Protein AF-A0A327H8C2-F1 (afdb_monomer_lite)

Secondary structure (DSSP, 8-state):
---------HHHHHHHHHHHHHHHHHHHHHHHHHHHHHHGGGG-EEEEEEEEEEEEEEEE-SS-EEEEEEEEEEEEETTEEEEEEEEE-SSS-----EEB-----HHHH---S---SHHHHHHHHHHHHHHH---GGG---HHHHHHHTT--TT---HHHHHHHHHHHHHHTT-TTS-B---SPP-TT-EEEEEEETTEEEEEESS-TTTTS-TTHHHHHHHHHHHHHHHHHHHHHH--HHHHHHHHHHHHHHHHHHHTT--------------------HHHHHHHHHHHHTTGGGGTT-HHHHHHHHHHHH---HHHHHHHHH-HHHHHHHTTTPPPPPPPPPP------------SSSHHHHHHHHHHHHHHHHTTS----------PPPPTTEEE--STT---EEETTSEE-TTT--EE-GGG--BTTB-TTT-

Foldseek 3Di:
DPPPPDPDDLLVLVVVLVVLLVVLVVVCVVQCVVQVVQQVLPPFDKFKKFFADWDWDWDDPPPDIWIKIKTWIWTDDPRDIEIDIDIDRRPDPQPQQWFQLPPPDLVNQDPDPWFQALVSLVSLQVSLQVPLPPPPVDRDGSVNLCVVVVHDRNGTGPVSSVSSNQVSCVVSVNPPSGDPDPDRDDGGIMAIWTADPVHRNDIDRDHHCSRPDPVCVVVNCCSPVVSVVSVVVSVVVHDPVVSVVVVVVVVVVVVVVVVPDDDDDDDDDDDDDDDDPDDDPVLVVLVVLCVVLVVLVVLLPLVVQLVSCCVPPVDDSVVSVVSCPPPSNCVVSVNDDDDDDDDDDDDDDDDDDDDDDDPPPPPVVVVVVVVVVVVVVVVDDDDDDDDDDDDPDDPFWDAAPPVPGRDIDGPPADAAQPPRGGHHPVQDPPSHHTPVGD

Sequence (438 aa):
MDDDGENMPLWLHWPFAIISSLVGMVFIVIIVTSSMAQLSTSHWDSTMGIIVDYDNFCDYNGEETHCQEDVVYTYIVEGDTYQNDVTNLGWTNVEYRWYVNREITLDMITDVTNWDSTNDLQQIVDWFNYNSGWGEEHEFTVDYFMSACNADEDNIDNEVAQCVLDVALDEYGYSQGVVYEYSEPEDGDQAVVYYDQYDPQNSVLIPGWDGIDFGDFPMLFFAIIIPFVSLITARKKGTISEALNQFKELAQTAKEIQGGMGGSGPNHVQSRARRTAGGTSRERSYNSVINRLNLHSLQKDEHAIKDRIMDVFDLTPTQAQSFIQSEHVRLTLQ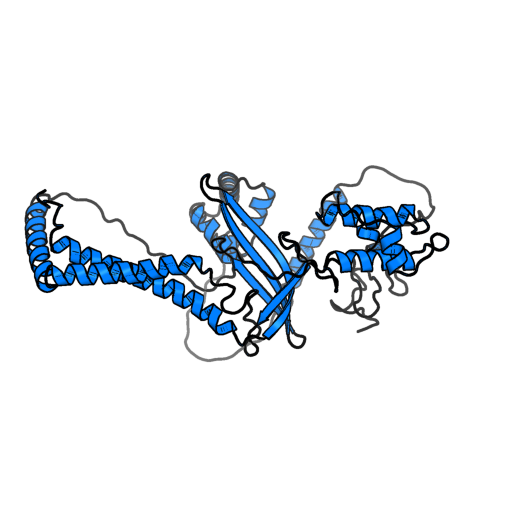LGTHPMPPMPPLSDTTIQSP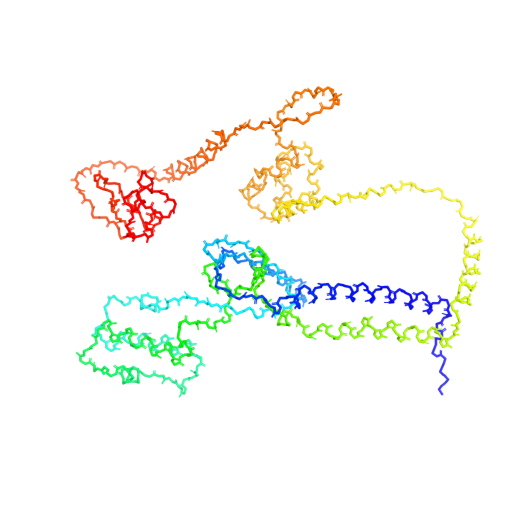VQNEEQVNNNQMDMMAVFASAMEENLEVDSPDSFEPKPLSSGMSYCEHPGCNVTVSNTDFRCFKCRRTFCYDHKGTSVVCPECS

pLDDT: mean 74.75, std 20.18, range [28.05, 97.19]

Radius of gyration: 33.9 Å; chains: 1; bounding box: 88×51×109 Å

Structure (mmCIF, N/CA/C/O backbone):
data_AF-A0A327H8C2-F1
#
_entry.id   AF-A0A327H8C2-F1
#
loop_
_atom_site.group_PDB
_atom_site.id
_atom_site.type_symbol
_atom_site.label_atom_id
_atom_site.label_alt_id
_atom_site.label_comp_id
_atom_site.label_asym_id
_atom_site.label_entity_id
_atom_site.label_seq_id
_atom_site.pdbx_PDB_ins_code
_atom_site.Cartn_x
_atom_site.Cartn_y
_atom_site.Cartn_z
_atom_site.occupancy
_atom_site.B_iso_or_equiv
_atom_site.auth_seq_id
_atom_site.auth_comp_id
_atom_site.auth_asym_id
_atom_site.auth_atom_id
_atom_site.pdbx_PDB_model_num
ATOM 1 N N . MET A 1 1 ? 8.985 12.955 57.144 1.00 40.59 1 MET A N 1
ATOM 2 C CA . MET A 1 1 ? 8.244 13.415 55.959 1.00 40.59 1 MET A CA 1
ATOM 3 C C . MET A 1 1 ? 6.997 12.580 55.978 1.00 40.59 1 MET A C 1
ATOM 5 O O . MET A 1 1 ? 7.060 11.417 55.609 1.00 40.59 1 MET A O 1
ATOM 9 N N . ASP A 1 2 ? 5.973 13.114 56.635 1.00 44.22 2 ASP A N 1
ATOM 10 C CA . ASP A 1 2 ? 4.693 12.442 56.777 1.00 44.22 2 ASP A CA 1
ATOM 11 C C . ASP A 1 2 ? 4.060 12.395 55.393 1.00 44.22 2 ASP A C 1
ATOM 13 O O . ASP A 1 2 ? 3.901 13.416 54.722 1.00 44.22 2 ASP A O 1
ATOM 17 N N . ASP A 1 3 ? 3.850 11.167 54.940 1.00 56.03 3 ASP A N 1
ATOM 18 C CA . ASP A 1 3 ? 3.326 10.798 53.634 1.00 56.03 3 ASP A CA 1
ATOM 19 C C . ASP A 1 3 ? 1.806 11.051 53.639 1.00 56.03 3 ASP A C 1
ATOM 21 O O . ASP A 1 3 ? 0.991 10.153 53.444 1.00 56.03 3 ASP A O 1
ATOM 25 N N . ASP A 1 4 ? 1.415 12.302 53.905 1.00 53.59 4 ASP A N 1
ATOM 26 C CA . ASP A 1 4 ? 0.039 12.813 53.825 1.00 53.59 4 ASP A CA 1
ATOM 27 C C . ASP A 1 4 ? -0.407 12.979 52.357 1.00 53.59 4 ASP A C 1
ATOM 29 O O . ASP A 1 4 ? -1.317 13.748 52.043 1.00 53.59 4 ASP A O 1
ATOM 33 N N . GLY A 1 5 ? 0.243 12.248 51.443 1.00 51.28 5 GLY A N 1
ATOM 34 C CA . GLY A 1 5 ? -0.069 12.158 50.027 1.00 51.28 5 GLY A CA 1
ATOM 35 C C . GLY A 1 5 ? -1.445 11.541 49.822 1.00 51.28 5 GLY A C 1
ATOM 36 O O . GLY A 1 5 ? -1.585 10.334 49.651 1.00 51.28 5 GLY A O 1
ATOM 37 N N . GLU A 1 6 ? -2.456 12.402 49.899 1.00 58.47 6 GLU A N 1
ATOM 38 C CA . GLU A 1 6 ? -3.770 12.323 49.270 1.00 58.47 6 GLU A CA 1
ATOM 39 C C . GLU A 1 6 ? -4.231 10.897 48.953 1.00 58.47 6 GLU A C 1
ATOM 41 O O . GLU A 1 6 ? -4.252 10.426 47.812 1.00 58.47 6 GLU A O 1
ATOM 46 N N . ASN A 1 7 ? -4.644 10.188 50.004 1.00 70.56 7 ASN A N 1
ATOM 47 C CA . ASN A 1 7 ? -5.377 8.947 49.845 1.00 70.56 7 ASN A CA 1
ATOM 48 C C . ASN A 1 7 ? -6.712 9.254 49.164 1.00 70.56 7 ASN A C 1
ATOM 50 O O . ASN A 1 7 ? -7.691 9.603 49.824 1.00 70.56 7 ASN A 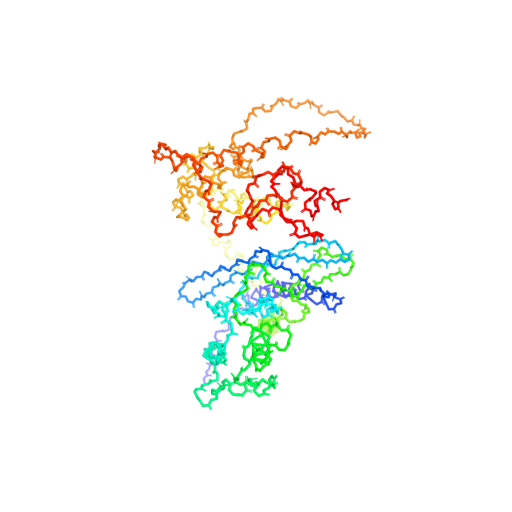O 1
ATOM 54 N N . MET A 1 8 ? -6.750 9.095 47.838 1.00 76.06 8 MET A N 1
ATOM 55 C CA . MET A 1 8 ? -7.999 9.080 47.087 1.00 76.06 8 MET A CA 1
ATOM 56 C C . MET A 1 8 ? -9.009 8.164 47.801 1.00 76.06 8 MET A C 1
ATOM 58 O O . MET A 1 8 ? -8.656 7.052 48.224 1.00 76.06 8 MET A O 1
ATOM 62 N N . PRO A 1 9 ? -10.256 8.623 47.988 1.00 81.69 9 PRO A N 1
ATOM 63 C CA . PRO A 1 9 ? -11.249 7.866 48.726 1.00 81.69 9 PRO A CA 1
ATOM 64 C C . PRO A 1 9 ? -11.605 6.571 47.985 1.00 81.69 9 PRO A C 1
ATOM 66 O O . PRO A 1 9 ? -11.529 6.483 46.758 1.00 81.69 9 PRO A O 1
ATOM 69 N N . LEU A 1 10 ? -12.004 5.542 48.739 1.00 78.25 10 LEU A N 1
ATOM 70 C CA . LEU A 1 10 ? -12.251 4.191 48.217 1.00 78.25 10 LEU A CA 1
ATOM 71 C C . LEU A 1 10 ? -13.236 4.173 47.036 1.00 78.25 10 LEU A C 1
ATOM 73 O O . LEU A 1 10 ? -13.075 3.399 46.090 1.00 78.25 10 LEU A O 1
ATOM 77 N N . TRP A 1 11 ? -14.236 5.056 47.091 1.00 82.56 11 TRP A N 1
ATOM 78 C CA . TRP A 1 11 ? -15.256 5.210 46.061 1.00 82.56 11 TRP A CA 1
ATOM 79 C C . TRP A 1 11 ? -14.717 5.756 44.734 1.00 82.56 11 TRP A C 1
ATOM 81 O O . TRP A 1 11 ? -15.392 5.580 43.731 1.00 82.56 11 TRP A O 1
ATOM 91 N N . LEU A 1 12 ? -13.526 6.367 44.693 1.00 82.00 12 LEU A N 1
ATOM 92 C CA . LEU A 1 12 ? -12.878 6.819 43.453 1.00 82.00 12 LEU A CA 1
ATOM 93 C C . LEU A 1 12 ? -12.053 5.706 42.792 1.00 82.00 12 LEU A C 1
ATOM 95 O O . LEU A 1 12 ? -12.015 5.597 41.568 1.00 82.00 12 LEU A O 1
ATOM 99 N N . HIS A 1 13 ? -11.425 4.844 43.596 1.00 81.75 13 HIS A N 1
ATOM 100 C CA . HIS A 1 13 ? -10.535 3.794 43.097 1.00 81.75 13 HIS A CA 1
ATOM 101 C C . HIS A 1 13 ? -11.259 2.723 42.274 1.00 81.75 13 HIS A C 1
ATOM 103 O O . HIS A 1 13 ? -10.741 2.282 41.249 1.00 81.75 13 HIS A O 1
ATOM 109 N N . TRP A 1 14 ? -12.451 2.301 42.703 1.00 85.69 14 TRP A N 1
ATOM 110 C CA . TRP A 1 14 ? -13.202 1.250 42.011 1.00 85.69 14 TRP A CA 1
ATOM 111 C C . TRP A 1 14 ? -13.774 1.694 40.658 1.00 85.69 14 TRP A C 1
ATOM 113 O O . TRP A 1 14 ? -13.544 0.983 39.681 1.00 85.69 14 TRP A O 1
ATOM 123 N N . PRO A 1 15 ? -14.450 2.853 40.536 1.00 85.31 15 PRO A N 1
ATOM 124 C CA . PRO A 1 15 ? -14.869 3.377 39.241 1.00 85.31 15 PRO A CA 1
ATOM 125 C C . PRO A 1 15 ? -13.693 3.600 38.298 1.00 85.31 15 PRO A C 1
ATOM 127 O O . PRO A 1 15 ? -13.782 3.202 37.143 1.00 85.31 15 PRO A O 1
ATOM 130 N N . PHE A 1 16 ? -12.574 4.148 38.788 1.00 85.19 16 PHE A N 1
ATOM 131 C CA . PHE A 1 16 ? -11.373 4.318 37.971 1.00 85.19 16 PHE A CA 1
ATOM 132 C C . PHE A 1 16 ? -10.853 2.978 37.437 1.00 85.19 16 PHE A C 1
ATOM 134 O O . PHE A 1 16 ? -10.617 2.853 36.240 1.00 85.19 16 PHE A O 1
ATOM 141 N N . ALA A 1 17 ? -10.745 1.954 38.290 1.00 85.25 17 ALA A N 1
ATOM 142 C CA . ALA A 1 17 ? -10.302 0.624 37.876 1.00 85.25 17 ALA A CA 1
ATOM 143 C C . ALA A 1 17 ? -11.266 -0.045 36.879 1.00 85.25 17 ALA A C 1
ATOM 145 O O . ALA A 1 17 ? -10.820 -0.724 35.956 1.00 85.25 17 ALA A O 1
ATOM 146 N N . ILE A 1 18 ? -12.580 0.139 37.043 1.00 85.44 18 ILE A N 1
ATOM 147 C CA . ILE A 1 18 ? -13.588 -0.401 36.118 1.00 85.44 18 ILE A CA 1
ATOM 148 C C . ILE A 1 18 ? -13.508 0.315 34.769 1.00 85.44 18 ILE A C 1
ATOM 150 O O . ILE A 1 18 ? -13.465 -0.346 33.735 1.00 85.44 18 ILE A O 1
ATOM 154 N N . ILE A 1 19 ? -13.461 1.650 34.772 1.00 87.06 19 ILE A N 1
ATOM 155 C CA . ILE A 1 19 ? -13.372 2.456 33.551 1.00 87.06 19 ILE A CA 1
ATOM 156 C C . ILE A 1 19 ? -12.071 2.142 32.814 1.00 87.06 19 ILE A C 1
ATOM 158 O O . ILE A 1 19 ? -12.119 1.859 31.621 1.00 87.06 19 ILE A O 1
ATOM 162 N N . SER A 1 20 ? -10.930 2.109 33.510 1.00 87.25 20 SER A N 1
ATOM 163 C CA . SER A 1 20 ? -9.651 1.774 32.879 1.00 87.25 20 SER A CA 1
ATOM 164 C C . SER A 1 20 ? -9.656 0.356 32.310 1.00 87.25 20 SER A C 1
ATOM 166 O O . SER A 1 20 ? -9.180 0.158 31.198 1.00 87.25 20 SER A O 1
ATOM 168 N N . SER A 1 21 ? -10.269 -0.613 33.000 1.00 87.88 21 SER A N 1
ATOM 169 C CA . SER A 1 21 ? -10.423 -1.982 32.484 1.00 87.88 21 SER A CA 1
ATOM 170 C C . SER A 1 21 ? -11.291 -2.048 31.230 1.00 87.88 21 SER A C 1
ATOM 172 O O . SER A 1 21 ? -10.950 -2.770 30.299 1.00 87.88 21 SER A O 1
ATOM 174 N N . LEU A 1 22 ? -12.398 -1.299 31.181 1.00 87.62 22 LEU A N 1
ATOM 175 C CA . LEU A 1 22 ? -13.260 -1.243 29.998 1.00 87.62 22 LEU A CA 1
ATOM 176 C C . LEU A 1 22 ? -12.539 -0.596 28.815 1.00 87.62 22 LEU A C 1
ATOM 178 O O . LEU A 1 22 ? -12.579 -1.139 27.716 1.00 87.62 22 LEU A O 1
ATOM 182 N N . VAL A 1 23 ? -11.851 0.524 29.047 1.00 86.56 23 VAL A N 1
ATOM 183 C CA . VAL A 1 23 ? -11.051 1.201 28.019 1.00 86.56 23 VAL A CA 1
ATOM 184 C C . VAL A 1 23 ? -9.954 0.266 27.508 1.00 86.56 23 VAL A C 1
ATOM 186 O O . VAL A 1 23 ? -9.882 0.025 26.308 1.00 86.56 23 VAL A O 1
ATOM 189 N N . GLY A 1 24 ? -9.174 -0.346 28.405 1.00 86.31 24 GLY A N 1
ATOM 190 C CA . GLY A 1 24 ? -8.133 -1.308 28.038 1.00 86.31 24 GLY A CA 1
ATOM 191 C C . GLY A 1 24 ? -8.677 -2.499 27.248 1.00 86.31 24 GLY A C 1
ATOM 192 O O . GLY A 1 24 ? -8.079 -2.899 26.255 1.00 86.31 24 GLY A O 1
ATOM 193 N N . MET A 1 25 ? -9.851 -3.023 27.614 1.00 86.25 25 MET A N 1
ATOM 194 C CA . MET A 1 25 ? -10.501 -4.105 26.871 1.00 86.25 25 MET A CA 1
ATOM 195 C C . MET A 1 25 ? -10.899 -3.680 25.453 1.00 86.25 25 MET A C 1
ATOM 197 O O . MET A 1 25 ? -10.705 -4.459 24.527 1.00 86.25 25 MET A O 1
ATOM 201 N N . VAL A 1 26 ? -11.423 -2.463 25.264 1.00 83.75 26 VAL A N 1
ATOM 202 C CA . VAL A 1 26 ? -11.743 -1.944 23.923 1.00 83.75 26 VAL A CA 1
ATOM 203 C C . VAL A 1 26 ? -10.479 -1.830 23.074 1.00 83.75 26 VAL A C 1
ATOM 205 O O . VAL A 1 26 ? -10.489 -2.293 21.939 1.00 83.75 26 VAL A O 1
ATOM 208 N N . PHE A 1 27 ? -9.383 -1.302 23.625 1.00 79.62 27 PHE A N 1
ATOM 209 C CA . PHE A 1 27 ? -8.102 -1.232 22.913 1.00 79.62 27 PHE A CA 1
ATOM 210 C C . PHE A 1 27 ? -7.567 -2.615 22.543 1.00 79.62 27 PHE A C 1
ATOM 212 O O . PHE A 1 27 ? -7.192 -2.828 21.397 1.00 79.62 27 PHE A O 1
ATOM 219 N N . ILE A 1 28 ? -7.601 -3.579 23.469 1.00 81.56 28 ILE A N 1
ATOM 220 C CA . ILE A 1 28 ? -7.196 -4.961 23.178 1.00 81.56 28 ILE A CA 1
ATOM 221 C C . ILE A 1 28 ? -8.062 -5.547 22.067 1.00 81.56 28 ILE A C 1
ATOM 223 O O . ILE A 1 28 ? -7.527 -6.202 21.186 1.00 81.56 28 ILE A O 1
ATOM 227 N N . VAL A 1 29 ? -9.379 -5.323 22.080 1.00 79.81 29 VAL A N 1
ATOM 228 C CA . VAL A 1 29 ? -10.252 -5.813 21.006 1.00 79.81 29 VAL A CA 1
ATOM 229 C C . VAL A 1 29 ? -9.862 -5.184 19.675 1.00 79.81 29 VAL A C 1
ATOM 231 O O . VAL A 1 29 ? -9.690 -5.931 18.724 1.00 79.81 29 VAL A O 1
ATOM 234 N N . ILE A 1 30 ? -9.671 -3.863 19.614 1.00 74.75 30 ILE A N 1
ATOM 235 C CA . ILE A 1 30 ? -9.272 -3.163 18.383 1.00 74.75 30 ILE A CA 1
ATOM 236 C C . ILE A 1 30 ? -7.956 -3.741 17.847 1.00 74.75 30 ILE A C 1
ATOM 238 O O . ILE A 1 30 ? -7.932 -4.210 16.710 1.00 74.75 30 ILE A O 1
ATOM 242 N N . ILE A 1 31 ? -6.920 -3.806 18.690 1.00 72.88 31 ILE A N 1
ATOM 243 C CA . ILE A 1 31 ? -5.592 -4.316 18.319 1.00 72.88 31 ILE A CA 1
ATOM 244 C C . ILE A 1 31 ? -5.666 -5.790 17.913 1.00 72.88 31 ILE A C 1
ATOM 246 O O . ILE A 1 31 ? -5.139 -6.184 16.884 1.00 72.88 31 ILE A O 1
ATOM 250 N N . VAL A 1 32 ? -6.350 -6.636 18.684 1.00 75.00 32 VAL A N 1
ATOM 251 C CA . VAL A 1 32 ? -6.462 -8.063 18.353 1.00 75.00 32 VAL A CA 1
ATOM 252 C C . VAL A 1 32 ? -7.234 -8.257 17.056 1.00 75.00 32 VAL A C 1
ATOM 254 O O . VAL A 1 32 ? -6.864 -9.123 16.275 1.00 75.00 32 VAL A O 1
ATOM 257 N N . THR A 1 33 ? -8.282 -7.474 16.790 1.00 71.69 33 THR A N 1
ATOM 258 C CA . THR A 1 33 ? -9.028 -7.602 15.533 1.00 71.69 33 THR A CA 1
ATOM 259 C C . THR A 1 33 ? -8.209 -7.171 14.320 1.00 71.69 33 THR A C 1
ATOM 261 O O . THR A 1 33 ? -8.275 -7.861 13.306 1.00 71.69 33 THR A O 1
ATOM 264 N N . SER A 1 34 ? -7.403 -6.107 14.422 1.00 65.75 34 SER A N 1
ATOM 265 C CA . SER A 1 34 ? -6.507 -5.696 13.334 1.00 65.75 34 SER A CA 1
ATOM 266 C C . SER A 1 34 ? -5.360 -6.691 13.152 1.00 65.75 34 SER A C 1
ATOM 268 O O . SER A 1 34 ? -5.149 -7.189 12.048 1.00 65.75 34 SER A O 1
ATOM 270 N N . SER A 1 35 ? -4.691 -7.088 14.238 1.00 67.38 35 SER A N 1
ATOM 271 C CA . SER A 1 35 ? -3.591 -8.051 14.179 1.00 67.38 35 SER A CA 1
ATOM 272 C C . SER A 1 35 ? -4.053 -9.443 13.750 1.00 67.38 35 SER A C 1
ATOM 274 O O . SER A 1 35 ? -3.334 -10.112 13.024 1.00 67.38 35 SER A O 1
ATOM 276 N N . MET A 1 36 ? -5.236 -9.924 14.150 1.00 67.56 36 MET A N 1
ATOM 277 C CA . MET A 1 36 ? -5.719 -11.245 13.717 1.00 67.56 36 MET A CA 1
ATOM 278 C C . MET A 1 36 ? -6.055 -11.286 12.228 1.00 67.56 36 MET A C 1
ATOM 280 O O . MET A 1 36 ? -5.794 -12.308 11.595 1.00 67.56 36 MET A O 1
ATOM 284 N N . ALA A 1 37 ? -6.591 -10.196 11.670 1.00 65.12 37 ALA A N 1
ATOM 285 C CA . ALA A 1 37 ? -6.797 -10.090 10.229 1.00 65.12 37 ALA A CA 1
ATOM 286 C C . ALA A 1 37 ? -5.456 -10.196 9.485 1.00 65.12 37 ALA A C 1
ATOM 288 O O . ALA A 1 37 ? -5.343 -10.959 8.531 1.00 65.12 37 ALA A O 1
ATOM 289 N N . GLN A 1 38 ? -4.415 -9.535 9.994 1.00 65.19 38 GLN A N 1
ATOM 290 C CA . GLN A 1 38 ? -3.074 -9.572 9.409 1.00 65.19 38 GLN A CA 1
ATOM 291 C C . GLN A 1 38 ? -2.355 -10.919 9.622 1.00 65.19 38 GLN A C 1
ATOM 293 O O . GLN A 1 38 ? -1.786 -11.469 8.684 1.00 65.19 38 GLN A O 1
ATOM 298 N N . LEU A 1 39 ? -2.453 -11.544 10.800 1.00 67.69 39 LEU A N 1
ATOM 299 C CA . LEU A 1 39 ? -1.866 -12.867 11.086 1.00 67.69 39 LEU A CA 1
ATOM 300 C C . LEU A 1 39 ? -2.446 -13.983 10.216 1.00 67.69 39 LEU A C 1
ATOM 302 O O . LEU A 1 39 ? -1.754 -14.960 9.899 1.00 67.69 39 LEU A O 1
ATOM 306 N N . SER A 1 40 ? -3.710 -13.829 9.822 1.00 77.81 40 SER A N 1
ATOM 307 C CA . SER A 1 40 ? -4.379 -14.755 8.916 1.00 77.81 40 SER A CA 1
ATOM 308 C C . SER A 1 40 ? -3.722 -14.793 7.538 1.00 77.81 40 SER A C 1
ATOM 310 O O . SER A 1 40 ? -3.853 -15.795 6.855 1.00 77.81 40 SER A O 1
ATOM 312 N N . THR A 1 41 ? -2.957 -13.778 7.141 1.00 83.25 41 THR A N 1
ATOM 313 C CA . THR A 1 41 ? -2.357 -13.714 5.797 1.00 83.25 41 THR A CA 1
ATOM 314 C C . THR A 1 41 ? -1.038 -14.489 5.669 1.00 83.25 41 THR A C 1
ATOM 316 O O . THR A 1 41 ? -0.447 -14.556 4.601 1.00 83.25 41 THR A O 1
ATOM 319 N N . SER A 1 42 ? -0.572 -15.149 6.737 1.00 81.62 42 SER A N 1
ATOM 320 C CA . SER A 1 42 ? 0.690 -15.919 6.730 1.00 81.62 42 SER A CA 1
ATOM 321 C C . SER A 1 42 ? 0.731 -17.117 5.767 1.00 81.62 42 SER A C 1
ATOM 323 O O . SER A 1 42 ? 1.806 -17.662 5.528 1.00 81.62 42 SER A O 1
ATOM 325 N N . HIS A 1 43 ? -0.416 -17.546 5.241 1.00 87.19 43 HIS A N 1
ATOM 326 C CA . HIS A 1 43 ? -0.539 -18.633 4.263 1.00 87.19 43 HIS A CA 1
ATOM 327 C C . HIS A 1 43 ? -1.022 -18.148 2.891 1.00 87.19 43 HIS A C 1
ATOM 329 O O . HIS A 1 43 ? -1.368 -18.972 2.049 1.00 87.19 43 HIS A O 1
ATOM 335 N N . TRP A 1 44 ? -1.113 -16.833 2.702 1.00 93.12 44 TRP A N 1
ATOM 336 C CA . TRP A 1 44 ? -1.532 -16.242 1.441 1.00 93.12 44 TRP A CA 1
ATOM 337 C C . TRP A 1 44 ? -0.405 -16.341 0.421 1.00 93.12 44 TRP A C 1
ATOM 339 O O . TRP A 1 44 ? 0.774 -16.219 0.767 1.00 93.12 44 TRP A O 1
ATOM 349 N N . ASP A 1 45 ? -0.781 -16.562 -0.833 1.00 94.25 45 ASP A N 1
ATOM 350 C CA . ASP A 1 45 ? 0.165 -16.548 -1.942 1.00 94.25 45 ASP A CA 1
ATOM 351 C C . ASP A 1 45 ? 0.422 -15.115 -2.385 1.00 94.25 45 ASP A C 1
ATOM 353 O O . ASP A 1 45 ? -0.401 -14.228 -2.162 1.00 94.25 45 ASP A O 1
ATOM 357 N N . SER A 1 46 ? 1.558 -14.891 -3.040 1.00 93.06 46 SER A N 1
ATOM 358 C CA . SER A 1 46 ? 1.868 -13.611 -3.662 1.00 93.06 46 SER A CA 1
ATOM 359 C C . SER A 1 46 ? 1.732 -13.669 -5.182 1.00 93.06 46 SER A C 1
ATOM 361 O O . SER A 1 46 ? 2.028 -14.675 -5.827 1.00 93.06 46 SER A O 1
ATOM 363 N N . THR A 1 47 ? 1.295 -12.560 -5.765 1.00 94.19 47 THR A N 1
ATOM 364 C CA . THR A 1 47 ? 1.305 -12.298 -7.206 1.00 94.19 47 THR A CA 1
ATOM 365 C C . THR A 1 47 ? 1.758 -10.860 -7.453 1.00 94.19 47 THR A C 1
ATOM 367 O O . THR A 1 47 ? 1.911 -10.074 -6.514 1.00 94.19 47 THR A O 1
ATOM 370 N N . MET A 1 48 ? 1.996 -10.513 -8.714 1.00 92.44 48 MET A N 1
ATOM 371 C CA . MET A 1 48 ? 2.260 -9.133 -9.101 1.00 92.44 48 MET A CA 1
ATOM 372 C C . MET A 1 48 ? 0.944 -8.422 -9.406 1.00 92.44 48 MET A C 1
ATOM 374 O O . MET A 1 48 ? 0.139 -8.907 -10.205 1.00 92.44 48 MET A O 1
ATOM 378 N N . GLY A 1 49 ? 0.733 -7.285 -8.753 1.00 91.56 49 GLY A N 1
ATOM 379 C CA . GLY A 1 49 ? -0.323 -6.337 -9.069 1.00 91.56 49 GLY A CA 1
ATOM 380 C C . GLY A 1 49 ? 0.224 -5.058 -9.690 1.00 91.56 49 GLY A C 1
ATOM 381 O O . GLY A 1 49 ? 1.430 -4.826 -9.689 1.00 91.56 49 GLY A O 1
ATOM 382 N N . ILE A 1 50 ? -0.681 -4.246 -10.221 1.00 90.44 50 ILE A N 1
ATOM 383 C CA . ILE A 1 50 ? -0.435 -2.923 -10.791 1.00 90.44 50 ILE A CA 1
ATOM 384 C C . ILE A 1 50 ? -1.272 -1.923 -9.996 1.00 90.44 50 ILE A C 1
ATOM 386 O O . ILE A 1 50 ? -2.481 -2.128 -9.837 1.00 90.44 50 ILE A O 1
ATOM 390 N N . ILE A 1 51 ? -0.640 -0.862 -9.508 1.00 92.38 51 ILE A N 1
ATOM 391 C CA . ILE A 1 51 ? -1.303 0.271 -8.867 1.00 92.38 51 ILE A CA 1
ATOM 392 C C . ILE A 1 51 ? -2.078 1.026 -9.946 1.00 92.38 51 ILE A C 1
ATOM 394 O O . ILE A 1 51 ? -1.539 1.393 -10.984 1.00 92.38 51 ILE A O 1
ATOM 398 N N . VAL A 1 52 ? -3.380 1.169 -9.739 1.00 92.25 52 VAL A N 1
ATOM 399 C CA . VAL A 1 52 ? -4.298 1.838 -10.667 1.00 92.25 52 VAL A CA 1
ATOM 400 C C . VAL A 1 52 ? -4.516 3.290 -10.272 1.00 92.25 52 VAL A C 1
ATOM 402 O O . VAL A 1 52 ? -4.745 4.110 -11.153 1.00 92.25 52 VAL A O 1
ATOM 405 N N . ASP A 1 53 ? -4.509 3.556 -8.970 1.00 93.06 53 ASP A N 1
ATOM 406 C CA . ASP A 1 53 ? -4.752 4.868 -8.380 1.00 93.06 53 ASP A CA 1
ATOM 407 C C . ASP A 1 53 ? -3.982 4.913 -7.057 1.00 93.06 53 ASP A C 1
ATOM 409 O O . ASP A 1 53 ? -4.183 4.041 -6.198 1.00 93.06 53 ASP A O 1
ATOM 413 N N . TYR A 1 54 ? -3.080 5.877 -6.913 1.00 90.75 54 TYR A N 1
ATOM 414 C CA . TYR A 1 54 ? -2.421 6.182 -5.648 1.00 90.75 54 TYR A CA 1
ATOM 415 C C . TYR A 1 54 ? -2.731 7.612 -5.216 1.00 90.75 54 TYR A C 1
ATOM 417 O O . TYR A 1 54 ? -2.302 8.580 -5.842 1.00 90.75 54 TYR A O 1
ATOM 425 N N . ASP A 1 55 ? -3.428 7.732 -4.089 1.00 89.12 55 ASP A N 1
ATOM 426 C CA . ASP A 1 55 ? -3.739 9.010 -3.462 1.00 89.12 55 ASP A CA 1
ATOM 427 C C . ASP A 1 55 ? -3.046 9.098 -2.096 1.00 89.12 55 ASP A C 1
ATOM 429 O O . ASP A 1 55 ? -3.352 8.345 -1.169 1.00 89.12 55 ASP A O 1
ATOM 433 N N . ASN A 1 56 ? -2.148 10.071 -1.936 1.00 87.50 56 ASN A N 1
ATOM 434 C CA . ASN A 1 56 ? -1.564 10.427 -0.643 1.00 87.50 56 ASN A CA 1
ATOM 435 C C . ASN A 1 56 ? -2.115 11.779 -0.170 1.00 87.50 56 ASN A C 1
ATOM 437 O O . ASN A 1 56 ? -1.911 12.820 -0.798 1.00 87.50 56 ASN A O 1
ATOM 441 N N . PHE A 1 57 ? -2.825 11.777 0.956 1.00 84.25 57 PHE A N 1
ATOM 442 C CA . PHE A 1 57 ? -3.392 12.974 1.564 1.00 84.25 57 PHE A CA 1
ATOM 443 C C . PHE A 1 57 ? -2.783 13.238 2.940 1.00 84.25 57 PHE A C 1
ATOM 445 O O . PHE A 1 57 ? -3.158 12.612 3.929 1.00 84.25 57 PHE A O 1
ATOM 452 N N . CYS A 1 58 ? -1.903 14.234 3.030 1.00 85.38 58 CYS A N 1
ATOM 453 C CA . CYS A 1 58 ? -1.349 14.701 4.299 1.00 85.38 58 CYS A CA 1
ATOM 454 C C . CYS A 1 58 ? -2.099 15.927 4.840 1.00 85.38 58 CYS A C 1
ATOM 456 O O . CYS A 1 58 ? -2.085 16.996 4.228 1.00 85.38 58 CYS A O 1
ATOM 458 N N . ASP A 1 59 ? -2.702 15.799 6.025 1.00 83.38 59 ASP A N 1
ATOM 459 C CA . ASP A 1 59 ? -3.242 16.924 6.796 1.00 83.38 59 ASP A CA 1
ATOM 460 C C . ASP A 1 59 ? -2.195 17.411 7.808 1.00 83.38 59 ASP A C 1
ATOM 462 O O . ASP A 1 59 ? -1.757 16.660 8.687 1.00 83.38 59 ASP A O 1
ATOM 466 N N . TYR A 1 60 ? -1.781 18.675 7.679 1.00 85.38 60 TYR A N 1
ATOM 467 C CA . TYR A 1 60 ? -0.844 19.319 8.596 1.00 85.38 60 TYR A CA 1
ATOM 468 C C . TYR A 1 60 ? -1.594 20.227 9.570 1.00 85.38 60 TYR A C 1
ATOM 470 O O . TYR A 1 60 ? -2.048 21.316 9.212 1.00 85.38 60 TYR A O 1
ATOM 478 N N . ASN A 1 61 ? -1.668 19.816 10.836 1.00 85.31 61 ASN A N 1
ATOM 479 C CA . ASN A 1 61 ? -2.393 20.558 11.872 1.00 85.31 61 ASN A CA 1
ATOM 480 C C . ASN A 1 61 ? -1.515 21.550 12.670 1.00 85.31 61 ASN A C 1
ATOM 482 O O . ASN A 1 61 ? -2.006 22.198 13.596 1.00 85.31 61 ASN A O 1
ATOM 486 N N . GLY A 1 62 ? -0.233 21.698 12.312 1.00 84.00 62 GLY A N 1
ATOM 487 C CA . GLY A 1 62 ? 0.720 22.598 12.971 1.00 84.00 62 GLY A CA 1
ATOM 488 C C . GLY A 1 62 ? 1.650 21.931 13.987 1.00 84.00 62 GLY A C 1
ATOM 489 O O . GLY A 1 62 ? 2.711 22.491 14.261 1.00 84.00 62 GLY A O 1
ATOM 490 N N . GLU A 1 63 ? 1.287 20.760 14.512 1.00 81.19 63 GLU A N 1
ATOM 491 C CA . GLU A 1 63 ? 2.103 19.990 15.466 1.00 81.19 63 GLU A CA 1
ATOM 492 C C . GLU A 1 63 ? 2.458 18.600 14.925 1.00 81.19 63 GLU A C 1
ATOM 494 O O . GLU A 1 63 ? 3.567 18.121 15.158 1.00 81.19 63 GLU A O 1
ATOM 499 N N . GLU A 1 64 ? 1.556 17.987 14.157 1.00 75.69 64 GLU A N 1
ATOM 500 C CA . GLU A 1 64 ? 1.721 16.664 13.561 1.00 75.69 64 GLU A CA 1
ATOM 501 C C . GLU A 1 64 ? 1.204 16.655 12.111 1.00 75.69 64 GLU A C 1
ATOM 503 O O . GLU A 1 64 ? 0.246 17.354 11.758 1.00 75.69 64 GLU A O 1
ATOM 508 N N . THR A 1 65 ? 1.860 15.862 11.263 1.00 76.94 65 THR A N 1
ATOM 509 C CA . THR A 1 65 ? 1.390 15.552 9.908 1.00 76.94 65 THR A CA 1
ATOM 510 C C . THR A 1 65 ? 0.724 14.183 9.950 1.00 76.94 65 THR A C 1
ATOM 512 O O . THR A 1 65 ? 1.375 13.203 10.312 1.00 76.94 65 THR A O 1
ATOM 515 N N . HIS A 1 66 ? -0.552 14.100 9.580 1.00 76.19 66 HIS A N 1
ATOM 516 C CA . HIS A 1 66 ? -1.240 12.822 9.397 1.00 76.19 66 HIS A CA 1
ATOM 517 C C . HIS A 1 66 ? -1.423 12.574 7.903 1.00 76.19 66 HIS A C 1
ATOM 519 O O . HIS A 1 66 ? -2.187 13.293 7.263 1.00 76.19 66 HIS A O 1
ATOM 525 N N . CYS A 1 67 ? -0.723 11.582 7.356 1.00 79.56 67 CYS A N 1
ATOM 526 C CA . CYS A 1 67 ? -0.814 11.217 5.942 1.00 79.56 67 CYS A CA 1
ATOM 527 C C . CYS A 1 67 ? -1.692 9.987 5.763 1.00 79.56 67 CYS A C 1
ATOM 529 O O . CYS A 1 67 ? -1.389 8.935 6.294 1.00 79.56 67 CYS A O 1
ATOM 531 N N . GLN A 1 68 ? -2.798 10.102 5.050 1.00 81.00 68 GLN A N 1
ATOM 532 C CA . GLN A 1 68 ? -3.602 8.960 4.656 1.00 81.00 68 GLN A CA 1
ATOM 533 C C . GLN A 1 68 ? -3.193 8.546 3.246 1.00 81.00 68 GLN A C 1
ATOM 535 O O . GLN A 1 68 ? -3.244 9.370 2.340 1.00 81.00 68 GLN A O 1
ATOM 540 N N . GLU A 1 69 ? -2.846 7.278 3.066 1.00 84.25 69 GLU A N 1
ATOM 541 C CA . GLU A 1 69 ? -2.559 6.704 1.752 1.00 84.25 69 GLU A CA 1
ATOM 542 C C . GLU A 1 69 ? -3.747 5.839 1.335 1.00 84.25 69 GLU A C 1
ATOM 544 O O . GLU A 1 69 ? -4.228 5.015 2.119 1.00 84.25 69 GLU A O 1
ATOM 549 N N . ASP A 1 70 ? -4.237 6.028 0.118 1.00 89.19 70 ASP A N 1
ATOM 550 C CA . ASP A 1 70 ? -5.256 5.194 -0.504 1.00 89.19 70 ASP A CA 1
ATOM 551 C C . ASP A 1 70 ? -4.669 4.581 -1.773 1.00 89.19 70 ASP A C 1
ATOM 553 O O . ASP A 1 70 ? -4.288 5.289 -2.701 1.00 89.19 70 ASP A O 1
ATOM 557 N N . VAL A 1 71 ? -4.541 3.254 -1.782 1.00 89.94 71 VAL A N 1
ATOM 558 C CA . VAL A 1 71 ? -3.919 2.515 -2.883 1.00 89.94 71 VAL A CA 1
ATOM 559 C C . VAL A 1 71 ? -4.955 1.602 -3.509 1.00 89.94 71 VAL A C 1
ATOM 561 O O . VAL A 1 71 ? -5.378 0.617 -2.897 1.00 89.94 71 VAL A O 1
ATOM 564 N N . VAL A 1 72 ? -5.337 1.890 -4.748 1.00 93.44 72 VAL A N 1
ATOM 565 C CA . VAL A 1 72 ? -6.168 1.009 -5.567 1.00 93.44 72 VAL A CA 1
ATOM 566 C C . VAL A 1 72 ? -5.254 0.226 -6.489 1.00 93.44 72 VAL A C 1
ATOM 568 O O . VAL A 1 72 ? -4.452 0.798 -7.218 1.00 93.44 72 VAL A O 1
ATOM 571 N N . TYR A 1 73 ? -5.381 -1.095 -6.498 1.00 94.38 73 TYR A N 1
ATOM 572 C CA . TYR A 1 73 ? -4.530 -1.951 -7.318 1.00 94.38 73 TYR A CA 1
ATOM 573 C C . TYR A 1 73 ? -5.327 -3.075 -7.969 1.00 94.38 73 TYR A C 1
ATOM 575 O O . TYR A 1 73 ? -6.382 -3.502 -7.493 1.00 94.38 73 TYR A O 1
ATOM 583 N N . THR A 1 74 ? -4.800 -3.564 -9.087 1.00 95.62 74 THR A N 1
ATOM 584 C CA . THR A 1 74 ? -5.319 -4.726 -9.811 1.00 95.62 74 THR A CA 1
ATOM 585 C C . THR A 1 74 ? -4.281 -5.827 -9.857 1.00 95.62 74 THR A C 1
ATOM 587 O O . THR A 1 74 ? -3.089 -5.556 -9.866 1.00 95.62 74 THR A O 1
ATOM 590 N N . TYR A 1 75 ? -4.708 -7.081 -9.866 1.00 96.19 75 TYR A N 1
ATOM 591 C CA . TYR A 1 75 ? -3.805 -8.230 -9.910 1.00 96.19 75 TYR A CA 1
ATOM 592 C C . TYR A 1 75 ? -4.472 -9.407 -10.608 1.00 96.19 75 TYR A C 1
ATOM 594 O O . TYR A 1 75 ? -5.696 -9.461 -10.734 1.00 96.19 75 TYR A O 1
ATOM 602 N N . ILE A 1 76 ? -3.658 -10.339 -11.106 1.00 95.00 76 ILE A N 1
ATOM 603 C CA . ILE A 1 76 ? -4.137 -11.494 -11.869 1.00 95.00 76 ILE A CA 1
ATOM 604 C C . ILE A 1 76 ? -3.844 -12.775 -11.090 1.00 95.00 76 ILE A C 1
ATOM 606 O O . ILE A 1 76 ? -2.702 -13.028 -10.697 1.00 95.00 76 ILE A O 1
ATOM 610 N N . VAL A 1 77 ? -4.878 -13.598 -10.913 1.00 96.38 77 VAL A N 1
ATOM 611 C CA . VAL A 1 77 ? -4.804 -14.928 -10.293 1.00 96.38 77 VAL A CA 1
ATOM 612 C C . VAL A 1 77 ? -5.498 -15.911 -11.224 1.00 96.38 77 VAL A C 1
ATOM 614 O O . VAL A 1 77 ? -6.653 -15.717 -11.585 1.00 96.38 77 VAL A O 1
ATOM 617 N N . GLU A 1 78 ? -4.771 -16.936 -11.675 1.00 95.38 78 GLU A N 1
ATOM 618 C CA . GLU A 1 78 ? -5.285 -17.978 -12.584 1.00 95.38 78 GLU A CA 1
ATOM 619 C C . GLU A 1 78 ? -5.919 -17.459 -13.897 1.00 95.38 78 GLU A C 1
ATOM 621 O O . GLU A 1 78 ? -6.670 -18.167 -14.564 1.00 95.38 78 GLU A O 1
ATOM 626 N N . GLY A 1 79 ? -5.555 -16.243 -14.323 1.00 93.81 79 GLY A N 1
ATOM 627 C CA . GLY A 1 79 ? -6.063 -15.604 -15.543 1.00 93.81 79 GLY A CA 1
ATOM 628 C C . GLY A 1 79 ? -7.263 -14.679 -15.328 1.00 93.81 79 GLY A C 1
ATOM 629 O O . GLY A 1 79 ? -7.626 -13.963 -16.260 1.00 93.81 79 GLY A O 1
ATOM 630 N N . ASP A 1 80 ? -7.818 -14.636 -14.117 1.00 96.75 80 ASP A N 1
ATOM 631 C CA . ASP A 1 80 ? -8.859 -13.688 -13.727 1.00 96.75 80 ASP A CA 1
ATOM 632 C C . ASP A 1 80 ? -8.235 -12.438 -13.094 1.00 96.75 80 ASP A C 1
ATOM 634 O O . ASP A 1 80 ? -7.263 -12.520 -12.337 1.00 96.75 80 ASP A O 1
ATOM 638 N N . THR A 1 81 ? -8.783 -11.266 -13.421 1.00 95.81 81 THR A N 1
ATOM 639 C CA . THR A 1 81 ? -8.333 -9.976 -12.883 1.00 95.81 81 THR A CA 1
ATOM 640 C C . THR A 1 81 ? -9.191 -9.570 -11.693 1.00 95.81 81 THR A C 1
ATOM 642 O O . THR A 1 81 ? -10.417 -9.513 -11.789 1.00 95.81 81 THR A O 1
ATOM 645 N N . TYR A 1 82 ? -8.527 -9.231 -10.596 1.00 96.50 82 TYR A N 1
ATOM 646 C CA . TYR A 1 82 ? -9.121 -8.748 -9.358 1.00 96.50 82 TYR A CA 1
ATOM 647 C C . TYR A 1 82 ? -8.698 -7.299 -9.124 1.00 96.50 82 TYR A C 1
ATOM 649 O O . TYR A 1 82 ? -7.631 -6.879 -9.571 1.00 96.50 82 TYR A O 1
ATOM 657 N N . GLN A 1 83 ? -9.545 -6.538 -8.436 1.00 95.44 83 GLN A N 1
ATOM 658 C CA . GLN A 1 83 ? -9.278 -5.162 -8.030 1.00 95.44 83 GLN A CA 1
ATOM 659 C C . GLN A 1 83 ? -9.598 -5.023 -6.548 1.00 95.44 83 GLN A C 1
ATOM 661 O O . GLN A 1 83 ? -10.632 -5.519 -6.097 1.00 95.44 83 GLN A O 1
ATOM 666 N N . ASN A 1 84 ? -8.723 -4.353 -5.810 1.00 94.31 84 ASN A N 1
ATOM 667 C CA . ASN A 1 84 ? -8.918 -4.095 -4.392 1.00 94.31 84 ASN A CA 1
ATOM 668 C C . ASN A 1 84 ? -8.342 -2.722 -4.010 1.00 94.31 84 ASN A C 1
ATOM 670 O O . ASN A 1 84 ? -7.532 -2.160 -4.750 1.00 94.31 84 ASN A O 1
ATOM 674 N N . ASP A 1 85 ? -8.785 -2.191 -2.876 1.00 91.75 85 ASP A N 1
ATOM 675 C CA . ASP A 1 85 ? -8.344 -0.928 -2.293 1.00 91.75 85 ASP A CA 1
ATOM 676 C C . ASP A 1 85 ? -7.777 -1.151 -0.884 1.00 91.75 85 ASP A C 1
ATOM 678 O O . ASP A 1 85 ? -8.318 -1.903 -0.070 1.00 91.75 85 ASP A O 1
ATOM 682 N N . VAL A 1 86 ? -6.647 -0.513 -0.588 1.00 85.50 86 VAL A N 1
ATOM 683 C CA . VAL A 1 86 ? -6.045 -0.500 0.747 1.00 85.50 86 VAL A CA 1
ATOM 684 C C . VAL A 1 86 ? -5.859 0.944 1.170 1.00 85.50 86 VAL A C 1
ATOM 686 O O . VAL A 1 86 ? -5.032 1.660 0.618 1.00 85.50 86 VAL A O 1
ATOM 689 N N . THR A 1 87 ? -6.593 1.335 2.208 1.00 81.06 87 THR A N 1
ATOM 690 C CA . THR A 1 87 ? -6.425 2.634 2.853 1.00 81.06 87 THR A CA 1
ATOM 691 C C . THR A 1 87 ? -5.565 2.487 4.109 1.00 81.06 87 THR A C 1
ATOM 693 O O . THR A 1 87 ? -5.988 1.873 5.096 1.00 81.06 87 THR A O 1
ATOM 696 N N . ASN A 1 88 ? -4.372 3.074 4.098 1.00 75.88 88 ASN A N 1
ATOM 697 C CA . ASN A 1 88 ? -3.512 3.221 5.264 1.00 75.88 88 ASN A CA 1
ATOM 698 C C . ASN A 1 88 ? -3.757 4.588 5.921 1.00 75.88 88 ASN A C 1
ATOM 700 O O . ASN A 1 88 ? -3.753 5.627 5.273 1.00 75.88 88 ASN A O 1
ATOM 704 N N . LEU A 1 89 ? -3.988 4.601 7.233 1.00 62.22 89 LEU A N 1
ATOM 705 C CA . LEU A 1 89 ? -4.361 5.814 7.970 1.00 62.22 89 LEU A CA 1
ATOM 706 C C . LEU A 1 89 ? -3.148 6.595 8.527 1.00 62.22 89 LEU A C 1
ATOM 708 O O . LEU A 1 89 ? -3.333 7.414 9.426 1.00 62.22 89 LEU A O 1
ATOM 712 N N . GLY A 1 90 ? -1.919 6.321 8.073 1.00 53.25 90 GLY A N 1
ATOM 713 C CA . GLY A 1 90 ? -0.748 7.174 8.349 1.00 53.25 90 GLY A CA 1
ATOM 714 C C . GLY A 1 90 ? -0.094 7.080 9.711 1.00 53.25 90 GLY A C 1
ATOM 715 O O . GLY A 1 90 ? 0.868 7.790 9.986 1.00 53.25 90 GLY A O 1
ATOM 716 N N . TRP A 1 91 ? -0.639 6.259 10.598 1.00 54.91 91 TRP A N 1
ATOM 717 C CA . TRP A 1 91 ? -0.102 6.049 11.941 1.00 54.91 91 TRP A CA 1
ATOM 718 C C . TRP A 1 91 ? 0.976 4.964 11.958 1.00 54.91 91 TRP A C 1
ATOM 720 O O . TRP A 1 91 ? 1.715 4.866 12.930 1.00 54.91 91 TRP A O 1
ATOM 730 N N . THR A 1 92 ? 1.097 4.202 10.871 1.00 55.31 92 THR A N 1
ATOM 731 C CA . THR A 1 92 ? 2.157 3.226 10.636 1.00 55.31 92 THR A CA 1
ATOM 732 C C . THR A 1 92 ? 2.972 3.682 9.428 1.00 55.31 92 THR A C 1
ATOM 734 O O . THR A 1 92 ? 2.393 3.953 8.376 1.00 55.31 92 THR A O 1
ATOM 737 N N . ASN A 1 93 ? 4.299 3.769 9.565 1.00 56.75 93 ASN A N 1
ATOM 738 C CA . ASN A 1 93 ? 5.191 3.881 8.407 1.00 56.75 93 ASN A CA 1
ATOM 739 C C . ASN A 1 93 ? 5.165 2.532 7.705 1.00 56.75 93 ASN A C 1
ATOM 741 O O . ASN A 1 93 ? 5.767 1.565 8.173 1.00 56.75 93 ASN A O 1
ATOM 745 N N . VAL A 1 94 ? 4.385 2.452 6.639 1.00 59.31 94 VAL A N 1
ATOM 746 C CA . VAL A 1 94 ? 4.202 1.208 5.923 1.00 59.31 94 VAL A CA 1
ATOM 747 C C . VAL A 1 94 ? 5.235 1.163 4.806 1.00 59.31 94 VAL A C 1
ATOM 749 O O . VAL A 1 94 ? 5.081 1.800 3.772 1.00 59.31 94 VAL A O 1
ATOM 752 N N . GLU A 1 95 ? 6.322 0.423 5.029 1.00 62.69 95 GLU A N 1
ATOM 753 C CA . GLU A 1 95 ? 7.281 0.103 3.969 1.00 62.69 95 GLU A CA 1
ATOM 754 C C . GLU A 1 95 ? 6.665 -0.965 3.065 1.00 62.69 95 GLU A C 1
ATOM 756 O O . GLU A 1 95 ? 6.887 -2.170 3.207 1.00 62.69 95 GLU A O 1
ATOM 761 N N . TYR A 1 96 ? 5.829 -0.521 2.139 1.00 64.19 96 TYR A N 1
ATOM 762 C CA . TYR A 1 96 ? 5.394 -1.372 1.052 1.00 64.19 96 TYR A CA 1
ATOM 763 C C . TYR A 1 96 ? 6.584 -1.699 0.149 1.00 64.19 96 TYR A C 1
ATOM 765 O O . TYR A 1 96 ? 7.426 -0.853 -0.153 1.00 64.19 96 TYR A O 1
ATOM 773 N N . ARG A 1 97 ? 6.643 -2.948 -0.316 1.00 56.44 97 ARG A N 1
ATOM 774 C CA . ARG A 1 97 ? 7.631 -3.350 -1.314 1.00 56.44 97 ARG A CA 1
ATOM 775 C C . ARG A 1 97 ? 7.057 -3.102 -2.704 1.00 56.44 97 ARG A C 1
ATOM 777 O O . ARG A 1 97 ? 6.458 -3.999 -3.301 1.00 56.44 97 ARG A O 1
ATOM 784 N N . TRP A 1 98 ? 7.220 -1.880 -3.188 1.00 63.00 98 TRP A N 1
ATOM 785 C CA . TRP A 1 98 ? 6.895 -1.536 -4.564 1.00 63.00 98 TRP A CA 1
ATOM 786 C C . TRP A 1 98 ? 8.059 -1.878 -5.483 1.00 63.00 98 TRP A C 1
ATOM 788 O O . TRP A 1 98 ? 9.228 -1.818 -5.105 1.00 63.00 98 TRP A O 1
ATOM 798 N N . TYR A 1 99 ? 7.704 -2.265 -6.694 1.00 54.22 99 TYR A N 1
ATOM 799 C CA . TYR A 1 99 ? 8.608 -2.460 -7.802 1.00 54.22 99 TYR A CA 1
ATOM 800 C C . TYR A 1 99 ? 8.263 -1.345 -8.777 1.00 54.22 99 TYR A C 1
ATOM 802 O O . TYR A 1 99 ? 7.295 -1.458 -9.534 1.00 54.22 99 TYR A O 1
ATOM 810 N N . VAL A 1 100 ? 9.038 -0.263 -8.752 1.00 53.41 100 VAL A N 1
ATOM 811 C CA . VAL A 1 100 ? 8.972 0.728 -9.824 1.00 53.41 100 VAL A CA 1
ATOM 812 C C . VAL A 1 100 ? 9.581 0.043 -11.041 1.00 53.41 100 VAL A C 1
ATOM 814 O O . VAL A 1 100 ? 10.794 0.026 -11.241 1.00 53.41 100 VAL A O 1
ATOM 817 N N . ASN A 1 101 ? 8.733 -0.621 -11.824 1.00 49.84 101 ASN A N 1
ATOM 818 C CA . ASN A 1 101 ? 9.117 -1.251 -13.080 1.00 49.84 101 ASN A CA 1
ATOM 819 C C . ASN A 1 101 ? 9.126 -0.179 -14.176 1.00 49.84 101 ASN A C 1
ATOM 821 O O . ASN A 1 101 ? 8.448 -0.286 -15.198 1.00 49.84 101 ASN A O 1
ATOM 825 N N . ARG A 1 102 ? 9.861 0.908 -13.923 1.00 57.66 102 ARG A N 1
ATOM 826 C CA . ARG A 1 102 ? 10.299 1.790 -14.992 1.00 57.66 102 ARG A CA 1
ATOM 827 C C . ARG A 1 102 ? 11.463 1.065 -15.639 1.00 57.66 102 ARG A C 1
ATOM 829 O O . ARG A 1 102 ? 12.560 1.044 -15.089 1.00 57.66 102 ARG A O 1
ATOM 836 N N . GLU A 1 103 ? 11.213 0.443 -16.789 1.00 64.38 103 GLU A N 1
ATOM 837 C CA . GLU A 1 103 ? 12.292 0.069 -17.701 1.00 64.38 103 GLU A CA 1
ATOM 838 C C . GLU A 1 103 ? 13.036 1.362 -18.049 1.00 64.38 103 GLU A C 1
ATOM 840 O O . GLU A 1 103 ? 12.619 2.117 -18.928 1.00 64.38 103 GLU A O 1
ATOM 845 N N . ILE A 1 104 ? 14.104 1.655 -17.302 1.00 72.81 104 ILE A N 1
ATOM 846 C CA . ILE A 1 104 ? 14.990 2.764 -17.616 1.00 72.81 104 ILE A CA 1
ATOM 847 C C . ILE A 1 104 ? 15.624 2.398 -18.949 1.00 72.81 104 ILE A C 1
ATOM 849 O O . ILE A 1 104 ? 16.437 1.483 -19.058 1.00 72.81 104 ILE A O 1
ATOM 853 N N . THR A 1 105 ? 15.171 3.091 -19.975 1.00 82.62 105 THR A N 1
ATOM 854 C CA . THR A 1 105 ? 15.557 2.892 -21.362 1.00 82.62 105 THR A CA 1
ATOM 855 C C . THR A 1 105 ? 16.426 4.067 -21.797 1.00 82.62 105 THR A C 1
ATOM 857 O O . THR A 1 105 ? 16.424 5.134 -21.175 1.00 82.62 105 THR A O 1
ATOM 860 N N . LEU A 1 106 ? 17.231 3.872 -22.844 1.00 83.25 106 LEU A N 1
ATOM 861 C CA . LEU A 1 106 ? 18.185 4.886 -23.311 1.00 83.25 106 LEU A CA 1
ATOM 862 C C . LEU A 1 106 ? 17.516 6.231 -23.663 1.00 83.25 106 LEU A C 1
ATOM 864 O O . LEU A 1 106 ? 18.139 7.280 -23.502 1.00 83.25 106 LEU A O 1
ATOM 868 N N . ASP A 1 107 ? 16.257 6.206 -24.105 1.00 82.12 107 ASP A N 1
ATOM 869 C CA . ASP A 1 107 ? 15.442 7.385 -24.421 1.00 82.12 107 ASP A CA 1
ATOM 870 C C . ASP A 1 107 ? 14.936 8.135 -23.182 1.00 82.12 107 ASP A C 1
ATOM 872 O O . ASP A 1 107 ? 14.609 9.314 -23.280 1.00 82.12 107 ASP A O 1
ATOM 876 N N . MET A 1 108 ? 14.893 7.493 -22.011 1.00 74.62 108 MET A N 1
ATOM 877 C CA . MET A 1 108 ? 14.497 8.152 -20.762 1.00 74.62 108 MET A CA 1
ATOM 878 C C . MET A 1 108 ? 15.648 8.915 -20.104 1.00 74.62 108 MET A C 1
ATOM 880 O O . MET A 1 108 ? 15.411 9.898 -19.404 1.00 74.62 108 MET A O 1
ATOM 884 N N . ILE A 1 109 ? 16.888 8.460 -20.295 1.00 76.00 109 ILE A N 1
ATOM 885 C CA . ILE A 1 109 ? 18.064 9.061 -19.648 1.00 76.00 109 ILE A CA 1
ATOM 886 C C . ILE A 1 109 ? 18.517 10.313 -20.397 1.00 76.00 109 ILE A C 1
ATOM 888 O O . ILE A 1 109 ? 19.037 11.244 -19.781 1.00 76.00 109 ILE A O 1
ATOM 892 N N . THR A 1 110 ? 18.340 10.349 -21.722 1.00 73.88 110 THR A N 1
ATOM 893 C CA . THR A 1 110 ? 18.933 11.396 -22.557 1.00 73.88 110 THR A CA 1
ATOM 894 C C . THR A 1 110 ? 18.112 11.708 -23.807 1.00 73.88 110 THR A C 1
ATOM 896 O O . THR A 1 110 ? 17.461 10.836 -24.374 1.00 73.88 110 THR A O 1
ATOM 899 N N . ASP A 1 111 ? 18.267 12.929 -24.323 1.00 76.69 111 ASP A N 1
ATOM 900 C CA . ASP A 1 111 ? 17.805 13.327 -25.663 1.00 76.69 111 ASP A CA 1
ATOM 901 C C . ASP A 1 111 ? 18.771 12.863 -26.787 1.00 76.69 111 ASP A C 1
ATOM 903 O O . ASP A 1 111 ? 18.801 13.440 -27.882 1.00 76.69 111 ASP A O 1
ATOM 907 N N . VAL A 1 112 ? 19.616 11.851 -26.543 1.00 83.31 112 VAL A N 1
ATOM 908 C CA . VAL A 1 112 ? 20.589 11.360 -27.531 1.00 83.31 112 VAL A CA 1
ATOM 909 C C . VAL A 1 112 ? 19.871 10.558 -28.609 1.00 83.31 112 VAL A C 1
ATOM 911 O O . VAL A 1 112 ? 19.354 9.467 -28.385 1.00 83.31 112 VAL A O 1
ATOM 914 N N . THR A 1 113 ? 19.874 11.088 -29.832 1.00 82.38 113 THR A N 1
ATOM 915 C CA . THR A 1 113 ? 19.218 10.433 -30.971 1.00 82.38 113 THR A CA 1
ATOM 916 C C . THR A 1 113 ? 20.050 9.312 -31.595 1.00 82.38 113 THR A C 1
ATOM 918 O O . THR A 1 113 ? 19.474 8.431 -32.224 1.00 82.38 113 THR A O 1
ATOM 921 N N . ASN A 1 114 ? 21.381 9.354 -31.452 1.00 87.06 114 ASN A N 1
ATOM 922 C CA . ASN A 1 114 ? 22.316 8.351 -31.967 1.00 87.06 114 ASN A CA 1
ATOM 923 C C . ASN A 1 114 ? 23.445 8.153 -30.953 1.00 87.06 114 ASN A C 1
ATOM 925 O O . ASN A 1 114 ? 24.089 9.127 -30.584 1.00 87.06 114 ASN A O 1
ATOM 929 N N . TRP A 1 115 ? 23.694 6.912 -30.546 1.00 89.75 115 TRP A N 1
ATOM 930 C CA . TRP A 1 115 ? 24.798 6.567 -29.658 1.00 89.75 115 TRP A CA 1
ATOM 931 C C . TRP A 1 115 ? 26.014 6.189 -30.497 1.00 89.75 115 TRP A C 1
ATOM 933 O O . TRP A 1 115 ? 26.142 5.031 -30.875 1.00 89.75 115 TRP A O 1
ATOM 943 N N . ASP A 1 116 ? 26.857 7.154 -30.863 1.00 91.25 116 ASP A N 1
ATOM 944 C CA . ASP A 1 116 ? 27.990 6.912 -31.773 1.00 91.25 116 ASP A CA 1
ATOM 945 C C . ASP A 1 116 ? 29.334 7.453 -31.266 1.00 91.25 116 ASP A C 1
ATOM 947 O O . ASP A 1 116 ? 30.351 7.367 -31.961 1.00 91.25 116 ASP A O 1
ATOM 951 N N . SER A 1 117 ? 29.366 7.974 -30.037 1.00 93.25 117 SER A N 1
ATOM 952 C CA . SER A 1 117 ? 30.572 8.536 -29.442 1.00 93.25 117 SER A CA 1
ATOM 953 C C . SER A 1 117 ? 30.697 8.278 -27.939 1.00 93.25 117 SER A C 1
ATOM 955 O O . SER A 1 117 ? 29.719 8.061 -27.222 1.00 93.25 117 SER A O 1
ATOM 957 N N . THR A 1 118 ? 31.927 8.373 -27.424 1.00 92.56 118 THR A N 1
ATOM 958 C CA . THR A 1 118 ? 32.209 8.306 -25.977 1.00 92.56 118 THR A CA 1
ATOM 959 C C . THR A 1 118 ? 31.527 9.436 -25.211 1.00 92.56 118 THR A C 1
ATOM 961 O O . THR A 1 118 ? 31.168 9.271 -24.048 1.00 92.56 118 THR A O 1
ATOM 964 N N . ASN A 1 119 ? 31.304 10.576 -25.868 1.00 93.94 119 ASN A N 1
ATOM 965 C CA . ASN A 1 119 ? 30.597 11.711 -25.288 1.00 93.94 119 ASN A CA 1
ATOM 966 C C . ASN A 1 119 ? 29.106 11.416 -25.064 1.00 93.94 119 ASN A C 1
ATOM 968 O O . ASN A 1 119 ? 28.514 11.972 -24.144 1.00 93.94 119 ASN A O 1
ATOM 972 N N . ASP A 1 120 ? 28.505 10.537 -25.869 1.00 91.31 120 ASP A N 1
ATOM 973 C CA . ASP A 1 120 ? 27.127 10.098 -25.647 1.00 91.31 120 ASP A CA 1
ATOM 974 C C . ASP A 1 120 ? 27.062 9.189 -24.422 1.00 91.31 120 ASP A C 1
ATOM 976 O O . ASP A 1 120 ? 26.273 9.437 -23.514 1.00 91.31 120 ASP A O 1
ATOM 980 N N . LEU A 1 121 ? 27.977 8.214 -24.328 1.00 94.50 121 LEU A N 1
ATOM 981 C CA . LEU A 1 121 ? 28.094 7.330 -23.160 1.00 94.50 121 LEU A CA 1
ATOM 982 C C . LEU A 1 121 ? 28.331 8.104 -21.856 1.00 94.50 121 LEU A C 1
ATOM 984 O O . LEU A 1 121 ? 27.824 7.698 -20.810 1.00 94.50 121 LEU A O 1
ATOM 988 N N . GLN A 1 122 ? 29.040 9.237 -21.913 1.00 95.12 122 GLN A N 1
ATOM 989 C CA . GLN A 1 122 ? 29.241 10.108 -20.754 1.00 95.12 122 GLN A CA 1
ATOM 990 C C . GLN A 1 122 ? 27.914 10.570 -20.138 1.00 95.12 122 GLN A C 1
ATOM 992 O O . GLN A 1 122 ? 27.848 10.701 -18.925 1.00 95.12 122 GLN A O 1
ATOM 997 N N . GLN A 1 123 ? 26.835 10.728 -20.914 1.00 92.94 123 GLN A N 1
ATOM 998 C CA . GLN A 1 123 ? 25.534 11.105 -20.353 1.00 92.94 123 GLN A CA 1
ATOM 999 C C . GLN A 1 123 ? 24.921 10.004 -19.473 1.00 92.94 123 GLN A C 1
ATOM 1001 O O . GLN A 1 123 ? 24.310 10.317 -18.453 1.00 92.94 123 GLN A O 1
ATOM 1006 N N . ILE A 1 124 ? 25.121 8.724 -19.817 1.00 93.19 124 ILE A N 1
ATOM 1007 C CA . ILE A 1 124 ? 24.695 7.597 -18.967 1.00 93.19 124 ILE A CA 1
ATOM 1008 C C . ILE A 1 124 ? 25.507 7.597 -17.669 1.00 93.19 124 ILE A C 1
ATOM 1010 O O . ILE A 1 124 ? 24.953 7.421 -16.585 1.00 93.19 124 ILE A O 1
ATOM 1014 N N . VAL A 1 125 ? 26.817 7.830 -17.772 1.00 94.56 125 VAL A N 1
ATOM 1015 C CA . VAL A 1 125 ? 27.728 7.858 -16.619 1.00 94.56 125 VAL A CA 1
ATOM 1016 C C . VAL A 1 125 ? 27.444 9.046 -15.701 1.00 94.56 125 VAL A C 1
ATOM 1018 O O . VAL A 1 125 ? 27.413 8.881 -14.484 1.00 94.56 125 VAL A O 1
ATOM 1021 N N . ASP A 1 126 ? 27.181 10.224 -16.262 1.00 92.50 126 ASP A N 1
ATOM 1022 C CA . ASP A 1 126 ? 26.806 11.422 -15.509 1.00 92.50 126 ASP A CA 1
ATOM 1023 C C . ASP A 1 126 ? 25.474 11.211 -14.788 1.00 92.50 126 ASP A C 1
ATOM 1025 O O . ASP A 1 126 ? 25.360 11.525 -13.603 1.00 92.50 126 ASP A O 1
ATOM 1029 N N . TRP A 1 127 ? 24.484 10.622 -15.469 1.00 91.12 127 TRP A N 1
ATOM 1030 C CA . TRP A 1 127 ? 23.224 10.224 -14.845 1.00 91.12 127 TRP A CA 1
ATOM 1031 C C . TRP A 1 127 ? 23.458 9.240 -13.692 1.00 91.12 127 TRP A C 1
ATOM 1033 O O . TRP A 1 127 ? 22.932 9.445 -12.598 1.00 91.12 127 TRP A O 1
ATOM 1043 N N . PHE A 1 128 ? 24.277 8.208 -13.893 1.00 92.19 128 PHE A N 1
ATOM 1044 C CA . PHE A 1 128 ? 24.585 7.229 -12.853 1.00 92.19 128 PHE A CA 1
ATOM 1045 C C . PHE A 1 128 ? 25.274 7.885 -11.646 1.00 92.19 128 PHE A C 1
ATOM 1047 O O . PHE A 1 128 ? 24.825 7.725 -10.511 1.00 92.19 128 PHE A O 1
ATOM 1054 N N . ASN A 1 129 ? 26.330 8.671 -11.867 1.00 91.69 129 ASN A N 1
ATOM 1055 C CA . ASN A 1 129 ? 27.075 9.334 -10.795 1.00 91.69 129 ASN A CA 1
ATOM 1056 C C . ASN A 1 129 ? 26.194 10.341 -10.038 1.00 91.69 129 ASN A C 1
ATOM 1058 O O . ASN A 1 129 ? 26.261 10.412 -8.813 1.00 91.69 129 ASN A O 1
ATOM 1062 N N . TYR A 1 130 ? 25.322 11.069 -10.743 1.00 88.88 130 TYR A N 1
ATOM 1063 C CA . TYR A 1 130 ? 24.379 11.999 -10.123 1.00 88.88 130 TYR A CA 1
ATOM 1064 C C . TYR A 1 130 ? 23.384 11.290 -9.196 1.00 88.88 130 TYR A C 1
ATOM 1066 O O . TYR A 1 130 ? 23.149 11.751 -8.079 1.00 88.88 130 TYR A O 1
ATOM 1074 N N . ASN A 1 131 ? 22.811 10.170 -9.644 1.00 82.31 131 ASN A N 1
ATOM 1075 C CA . ASN A 1 131 ? 21.766 9.471 -8.892 1.00 82.31 131 ASN A CA 1
ATOM 1076 C C . ASN A 1 131 ? 22.320 8.554 -7.800 1.00 82.31 131 ASN A C 1
ATOM 1078 O O . ASN A 1 131 ? 21.682 8.365 -6.772 1.00 82.31 131 ASN A O 1
ATOM 1082 N N . SER A 1 132 ? 23.512 7.994 -7.993 1.00 84.00 132 SER A N 1
ATOM 1083 C CA . SER A 1 132 ? 24.043 6.953 -7.108 1.00 84.00 132 SER A CA 1
ATOM 1084 C C . SER A 1 132 ? 24.387 7.467 -5.706 1.00 84.00 132 SER A C 1
ATOM 1086 O O . SER A 1 132 ? 24.467 6.681 -4.764 1.00 84.00 132 SER A O 1
ATOM 1088 N N . GLY A 1 133 ? 24.545 8.783 -5.528 1.00 78.81 133 GLY A N 1
ATOM 1089 C CA . GLY A 1 133 ? 24.728 9.407 -4.214 1.00 78.81 133 GLY A CA 1
ATOM 1090 C C . GLY A 1 133 ? 26.067 9.084 -3.540 1.00 78.81 133 GLY A C 1
ATOM 1091 O O . GLY A 1 133 ? 26.321 9.537 -2.419 1.00 78.81 133 GLY A O 1
ATOM 1092 N N . TRP A 1 134 ? 26.945 8.335 -4.210 1.00 78.19 134 TRP A N 1
ATOM 1093 C CA . TRP A 1 134 ? 28.330 8.153 -3.801 1.00 78.19 134 TRP A CA 1
ATOM 1094 C C . TRP A 1 134 ? 29.029 9.476 -4.104 1.00 78.19 134 TRP A C 1
ATOM 1096 O O . TRP A 1 134 ? 29.063 9.916 -5.247 1.00 78.19 134 TRP A O 1
ATOM 1106 N N . GLY A 1 135 ? 29.499 10.177 -3.069 1.00 74.75 135 GLY A N 1
ATOM 1107 C CA . GLY A 1 135 ? 30.141 11.484 -3.246 1.00 74.75 135 GLY A CA 1
ATOM 1108 C C . GLY A 1 135 ? 31.326 11.441 -4.223 1.00 74.75 135 GLY A C 1
ATOM 1109 O O . GLY A 1 135 ? 31.803 10.365 -4.574 1.00 74.75 135 GLY A O 1
ATOM 1110 N N . GLU A 1 136 ? 31.848 12.618 -4.589 1.00 79.44 136 GLU A N 1
ATOM 1111 C CA . GLU A 1 136 ? 32.888 12.844 -5.626 1.00 79.44 136 GLU A CA 1
ATOM 1112 C C . GLU A 1 136 ? 34.122 11.910 -5.557 1.00 79.44 136 GLU A C 1
ATOM 1114 O O . GLU A 1 136 ? 34.882 11.784 -6.513 1.00 79.44 136 GLU A O 1
ATOM 1119 N N . GLU A 1 137 ? 34.364 11.240 -4.427 1.00 79.00 137 GLU A N 1
ATOM 1120 C CA . GLU A 1 137 ? 35.465 10.291 -4.263 1.00 79.00 137 GLU A CA 1
ATOM 1121 C C . GLU A 1 137 ? 35.270 8.966 -5.026 1.00 79.00 137 GLU A C 1
ATOM 1123 O O . GLU A 1 137 ? 36.247 8.228 -5.186 1.00 79.00 137 GLU A O 1
ATOM 1128 N N . HIS A 1 138 ? 34.049 8.625 -5.460 1.00 83.94 138 HIS A N 1
ATOM 1129 C CA . HIS A 1 138 ? 33.710 7.353 -6.126 1.00 83.94 138 HIS A CA 1
ATOM 1130 C C . HIS A 1 138 ? 32.974 7.567 -7.458 1.00 83.94 138 HIS A C 1
ATOM 1132 O O . HIS A 1 138 ? 32.047 6.832 -7.787 1.00 83.94 138 HIS A O 1
ATOM 1138 N N . GLU A 1 139 ? 33.389 8.567 -8.236 1.00 89.69 139 GLU A N 1
ATOM 1139 C CA . GLU A 1 139 ? 32.871 8.748 -9.593 1.00 89.69 139 GLU A CA 1
ATOM 1140 C C . GLU A 1 139 ? 33.360 7.628 -10.515 1.00 89.69 139 GLU A C 1
ATOM 1142 O O . GLU A 1 139 ? 34.562 7.373 -10.658 1.00 89.69 139 GLU A O 1
ATOM 1147 N N . PHE A 1 140 ? 32.409 6.966 -11.165 1.00 94.38 140 PHE A N 1
ATOM 1148 C CA . PHE A 1 140 ? 32.700 6.002 -12.211 1.00 94.38 140 PHE A CA 1
ATOM 1149 C C . PHE A 1 140 ? 32.959 6.736 -13.526 1.00 94.38 140 PHE A C 1
ATOM 1151 O O . PHE A 1 140 ? 32.399 7.801 -13.786 1.00 94.38 140 PHE A O 1
ATOM 1158 N N . THR A 1 141 ? 33.828 6.172 -14.363 1.00 96.62 141 THR A N 1
ATOM 1159 C CA . THR A 1 141 ? 34.199 6.754 -15.658 1.00 96.62 141 THR A CA 1
ATOM 1160 C C . THR A 1 141 ? 33.619 5.941 -16.808 1.00 96.62 141 THR A C 1
ATOM 1162 O O . THR A 1 141 ? 33.319 4.756 -16.658 1.00 96.62 141 THR A O 1
ATOM 1165 N N . VAL A 1 142 ? 33.518 6.554 -17.990 1.00 96.75 142 VAL A N 1
ATOM 1166 C CA . VAL A 1 142 ? 33.136 5.850 -19.227 1.00 96.75 142 VAL A CA 1
ATOM 1167 C C . VAL A 1 142 ? 34.036 4.633 -19.464 1.00 96.75 142 VAL A C 1
ATOM 1169 O O . VAL A 1 142 ? 33.524 3.547 -19.721 1.00 96.75 142 VAL A O 1
ATOM 1172 N N . ASP A 1 143 ? 35.349 4.764 -19.250 1.00 97.19 143 ASP A N 1
ATOM 1173 C CA . ASP A 1 143 ? 36.315 3.665 -19.391 1.00 97.19 143 ASP A CA 1
ATOM 1174 C C . ASP A 1 143 ? 35.982 2.451 -18.512 1.00 97.19 143 ASP A C 1
ATOM 1176 O O . ASP A 1 143 ? 36.184 1.308 -18.926 1.00 97.19 143 ASP A O 1
ATOM 1180 N N . TYR A 1 144 ? 35.475 2.679 -17.294 1.00 96.56 144 TYR A N 1
ATOM 1181 C CA . TYR A 1 144 ? 35.077 1.598 -16.395 1.00 96.56 144 TYR A CA 1
ATOM 1182 C C . TYR A 1 144 ? 33.928 0.781 -16.998 1.00 96.56 144 TYR A C 1
ATOM 1184 O O . TYR A 1 144 ? 34.040 -0.442 -17.120 1.00 96.56 144 TYR A O 1
ATOM 1192 N N . PHE A 1 145 ? 32.859 1.453 -17.434 1.00 96.50 145 PHE A N 1
ATOM 1193 C CA . PHE A 1 145 ? 31.687 0.787 -18.004 1.00 96.50 145 PHE A CA 1
ATOM 1194 C C . PHE A 1 145 ? 31.985 0.162 -19.371 1.00 96.50 145 PHE A C 1
ATOM 1196 O O . PHE A 1 145 ? 31.583 -0.970 -19.636 1.00 96.50 145 PHE A O 1
ATOM 1203 N N . MET A 1 146 ? 32.764 0.839 -20.218 1.00 96.69 146 MET A N 1
ATOM 1204 C CA . MET A 1 146 ? 33.207 0.285 -21.501 1.00 96.69 146 MET A CA 1
ATOM 1205 C C . MET A 1 146 ? 34.044 -0.985 -21.317 1.00 96.69 146 MET A C 1
ATOM 1207 O O . MET A 1 146 ? 33.840 -1.968 -22.031 1.00 96.69 146 MET A O 1
ATOM 1211 N N . SER A 1 147 ? 34.935 -1.000 -20.320 1.00 97.00 147 SER A N 1
ATOM 1212 C CA . SER A 1 147 ? 35.719 -2.183 -19.953 1.00 97.00 147 SER A CA 1
ATOM 1213 C C . SER A 1 147 ? 34.824 -3.339 -19.491 1.00 97.00 147 SER A C 1
ATOM 1215 O O . SER A 1 147 ? 35.017 -4.474 -19.930 1.00 97.00 147 SER A O 1
ATOM 1217 N N . ALA A 1 148 ? 33.802 -3.064 -18.673 1.00 96.31 148 ALA A N 1
ATOM 1218 C CA . ALA A 1 148 ? 32.827 -4.072 -18.250 1.00 96.31 148 ALA A CA 1
ATOM 1219 C C . ALA A 1 148 ? 32.053 -4.677 -19.440 1.00 96.31 148 ALA A C 1
ATOM 1221 O O . ALA A 1 148 ? 31.813 -5.885 -19.478 1.00 96.31 148 ALA A O 1
ATOM 1222 N N . CYS A 1 149 ? 31.755 -3.861 -20.452 1.00 96.62 149 CYS A N 1
ATOM 1223 C CA . CYS A 1 149 ? 31.094 -4.275 -21.689 1.00 96.62 149 CYS A CA 1
ATOM 1224 C C . CYS A 1 149 ? 32.021 -4.904 -22.743 1.00 96.62 149 CYS A C 1
ATOM 1226 O O . CYS A 1 149 ? 31.540 -5.365 -23.776 1.00 96.62 149 CYS A O 1
ATOM 1228 N N . ASN A 1 150 ? 33.337 -4.964 -22.507 1.00 96.50 150 ASN A N 1
ATOM 1229 C CA . ASN A 1 150 ? 34.343 -5.332 -23.514 1.00 96.50 150 ASN A CA 1
ATOM 1230 C C . ASN A 1 150 ? 34.230 -4.510 -24.819 1.00 96.50 150 ASN A C 1
ATOM 1232 O O . ASN A 1 150 ? 34.449 -5.045 -25.910 1.00 96.50 150 ASN A O 1
ATOM 1236 N N . ALA A 1 151 ? 33.872 -3.229 -24.708 1.00 95.25 151 ALA A N 1
ATOM 1237 C CA . ALA A 1 151 ? 33.734 -2.310 -25.834 1.00 95.25 151 ALA A CA 1
ATOM 1238 C C . ALA A 1 151 ? 35.036 -1.530 -26.103 1.00 95.25 151 ALA A C 1
ATOM 1240 O O . ALA A 1 151 ? 35.862 -1.356 -25.207 1.00 95.25 151 ALA A O 1
ATOM 1241 N N . ASP A 1 152 ? 35.204 -1.056 -27.340 1.00 93.00 152 ASP A N 1
ATOM 1242 C CA . ASP A 1 152 ? 36.333 -0.223 -27.783 1.00 93.00 152 ASP A CA 1
ATOM 1243 C C . ASP A 1 152 ? 35.822 1.174 -28.175 1.00 93.00 152 ASP A C 1
ATOM 1245 O O . ASP A 1 152 ? 34.703 1.306 -28.676 1.00 93.00 152 ASP A O 1
ATOM 1249 N N . GLU A 1 153 ? 36.636 2.210 -27.963 1.00 92.00 153 GLU A N 1
ATOM 1250 C CA . GLU A 1 153 ? 36.291 3.618 -28.225 1.00 92.00 153 GLU A CA 1
ATOM 1251 C C . GLU A 1 153 ? 35.950 3.873 -29.699 1.00 92.00 153 GLU A C 1
ATOM 1253 O O . GLU A 1 153 ? 35.141 4.745 -30.013 1.00 92.00 153 GLU A O 1
ATOM 1258 N N . ASP A 1 154 ? 36.530 3.083 -30.605 1.00 92.56 154 ASP A N 1
ATOM 1259 C CA . ASP A 1 154 ? 36.338 3.217 -32.050 1.00 92.56 154 ASP A CA 1
ATOM 1260 C C . ASP A 1 154 ? 35.013 2.610 -32.561 1.00 92.56 154 ASP A C 1
ATOM 1262 O O . ASP A 1 154 ? 34.683 2.772 -33.739 1.00 92.56 154 ASP A O 1
ATOM 1266 N N . ASN A 1 155 ? 34.263 1.880 -31.723 1.00 92.25 155 ASN A N 1
ATOM 1267 C CA . ASN A 1 155 ? 33.058 1.153 -32.138 1.00 92.25 155 ASN A CA 1
ATOM 1268 C C . ASN A 1 155 ? 31.914 1.290 -31.127 1.00 92.25 155 ASN A C 1
ATOM 1270 O O . ASN A 1 155 ? 31.440 0.301 -30.568 1.00 92.25 155 ASN A O 1
ATOM 1274 N N . ILE A 1 156 ? 31.487 2.529 -30.900 1.00 94.38 156 ILE A N 1
ATOM 1275 C CA . ILE A 1 156 ? 30.332 2.841 -30.060 1.00 94.38 156 ILE A CA 1
ATOM 1276 C C . ILE A 1 156 ? 29.073 2.841 -30.926 1.00 94.38 156 ILE A C 1
ATOM 1278 O O . ILE A 1 156 ? 29.024 3.483 -31.974 1.00 94.38 156 ILE A O 1
ATOM 1282 N N . ASP A 1 157 ? 28.074 2.088 -30.482 1.00 94.50 157 ASP A N 1
ATOM 1283 C CA . ASP A 1 157 ? 26.753 1.989 -31.088 1.00 94.50 157 ASP A CA 1
ATOM 1284 C C . ASP A 1 157 ? 25.672 1.837 -29.998 1.00 94.50 157 ASP A C 1
ATOM 1286 O O . ASP A 1 157 ? 25.957 1.829 -28.794 1.00 94.50 157 ASP A O 1
ATOM 1290 N N . ASN A 1 158 ? 24.409 1.692 -30.413 1.00 93.12 158 ASN A N 1
ATOM 1291 C CA . ASN A 1 158 ? 23.291 1.474 -29.490 1.00 93.12 158 ASN A CA 1
ATOM 1292 C C . ASN A 1 158 ? 23.442 0.195 -28.644 1.00 93.12 158 ASN A C 1
ATOM 1294 O O . ASN A 1 158 ? 22.889 0.140 -27.550 1.00 93.12 158 ASN A O 1
ATOM 1298 N N . GLU A 1 159 ? 24.140 -0.836 -29.134 1.00 94.31 159 GLU A N 1
ATOM 1299 C CA . GLU A 1 159 ? 24.336 -2.085 -28.386 1.00 94.31 159 GLU A CA 1
ATOM 1300 C C . GLU A 1 159 ? 25.336 -1.865 -27.246 1.00 94.31 159 GLU A C 1
ATOM 1302 O O . GLU A 1 159 ? 25.085 -2.274 -26.111 1.00 94.31 159 GLU A O 1
ATOM 1307 N N . VAL A 1 160 ? 26.417 -1.126 -27.514 1.00 96.00 160 VAL A N 1
ATOM 1308 C CA . VAL A 1 160 ? 27.372 -0.693 -26.486 1.00 96.00 160 VAL A CA 1
ATOM 1309 C C . VAL A 1 160 ? 26.705 0.229 -25.467 1.00 96.00 160 VAL A C 1
ATOM 1311 O O . VAL A 1 160 ? 26.886 0.027 -24.268 1.00 96.00 160 VAL A O 1
ATOM 1314 N N . ALA A 1 161 ? 25.907 1.203 -25.910 1.00 94.81 161 ALA A N 1
ATOM 1315 C CA . ALA A 1 161 ? 25.188 2.099 -25.005 1.00 94.81 161 ALA A CA 1
ATOM 1316 C C . ALA A 1 161 ? 24.204 1.351 -24.097 1.00 94.81 161 ALA A C 1
ATOM 1318 O O . ALA A 1 161 ? 24.178 1.603 -22.893 1.00 94.81 161 ALA A O 1
ATOM 1319 N N . GLN A 1 162 ? 23.451 0.391 -24.645 1.00 91.62 162 GLN A N 1
ATOM 1320 C CA . GLN A 1 162 ? 22.549 -0.440 -23.849 1.00 91.62 162 GLN A CA 1
ATOM 1321 C C . GLN A 1 162 ? 23.324 -1.281 -22.831 1.00 91.62 162 GLN A C 1
ATOM 1323 O O . GLN A 1 162 ? 22.927 -1.338 -21.675 1.00 91.62 162 GLN A O 1
ATOM 1328 N N . CYS A 1 163 ? 24.461 -1.870 -23.216 1.00 95.19 163 CYS A N 1
ATOM 1329 C CA . CYS A 1 163 ? 25.301 -2.599 -22.268 1.00 95.19 163 CYS A CA 1
ATOM 1330 C C . CYS A 1 163 ? 25.821 -1.692 -21.141 1.00 95.19 163 CYS A C 1
ATOM 1332 O O . CYS A 1 163 ? 25.781 -2.078 -19.975 1.00 95.19 163 CYS A O 1
ATOM 1334 N N . VAL A 1 164 ? 26.295 -0.484 -21.466 1.00 95.38 164 VAL A N 1
ATOM 1335 C CA . VAL A 1 164 ? 26.774 0.486 -20.467 1.00 95.38 164 VAL A CA 1
ATOM 1336 C C . VAL A 1 164 ? 25.656 0.853 -19.495 1.00 95.38 164 VAL A C 1
ATOM 1338 O O . VAL A 1 164 ? 25.898 0.892 -18.289 1.00 95.38 164 VAL A O 1
ATOM 1341 N N . LEU A 1 165 ? 24.437 1.060 -20.000 1.00 92.00 165 LEU A N 1
ATOM 1342 C CA . LEU A 1 165 ? 23.262 1.268 -19.164 1.00 92.00 165 LEU A CA 1
ATOM 1343 C C . LEU A 1 165 ? 22.981 0.054 -18.272 1.00 92.00 165 LEU A C 1
ATOM 1345 O O . LEU A 1 165 ? 22.833 0.216 -17.067 1.00 92.00 165 LEU A O 1
ATOM 1349 N N . ASP A 1 166 ? 22.971 -1.157 -18.822 1.00 89.12 166 ASP A N 1
ATOM 1350 C CA . ASP A 1 166 ? 22.702 -2.375 -18.056 1.00 89.12 166 ASP A CA 1
ATOM 1351 C C . ASP A 1 166 ? 23.730 -2.581 -16.925 1.00 89.12 166 ASP A C 1
ATOM 1353 O O . ASP A 1 166 ? 23.353 -2.937 -15.810 1.00 89.12 166 ASP A O 1
ATOM 1357 N N . VAL A 1 167 ? 25.019 -2.307 -17.174 1.00 93.25 167 VAL A N 1
ATOM 1358 C CA . VAL A 1 167 ? 26.074 -2.371 -16.143 1.00 93.25 167 VAL A CA 1
ATOM 1359 C C . VAL A 1 167 ? 25.910 -1.255 -15.110 1.00 93.25 167 VAL A C 1
ATOM 1361 O O . VAL A 1 167 ? 26.062 -1.508 -13.919 1.00 93.25 167 VAL A O 1
ATOM 1364 N N . ALA A 1 168 ? 25.585 -0.030 -15.533 1.00 91.56 168 ALA A N 1
ATOM 1365 C CA . ALA A 1 168 ? 25.302 1.072 -14.612 1.00 91.56 168 ALA A CA 1
ATOM 1366 C C . ALA A 1 168 ? 24.113 0.747 -13.704 1.00 91.56 168 ALA A C 1
ATOM 1368 O O . ALA A 1 168 ? 24.166 0.986 -12.501 1.00 91.56 168 ALA A O 1
ATOM 1369 N N . LEU A 1 169 ? 23.064 0.142 -14.258 1.00 86.12 169 LEU A N 1
ATOM 1370 C CA . LEU A 1 169 ? 21.930 -0.330 -13.483 1.00 86.12 169 LEU A CA 1
ATOM 1371 C C . LEU A 1 169 ? 22.362 -1.434 -12.502 1.00 86.12 169 LEU A C 1
ATOM 1373 O O . LEU A 1 169 ? 22.048 -1.343 -11.318 1.00 86.12 169 LEU A O 1
ATOM 1377 N N . ASP A 1 170 ? 23.134 -2.429 -12.941 1.00 86.38 170 ASP A N 1
ATOM 1378 C CA . ASP A 1 170 ? 23.629 -3.512 -12.077 1.00 86.38 170 ASP A CA 1
ATOM 1379 C C . ASP A 1 170 ? 24.479 -2.998 -10.900 1.00 86.38 170 ASP A C 1
ATOM 1381 O O . ASP A 1 170 ? 24.215 -3.359 -9.751 1.00 86.38 170 ASP A O 1
ATOM 1385 N N . GLU A 1 171 ? 25.425 -2.087 -11.154 1.00 88.38 171 GLU A N 1
ATOM 1386 C CA . GLU A 1 171 ? 26.281 -1.467 -10.127 1.00 88.38 171 GLU A CA 1
ATOM 1387 C C . GLU A 1 171 ? 25.493 -0.580 -9.154 1.00 88.38 171 GLU A C 1
ATOM 1389 O O . GLU A 1 171 ? 25.832 -0.477 -7.974 1.00 88.38 171 GLU A O 1
ATOM 1394 N N . TYR A 1 172 ? 24.386 0.012 -9.608 1.00 80.56 172 TYR A N 1
ATOM 1395 C CA . TYR A 1 172 ? 23.451 0.713 -8.727 1.00 80.56 172 TYR A CA 1
ATOM 1396 C C . TYR A 1 172 ? 22.721 -0.247 -7.766 1.00 80.56 172 TYR A C 1
ATOM 1398 O O . TYR A 1 172 ? 22.105 0.179 -6.790 1.00 80.56 172 TYR A O 1
ATOM 1406 N N . GLY A 1 173 ? 22.780 -1.557 -8.019 1.00 71.50 173 GLY A N 1
ATOM 1407 C CA . GLY A 1 173 ? 21.985 -2.570 -7.332 1.00 71.50 173 GLY A CA 1
ATOM 1408 C C . GLY A 1 173 ? 20.666 -2.890 -8.040 1.00 71.50 173 GLY A C 1
ATOM 1409 O O . GLY A 1 173 ? 19.844 -3.617 -7.482 1.00 71.50 173 GLY A O 1
ATOM 1410 N N . TYR A 1 174 ? 20.468 -2.411 -9.274 1.00 68.56 174 TYR A N 1
ATOM 1411 C CA . TYR A 1 174 ? 19.336 -2.757 -10.141 1.00 68.56 174 TYR A CA 1
ATOM 1412 C C . TYR A 1 174 ? 19.583 -4.038 -10.948 1.00 68.56 174 TYR A C 1
ATOM 1414 O O . TYR A 1 174 ? 19.144 -4.157 -12.096 1.00 68.56 174 TYR A O 1
ATOM 1422 N N . SER A 1 175 ? 20.244 -5.039 -10.362 1.00 49.22 175 SER A N 1
ATOM 1423 C CA . SER A 1 175 ? 20.323 -6.360 -10.983 1.00 49.22 175 SER A CA 1
ATOM 1424 C C . SER A 1 175 ? 18.885 -6.904 -11.091 1.00 49.22 175 SER A C 1
ATOM 1426 O O . SER A 1 175 ? 18.317 -7.318 -10.080 1.00 49.22 175 SER A O 1
ATOM 1428 N N . GLN A 1 176 ? 18.293 -6.872 -12.294 1.00 51.94 176 GLN A N 1
ATOM 1429 C CA . GLN A 1 176 ? 16.888 -7.189 -12.657 1.00 51.94 176 GLN A CA 1
ATOM 1430 C C . GLN A 1 176 ? 15.884 -6.026 -12.826 1.00 51.94 176 GLN A C 1
ATOM 1432 O O . GLN A 1 176 ? 14.689 -6.298 -12.918 1.00 51.94 176 GLN A O 1
ATOM 1437 N N . GLY A 1 177 ? 16.316 -4.763 -12.936 1.00 49.94 177 GLY A N 1
ATOM 1438 C CA . GLY A 1 177 ? 15.402 -3.656 -13.290 1.00 49.94 177 GLY A CA 1
ATOM 1439 C C . GLY A 1 177 ? 14.371 -3.314 -12.206 1.00 49.94 177 GLY A C 1
ATOM 1440 O O . GLY A 1 177 ? 13.326 -2.738 -12.488 1.00 49.94 177 GLY A O 1
ATOM 1441 N N . VAL A 1 178 ? 14.649 -3.696 -10.959 1.00 48.69 178 VAL A N 1
ATOM 1442 C CA . VAL A 1 178 ? 13.794 -3.393 -9.812 1.00 48.69 178 VAL A CA 1
ATOM 1443 C C . VAL A 1 178 ? 14.388 -2.221 -9.068 1.00 48.69 178 VAL A C 1
ATOM 1445 O O . VAL A 1 178 ? 15.390 -2.372 -8.367 1.00 48.69 178 VAL A O 1
ATOM 1448 N N . VAL A 1 179 ? 13.754 -1.065 -9.218 1.00 50.12 179 VAL A N 1
ATOM 1449 C CA . VAL A 1 179 ? 14.153 0.137 -8.512 1.00 50.12 179 VAL A CA 1
ATOM 1450 C C . VAL A 1 179 ? 13.564 0.140 -7.099 1.00 50.12 179 VAL A C 1
ATOM 1452 O O . VAL A 1 179 ? 12.349 0.205 -6.937 1.00 50.12 179 VAL A O 1
ATOM 1455 N N . TYR A 1 180 ? 14.420 0.062 -6.071 1.00 51.88 180 TYR A N 1
ATOM 1456 C CA . TYR A 1 180 ? 14.041 0.360 -4.683 1.00 51.88 180 TYR A CA 1
ATOM 1457 C C . TYR A 1 180 ? 14.203 1.862 -4.444 1.00 51.88 180 TYR A C 1
ATOM 1459 O O . TYR A 1 180 ? 15.124 2.302 -3.756 1.00 51.88 180 TYR A O 1
ATOM 1467 N N . GLU A 1 181 ? 13.363 2.664 -5.083 1.00 50.28 181 GLU A N 1
ATOM 1468 C CA . GLU A 1 181 ? 13.324 4.092 -4.803 1.00 50.28 181 GLU A CA 1
ATOM 1469 C C . GLU A 1 181 ? 12.386 4.317 -3.616 1.00 50.28 181 GLU A C 1
ATOM 1471 O O . GLU A 1 181 ? 11.288 3.769 -3.555 1.00 50.28 181 GLU A O 1
ATOM 1476 N N . TYR A 1 182 ? 12.828 5.123 -2.648 1.00 57.81 182 TYR A N 1
ATOM 1477 C CA . TYR A 1 182 ? 11.961 5.676 -1.600 1.00 57.81 182 TYR A CA 1
ATOM 1478 C C . TYR A 1 182 ? 11.070 6.797 -2.180 1.00 57.81 182 TYR A C 1
ATOM 1480 O O . TYR A 1 182 ? 10.878 7.833 -1.543 1.00 57.81 182 TYR A O 1
ATOM 1488 N N . SER A 1 183 ? 10.612 6.643 -3.422 1.00 63.41 183 SER A N 1
ATOM 1489 C CA . SER A 1 183 ? 9.645 7.526 -4.061 1.00 63.41 183 SER A CA 1
ATOM 1490 C C . SER A 1 183 ? 8.242 7.085 -3.663 1.00 63.41 183 SER A C 1
ATOM 1492 O O . SER A 1 183 ? 7.986 5.914 -3.367 1.00 63.41 183 SER A O 1
ATOM 1494 N N . GLU A 1 184 ? 7.340 8.059 -3.579 1.00 73.44 184 GLU A N 1
ATOM 1495 C CA . GLU A 1 184 ? 5.920 7.765 -3.437 1.00 73.44 184 GLU A CA 1
ATOM 1496 C C . GLU A 1 184 ? 5.485 6.960 -4.671 1.00 73.44 184 GLU A C 1
ATOM 1498 O O . GLU A 1 184 ? 5.875 7.327 -5.782 1.00 73.44 184 GLU A O 1
ATOM 1503 N N . PRO A 1 185 ? 4.751 5.849 -4.497 1.00 78.88 185 PRO A N 1
ATOM 1504 C CA . PRO A 1 185 ? 4.311 5.036 -5.622 1.00 78.88 185 PRO A CA 1
ATOM 1505 C C . PRO A 1 185 ? 3.436 5.861 -6.572 1.00 78.88 185 PRO A C 1
ATOM 1507 O O . PRO A 1 185 ? 2.668 6.721 -6.150 1.00 78.88 185 PRO A O 1
ATOM 1510 N N . GLU A 1 186 ? 3.542 5.581 -7.864 1.00 83.00 186 GLU A N 1
ATOM 1511 C CA . GLU A 1 186 ? 2.759 6.236 -8.907 1.00 83.00 186 GLU A CA 1
ATOM 1512 C C . GLU A 1 186 ? 1.770 5.260 -9.561 1.00 83.00 186 GLU A C 1
ATOM 1514 O O . GLU A 1 186 ? 1.898 4.031 -9.498 1.00 83.00 186 GLU A O 1
ATOM 1519 N N . ASP A 1 187 ? 0.775 5.817 -10.249 1.00 85.75 187 ASP A N 1
ATOM 1520 C CA . ASP A 1 187 ? -0.131 5.043 -11.092 1.00 85.75 187 ASP A CA 1
ATOM 1521 C C . ASP A 1 187 ? 0.662 4.257 -12.149 1.00 85.75 187 ASP A C 1
ATOM 1523 O O . ASP A 1 187 ? 1.423 4.811 -12.945 1.00 85.75 187 ASP A O 1
ATOM 1527 N N . GLY A 1 188 ? 0.437 2.946 -12.201 1.00 84.19 188 GLY A N 1
ATOM 1528 C CA . GLY A 1 188 ? 1.122 2.019 -13.098 1.00 84.19 188 GLY A CA 1
ATOM 1529 C C . GLY A 1 188 ? 2.274 1.246 -12.456 1.00 84.19 188 GLY A C 1
ATOM 1530 O O . GLY A 1 188 ? 2.730 0.266 -13.056 1.00 84.19 188 GLY A O 1
ATOM 1531 N N . ASP A 1 189 ? 2.701 1.611 -11.246 1.00 84.31 189 ASP A N 1
ATOM 1532 C CA . ASP A 1 189 ? 3.742 0.876 -10.529 1.00 84.31 189 ASP A CA 1
ATOM 1533 C C . ASP A 1 189 ? 3.303 -0.544 -10.171 1.00 84.31 189 ASP A C 1
ATOM 1535 O O . ASP A 1 189 ? 2.118 -0.848 -9.996 1.00 84.31 189 ASP A O 1
ATOM 1539 N N . GLN A 1 190 ? 4.274 -1.452 -10.067 1.00 85.44 190 GLN A N 1
ATOM 1540 C CA . GLN A 1 190 ? 4.008 -2.840 -9.715 1.00 85.44 190 GLN A CA 1
ATOM 1541 C C . GLN A 1 190 ? 4.139 -3.043 -8.208 1.00 85.44 190 GLN A C 1
ATOM 1543 O O . GLN A 1 190 ? 5.076 -2.577 -7.564 1.00 85.44 190 GLN A O 1
ATOM 1548 N N . ALA A 1 191 ? 3.207 -3.790 -7.630 1.00 88.38 191 ALA A N 1
ATOM 1549 C CA . ALA A 1 191 ? 3.165 -4.063 -6.201 1.00 88.38 191 ALA A CA 1
ATOM 1550 C C . ALA A 1 191 ? 3.026 -5.559 -5.948 1.00 88.38 191 ALA A C 1
ATOM 1552 O O . ALA A 1 191 ? 2.259 -6.240 -6.635 1.00 88.38 191 ALA A O 1
ATOM 1553 N N . VAL A 1 192 ? 3.741 -6.096 -4.954 1.00 89.25 192 VAL A N 1
ATOM 1554 C CA . VAL A 1 192 ? 3.498 -7.481 -4.525 1.00 89.25 192 VAL A CA 1
ATOM 1555 C C . VAL A 1 192 ? 2.163 -7.520 -3.801 1.00 89.25 192 VAL A C 1
ATOM 1557 O O . VAL A 1 192 ? 1.993 -6.912 -2.748 1.00 89.25 192 VAL A O 1
ATOM 1560 N N . VAL A 1 193 ? 1.223 -8.264 -4.369 1.00 92.06 193 VAL A N 1
ATOM 1561 C CA . VAL A 1 193 ? -0.101 -8.468 -3.796 1.00 92.06 193 VAL A CA 1
ATOM 1562 C C . VAL A 1 193 ? -0.147 -9.849 -3.174 1.00 92.06 193 VAL A C 1
ATOM 1564 O O . VAL A 1 193 ? 0.092 -10.846 -3.854 1.00 92.06 193 VAL A O 1
ATOM 1567 N N . TYR A 1 194 ? -0.492 -9.911 -1.895 1.00 93.19 194 TYR A N 1
ATOM 1568 C CA . TYR A 1 194 ? -0.764 -11.153 -1.188 1.00 93.19 194 TYR A CA 1
ATOM 1569 C C . TYR A 1 194 ? -2.264 -11.404 -1.194 1.00 93.19 194 TYR A C 1
ATOM 1571 O O . TYR A 1 194 ? -3.026 -10.514 -0.822 1.00 93.19 194 TYR A O 1
ATOM 1579 N N . TYR A 1 195 ? -2.697 -12.593 -1.598 1.00 94.19 195 TYR A N 1
ATOM 1580 C CA . TYR A 1 195 ? -4.113 -12.932 -1.737 1.00 94.19 195 TYR A CA 1
ATOM 1581 C C . TYR A 1 195 ? -4.437 -14.300 -1.131 1.00 94.19 195 TYR A C 1
ATOM 1583 O O . TYR A 1 195 ? -3.596 -15.203 -1.073 1.00 94.19 195 TYR A O 1
ATOM 1591 N N . ASP A 1 196 ? -5.679 -14.460 -0.676 1.00 94.38 196 ASP A N 1
ATOM 1592 C CA . ASP A 1 196 ? -6.173 -15.748 -0.195 1.00 94.38 196 ASP A CA 1
ATOM 1593 C C . ASP A 1 196 ? -6.419 -16.692 -1.384 1.00 94.38 196 ASP A C 1
ATOM 1595 O O . ASP A 1 196 ? -7.255 -16.420 -2.243 1.00 94.38 196 ASP A O 1
ATOM 1599 N N . GLN A 1 197 ? -5.723 -17.833 -1.426 1.00 94.38 197 GLN A N 1
ATOM 1600 C CA . GLN A 1 197 ? -5.912 -18.854 -2.467 1.00 94.38 197 GLN A CA 1
ATOM 1601 C C . GLN A 1 197 ? -7.370 -19.341 -2.574 1.00 94.38 197 GLN A C 1
ATOM 1603 O O . GLN A 1 197 ? -7.796 -19.786 -3.639 1.00 94.38 197 GLN A O 1
ATOM 1608 N N . TYR A 1 198 ? -8.130 -19.314 -1.475 1.00 94.38 198 TYR A N 1
ATOM 1609 C CA . TYR A 1 198 ? -9.514 -19.792 -1.432 1.00 94.38 198 TYR A CA 1
ATOM 1610 C C . TYR A 1 198 ? -10.542 -18.686 -1.684 1.00 94.38 198 TYR A C 1
ATOM 1612 O O . TYR A 1 198 ? -11.692 -18.996 -2.003 1.00 94.38 198 TYR A O 1
ATOM 1620 N N . ASP A 1 199 ? -10.142 -17.424 -1.536 1.00 94.31 199 ASP A N 1
ATOM 1621 C CA . ASP A 1 199 ? -10.963 -16.251 -1.822 1.00 94.31 199 ASP A CA 1
ATOM 1622 C C . ASP A 1 199 ? -10.093 -15.121 -2.396 1.00 94.31 199 ASP A C 1
ATOM 1624 O O . ASP A 1 199 ? -9.757 -14.174 -1.677 1.00 94.31 199 ASP A O 1
ATOM 1628 N N . PRO A 1 200 ? -9.734 -15.189 -3.694 1.00 93.50 200 PRO A N 1
ATOM 1629 C CA . PRO A 1 200 ? -8.837 -14.221 -4.317 1.00 93.50 200 PRO A CA 1
ATOM 1630 C C . PRO A 1 200 ? -9.404 -12.803 -4.396 1.00 93.50 200 PRO A C 1
ATOM 1632 O O . PRO A 1 200 ? -8.726 -11.941 -4.925 1.00 93.50 200 PRO A O 1
ATOM 1635 N N . GLN A 1 201 ? -10.628 -12.538 -3.915 1.00 92.81 201 GLN A N 1
ATOM 1636 C CA . GLN A 1 201 ? -11.119 -11.169 -3.721 1.00 92.81 201 GLN A CA 1
ATOM 1637 C C . GLN A 1 201 ? -10.492 -10.503 -2.490 1.00 92.81 201 GLN A C 1
ATOM 1639 O O . GLN A 1 201 ? -10.449 -9.276 -2.412 1.00 92.81 201 GLN A O 1
ATOM 1644 N N . ASN A 1 202 ? -10.006 -11.293 -1.528 1.00 91.94 202 ASN A N 1
ATOM 1645 C CA . ASN A 1 202 ? -9.302 -10.785 -0.362 1.00 91.94 202 ASN A CA 1
ATOM 1646 C C . ASN A 1 202 ? -7.807 -10.722 -0.656 1.00 91.94 202 ASN A C 1
ATOM 1648 O O . ASN A 1 202 ? -7.140 -11.747 -0.810 1.00 91.94 202 ASN A O 1
ATOM 1652 N N . SER A 1 203 ? -7.282 -9.502 -0.665 1.00 92.44 203 SER A N 1
ATOM 1653 C CA . SER A 1 203 ? -5.858 -9.248 -0.828 1.00 92.44 203 SER A CA 1
ATOM 1654 C C . SER A 1 203 ? -5.359 -8.131 0.074 1.00 92.44 203 SER A C 1
ATOM 1656 O O . SER A 1 203 ? -6.122 -7.278 0.527 1.00 92.44 203 SER A O 1
ATOM 1658 N N . VAL A 1 204 ? -4.056 -8.148 0.325 1.00 90.88 204 VAL A N 1
ATOM 1659 C CA . VAL A 1 204 ? -3.313 -7.115 1.041 1.00 90.88 204 VAL A CA 1
ATOM 1660 C C . VAL A 1 204 ? -1.977 -6.887 0.348 1.00 90.88 204 VAL A C 1
ATOM 1662 O O . VAL A 1 204 ? -1.429 -7.783 -0.290 1.00 90.88 204 VAL A O 1
ATOM 1665 N N . LEU A 1 205 ? -1.425 -5.692 0.507 1.00 88.62 205 LEU A N 1
ATOM 1666 C CA . LEU A 1 205 ? -0.105 -5.350 -0.030 1.00 88.62 205 LEU A CA 1
ATOM 1667 C C . LEU A 1 205 ? 1.032 -5.736 0.927 1.00 88.62 205 LEU A C 1
ATOM 1669 O O . LEU A 1 205 ? 2.191 -5.783 0.528 1.00 88.62 205 LEU A O 1
ATOM 1673 N N . ILE A 1 206 ? 0.705 -6.048 2.188 1.00 82.94 206 ILE A N 1
ATOM 1674 C CA . ILE A 1 206 ? 1.671 -6.477 3.204 1.00 82.94 206 ILE A CA 1
ATOM 1675 C C . ILE A 1 206 ? 1.127 -7.673 3.974 1.00 82.94 206 ILE A C 1
ATOM 1677 O O . ILE A 1 206 ? 0.044 -7.580 4.561 1.00 82.94 206 ILE A O 1
ATOM 1681 N N . PRO A 1 207 ? 1.869 -8.788 4.008 1.00 80.12 207 PRO A N 1
ATOM 1682 C CA . PRO A 1 207 ? 1.451 -9.983 4.699 1.00 80.12 207 PRO A CA 1
ATOM 1683 C C . PRO A 1 207 ? 1.942 -9.981 6.153 1.00 80.12 207 PRO A C 1
ATOM 1685 O O . PRO A 1 207 ? 2.967 -9.411 6.524 1.00 80.12 207 PRO A O 1
ATOM 1688 N N . GLY A 1 208 ? 1.246 -10.749 6.978 1.00 76.31 208 GLY A N 1
ATOM 1689 C CA . GLY A 1 208 ? 1.698 -11.201 8.283 1.00 76.31 208 GLY A CA 1
ATOM 1690 C C . GLY A 1 208 ? 1.972 -10.082 9.285 1.00 76.31 208 GLY A C 1
ATOM 1691 O O . GLY A 1 208 ? 1.122 -9.239 9.551 1.00 76.31 208 GLY A O 1
ATOM 1692 N N . TRP A 1 209 ? 3.142 -10.166 9.922 1.00 67.31 209 TRP A N 1
ATOM 1693 C CA . TRP A 1 209 ? 3.564 -9.272 11.005 1.00 67.31 209 TRP A CA 1
ATOM 1694 C C . TRP A 1 209 ? 4.197 -7.975 10.507 1.00 67.31 209 TRP A C 1
ATOM 1696 O O . TRP A 1 209 ? 4.362 -7.061 11.308 1.00 67.31 209 TRP A O 1
ATOM 1706 N N . ASP A 1 210 ? 4.536 -7.887 9.221 1.00 67.81 210 ASP A N 1
ATOM 1707 C CA . ASP A 1 210 ? 5.271 -6.744 8.675 1.00 67.81 210 ASP A CA 1
ATOM 1708 C C . ASP A 1 210 ? 4.402 -5.473 8.643 1.00 67.81 210 ASP A C 1
ATOM 1710 O O . ASP A 1 210 ? 4.924 -4.366 8.655 1.00 67.81 210 ASP A O 1
ATOM 1714 N N . GLY A 1 211 ? 3.071 -5.621 8.698 1.00 61.56 211 GLY A N 1
ATOM 1715 C CA . GLY A 1 211 ? 2.120 -4.512 8.848 1.00 61.56 211 GLY A CA 1
ATOM 1716 C C . GLY A 1 211 ? 1.783 -4.139 10.298 1.00 61.56 211 GLY A C 1
ATOM 1717 O O . GLY A 1 211 ? 0.943 -3.265 10.511 1.00 61.56 211 GLY A O 1
ATOM 1718 N N . ILE A 1 212 ? 2.372 -4.812 11.296 1.00 64.19 212 ILE A N 1
ATOM 1719 C CA . ILE A 1 212 ? 2.179 -4.492 12.716 1.00 64.19 212 ILE A CA 1
ATOM 1720 C C . ILE A 1 212 ? 3.326 -3.583 13.151 1.00 64.19 212 ILE A C 1
ATOM 1722 O O . ILE A 1 212 ? 4.457 -4.042 13.320 1.00 64.19 212 ILE A O 1
ATOM 1726 N N . ASP A 1 213 ? 3.030 -2.308 13.404 1.00 62.09 213 ASP A N 1
ATOM 1727 C CA . ASP A 1 213 ? 4.012 -1.418 14.013 1.00 62.09 213 ASP A CA 1
ATOM 1728 C C . ASP A 1 213 ? 4.275 -1.860 15.458 1.00 62.09 213 ASP A C 1
ATOM 1730 O O . ASP A 1 213 ? 3.409 -1.832 16.340 1.00 62.09 213 ASP A O 1
ATOM 1734 N N . PHE A 1 214 ? 5.509 -2.289 15.726 1.00 61.19 214 PHE A N 1
ATOM 1735 C CA . PHE A 1 214 ? 5.909 -2.699 17.064 1.00 61.19 214 PHE A CA 1
ATOM 1736 C C . PHE A 1 214 ? 5.881 -1.531 18.076 1.00 61.19 214 PHE A C 1
ATOM 1738 O O . PHE A 1 214 ? 5.899 -1.766 19.291 1.00 61.19 214 PHE A O 1
ATOM 1745 N N . GLY A 1 215 ? 5.778 -0.285 17.604 1.00 63.31 215 GLY A N 1
ATOM 1746 C CA . GLY A 1 215 ? 5.477 0.908 18.393 1.00 63.31 215 GLY A CA 1
ATOM 1747 C C . GLY A 1 215 ? 4.145 0.847 19.155 1.00 63.31 215 GLY A C 1
ATOM 1748 O O . GLY A 1 215 ? 4.004 1.517 20.183 1.00 63.31 215 GLY A O 1
ATOM 1749 N N . ASP A 1 216 ? 3.220 -0.035 18.762 1.00 61.41 216 ASP A N 1
ATOM 1750 C CA . ASP A 1 216 ? 1.955 -0.269 19.470 1.00 61.41 216 ASP A CA 1
ATOM 1751 C C . ASP A 1 216 ? 2.088 -1.196 20.691 1.00 61.41 216 ASP A C 1
ATOM 1753 O O . ASP A 1 216 ? 1.212 -1.222 21.566 1.00 61.41 216 ASP A O 1
ATOM 1757 N N . PHE A 1 217 ? 3.190 -1.943 20.832 1.00 69.38 217 PHE A N 1
ATOM 1758 C CA . PHE A 1 217 ? 3.402 -2.802 22.007 1.00 69.38 217 PHE A CA 1
ATOM 1759 C C . PHE A 1 217 ? 3.432 -2.027 23.333 1.00 69.38 217 PHE A C 1
ATOM 1761 O O . PHE A 1 217 ? 2.832 -2.510 24.297 1.00 69.38 217 PHE A O 1
ATOM 1768 N N . PRO A 1 218 ? 4.069 -0.843 23.433 1.00 74.94 218 PRO A N 1
ATOM 1769 C CA . PRO A 1 218 ? 3.912 0.060 24.569 1.00 74.94 218 PRO A CA 1
ATOM 1770 C C . PRO A 1 218 ? 2.449 0.375 24.907 1.00 74.94 218 PRO A C 1
ATOM 1772 O O . PRO A 1 218 ? 2.068 0.284 26.075 1.00 74.94 218 PRO A O 1
ATOM 1775 N N . MET A 1 219 ? 1.609 0.680 23.911 1.00 72.06 219 MET A N 1
ATOM 1776 C CA . MET A 1 219 ? 0.175 0.936 24.113 1.00 72.06 219 MET A CA 1
ATOM 1777 C C . MET A 1 219 ? -0.548 -0.301 24.649 1.00 72.06 219 MET A C 1
ATOM 1779 O O . MET A 1 219 ? -1.335 -0.201 25.592 1.00 72.06 219 MET A O 1
ATOM 1783 N N . LEU A 1 220 ? -0.223 -1.482 24.126 1.00 72.50 220 LEU A N 1
ATOM 1784 C CA . LEU A 1 220 ? -0.736 -2.767 24.603 1.00 72.50 220 LEU A CA 1
ATOM 1785 C C . LEU A 1 220 ? -0.306 -3.034 26.059 1.00 72.50 220 LEU A C 1
ATOM 1787 O O . LEU A 1 220 ? -1.107 -3.456 26.899 1.00 72.50 220 LEU A O 1
ATOM 1791 N N . PHE A 1 221 ? 0.942 -2.695 26.391 1.00 77.69 221 PHE A N 1
ATOM 1792 C CA . PHE A 1 221 ? 1.469 -2.713 27.751 1.00 77.69 221 PHE A CA 1
ATOM 1793 C C . PHE A 1 221 ? 0.668 -1.790 28.672 1.00 77.69 221 PHE A C 1
ATOM 1795 O O . PHE A 1 221 ? 0.257 -2.222 29.748 1.00 77.69 221 PHE A O 1
ATOM 1802 N N . PHE A 1 222 ? 0.378 -0.553 28.267 1.00 79.06 222 PHE A N 1
ATOM 1803 C CA . PHE A 1 222 ? -0.438 0.365 29.067 1.00 79.06 222 PHE A CA 1
ATOM 1804 C C . PHE A 1 222 ? -1.890 -0.112 29.199 1.00 79.06 222 PHE A C 1
ATOM 1806 O O . PHE A 1 222 ? -2.438 -0.083 30.306 1.00 79.06 222 PHE A O 1
ATOM 1813 N N . ALA A 1 223 ? -2.483 -0.628 28.120 1.00 81.25 223 ALA A N 1
ATOM 1814 C CA . ALA A 1 223 ? -3.846 -1.150 28.095 1.00 81.25 223 ALA A CA 1
ATOM 1815 C C . ALA A 1 223 ? -4.037 -2.370 29.009 1.00 81.25 223 ALA A C 1
ATOM 1817 O O . ALA A 1 223 ? -5.136 -2.577 29.519 1.00 81.25 223 ALA A O 1
ATOM 1818 N N . ILE A 1 224 ? -2.986 -3.156 29.266 1.00 83.56 224 ILE A N 1
ATOM 1819 C CA . ILE A 1 224 ? -3.036 -4.302 30.185 1.00 83.56 224 ILE A CA 1
ATOM 1820 C C . ILE A 1 224 ? -2.569 -3.915 31.592 1.00 83.56 224 ILE A C 1
ATOM 1822 O O . ILE A 1 224 ? -3.261 -4.205 32.571 1.00 83.56 224 ILE A O 1
ATOM 1826 N N . ILE A 1 225 ? -1.412 -3.258 31.725 1.00 86.00 225 ILE A N 1
ATOM 1827 C CA . ILE A 1 225 ? -0.788 -2.984 33.025 1.00 86.00 225 ILE A CA 1
ATOM 1828 C C . ILE A 1 225 ? -1.594 -1.971 33.832 1.00 86.00 225 ILE A C 1
ATOM 1830 O O . ILE A 1 225 ? -1.803 -2.205 35.024 1.00 86.00 225 ILE A O 1
ATOM 1834 N N . ILE A 1 226 ? -2.073 -0.874 33.232 1.00 85.38 226 ILE A N 1
ATOM 1835 C CA . ILE A 1 226 ? -2.791 0.168 33.986 1.00 85.38 226 ILE A CA 1
ATOM 1836 C C . ILE A 1 226 ? -4.065 -0.403 34.628 1.00 85.38 226 ILE A C 1
ATOM 1838 O O . ILE A 1 226 ? -4.240 -0.213 35.841 1.00 85.38 226 ILE A O 1
ATOM 1842 N N . PRO A 1 227 ? -4.929 -1.155 33.915 1.00 85.44 227 PRO A N 1
ATOM 1843 C CA . PRO A 1 227 ? -6.068 -1.818 34.542 1.00 85.44 227 PRO A CA 1
ATOM 1844 C C . PRO A 1 227 ? -5.664 -2.815 35.620 1.00 85.44 227 PRO A C 1
ATOM 1846 O O . PRO A 1 227 ? -6.271 -2.836 36.690 1.00 85.44 227 PRO A O 1
ATOM 1849 N N . PHE A 1 228 ? -4.610 -3.602 35.387 1.00 87.25 228 PHE A N 1
ATOM 1850 C CA . PHE A 1 228 ? -4.162 -4.615 36.341 1.00 87.25 228 PHE A CA 1
ATOM 1851 C C . PHE A 1 228 ? -3.652 -3.993 37.645 1.00 87.25 228 PHE A C 1
ATOM 1853 O O . PHE A 1 228 ? -4.056 -4.401 38.736 1.00 87.25 228 PHE A O 1
ATOM 1860 N N . VAL A 1 229 ? -2.819 -2.953 37.550 1.00 87.75 229 VAL A N 1
ATOM 1861 C CA . VAL A 1 229 ? -2.320 -2.188 38.702 1.00 87.75 229 VAL A CA 1
ATOM 1862 C C . VAL A 1 229 ? -3.473 -1.483 39.412 1.00 87.75 229 VAL A C 1
ATOM 1864 O O . VAL A 1 229 ? -3.539 -1.514 40.645 1.00 87.75 229 VAL A O 1
ATOM 1867 N N . SER A 1 230 ? -4.423 -0.914 38.665 1.00 83.69 230 SER A N 1
ATOM 1868 C CA . SER A 1 230 ? -5.619 -0.273 39.228 1.00 83.69 230 SER A CA 1
ATOM 1869 C C . SER A 1 230 ? -6.482 -1.270 40.004 1.00 83.69 230 SER A C 1
ATOM 1871 O O . SER A 1 230 ? -6.879 -0.990 41.133 1.00 83.69 230 SER A O 1
ATOM 1873 N N . LEU A 1 231 ? -6.706 -2.466 39.453 1.00 84.44 231 LEU A N 1
ATOM 1874 C CA . LEU A 1 231 ? -7.441 -3.557 40.097 1.00 84.44 231 LEU A CA 1
ATOM 1875 C C . LEU A 1 231 ? -6.733 -4.078 41.350 1.00 84.44 231 LEU A C 1
ATOM 1877 O O . LEU A 1 231 ? -7.383 -4.284 42.377 1.00 84.44 231 LEU A O 1
ATOM 1881 N N . ILE A 1 232 ? -5.410 -4.271 41.299 1.00 86.94 232 ILE A N 1
ATOM 1882 C CA . ILE A 1 232 ? -4.615 -4.688 42.463 1.00 86.94 232 ILE A CA 1
ATOM 1883 C C . ILE A 1 232 ? -4.692 -3.626 43.562 1.00 86.94 232 ILE A C 1
ATOM 1885 O O . ILE A 1 232 ? -4.895 -3.961 44.731 1.00 86.94 232 ILE A O 1
ATOM 1889 N N . THR A 1 233 ? -4.559 -2.351 43.199 1.00 84.62 233 THR A N 1
ATOM 1890 C CA . THR A 1 233 ? -4.604 -1.232 44.147 1.00 84.62 233 THR A CA 1
ATOM 1891 C C . THR A 1 233 ? -5.993 -1.097 44.768 1.00 84.62 233 THR A C 1
ATOM 1893 O O . THR A 1 233 ? -6.105 -0.985 45.989 1.00 84.62 233 THR A O 1
ATOM 1896 N N . ALA A 1 234 ? -7.054 -1.204 43.962 1.00 82.12 234 ALA A N 1
ATOM 1897 C CA . ALA A 1 234 ? -8.431 -1.200 44.445 1.00 82.12 234 ALA A CA 1
ATOM 1898 C C . ALA A 1 234 ? -8.689 -2.366 45.413 1.00 82.12 234 ALA A C 1
ATOM 1900 O O . ALA A 1 234 ? -9.205 -2.145 46.508 1.00 82.12 234 ALA A O 1
ATOM 1901 N N . ARG A 1 235 ? -8.232 -3.584 45.076 1.00 84.81 235 ARG A N 1
ATOM 1902 C CA . ARG A 1 235 ? -8.340 -4.763 45.955 1.00 84.81 235 ARG A CA 1
ATOM 1903 C C . ARG A 1 235 ? -7.584 -4.615 47.269 1.00 84.81 235 ARG A C 1
ATOM 1905 O O . ARG A 1 235 ? -8.076 -5.083 48.290 1.00 84.81 235 ARG A O 1
ATOM 1912 N N . LYS A 1 236 ? -6.392 -4.010 47.253 1.00 86.44 236 LYS A N 1
ATOM 1913 C CA . LYS A 1 236 ? -5.606 -3.781 48.475 1.00 86.44 236 LYS A CA 1
ATOM 1914 C C . LYS A 1 236 ? -6.301 -2.813 49.428 1.00 86.44 236 LYS A C 1
ATOM 1916 O O . LYS A 1 236 ? -6.166 -2.975 50.636 1.00 86.44 236 LYS A O 1
ATOM 1921 N N . LYS A 1 237 ? -7.025 -1.823 48.898 1.00 84.69 237 LYS A N 1
ATOM 1922 C CA . LYS A 1 237 ? -7.712 -0.818 49.715 1.00 84.69 237 LYS A CA 1
ATOM 1923 C C . LYS A 1 237 ? -9.066 -1.290 50.251 1.00 84.69 237 LYS A C 1
ATOM 1925 O O . LYS A 1 237 ? -9.466 -0.827 51.312 1.00 84.69 237 LYS A O 1
ATOM 1930 N N . GLY A 1 238 ? -9.771 -2.189 49.563 1.00 85.50 238 GLY A N 1
ATOM 1931 C CA . GLY A 1 238 ? -11.045 -2.720 50.054 1.00 85.50 238 GLY A CA 1
ATOM 1932 C C . GLY A 1 238 ? -11.817 -3.529 49.017 1.00 85.50 238 GLY A C 1
ATOM 1933 O O . GLY A 1 238 ? -11.351 -3.774 47.905 1.00 85.50 238 GLY A O 1
ATOM 1934 N N . THR A 1 239 ? -13.027 -3.957 49.374 1.00 87.81 239 THR A N 1
ATOM 1935 C CA . THR A 1 239 ? -13.887 -4.753 48.481 1.00 87.81 239 THR A CA 1
ATOM 1936 C C . THR A 1 239 ? -14.808 -3.871 47.628 1.00 87.81 239 THR A C 1
ATOM 1938 O O . THR A 1 239 ? -15.199 -2.784 48.051 1.00 87.81 239 THR A O 1
ATOM 1941 N N . ILE A 1 240 ? -15.221 -4.351 46.442 1.00 78.69 240 ILE A N 1
ATOM 1942 C CA . ILE A 1 240 ? -16.234 -3.675 45.594 1.00 78.69 240 ILE A CA 1
ATOM 1943 C C . ILE A 1 240 ? -17.508 -3.371 46.380 1.00 78.69 240 ILE A C 1
ATOM 1945 O O . ILE A 1 240 ? -18.088 -2.299 46.232 1.00 78.69 240 ILE A O 1
ATOM 1949 N N . SER A 1 241 ? -17.951 -4.312 47.216 1.00 80.62 241 SER A N 1
ATOM 1950 C CA . SER A 1 241 ? -19.165 -4.164 48.019 1.00 80.62 241 SER A CA 1
ATOM 1951 C C . SER A 1 241 ? -19.090 -2.972 48.966 1.00 80.62 241 SER A C 1
ATOM 1953 O O . SER A 1 241 ? -20.082 -2.282 49.171 1.00 80.62 241 SER A O 1
ATOM 1955 N N . GLU A 1 242 ? -17.910 -2.706 49.514 1.00 83.38 242 GLU A N 1
ATOM 1956 C CA . GLU A 1 242 ? -17.689 -1.611 50.452 1.00 83.38 242 GLU A CA 1
ATOM 1957 C C . GLU A 1 242 ? -17.697 -0.257 49.739 1.00 83.38 242 GLU A C 1
ATOM 1959 O O . GLU A 1 242 ? -18.354 0.679 50.190 1.00 83.38 242 GLU A O 1
ATOM 1964 N N . ALA A 1 243 ? -17.088 -0.189 48.553 1.00 78.38 243 ALA A N 1
ATOM 1965 C CA . ALA A 1 243 ? -17.163 0.991 47.698 1.00 78.38 243 ALA A CA 1
ATOM 1966 C C . ALA A 1 243 ? -18.591 1.275 47.199 1.00 78.38 243 ALA A C 1
ATOM 1968 O O . ALA A 1 243 ? -19.015 2.428 47.182 1.00 78.38 243 ALA A O 1
ATOM 1969 N N . LEU A 1 244 ? -19.360 0.239 46.844 1.00 77.38 244 LEU A N 1
ATOM 1970 C CA . LEU A 1 244 ? -20.765 0.382 46.442 1.00 77.38 244 LEU A CA 1
ATOM 1971 C C . LEU A 1 244 ? -21.646 0.894 47.584 1.00 77.38 244 LEU A C 1
ATOM 1973 O O . LEU A 1 244 ? -22.539 1.708 47.348 1.00 77.38 244 LEU A O 1
ATOM 1977 N N . ASN A 1 245 ? -21.388 0.448 48.813 1.00 84.12 245 ASN A N 1
ATOM 1978 C CA . ASN A 1 245 ? -22.108 0.939 49.983 1.00 84.12 245 ASN A CA 1
ATOM 1979 C C . ASN A 1 245 ? -21.802 2.423 50.242 1.00 84.12 245 ASN A C 1
ATOM 1981 O O . ASN A 1 245 ? -22.742 3.201 50.390 1.00 84.12 245 ASN A O 1
ATOM 1985 N N . GLN A 1 246 ? -20.529 2.840 50.177 1.00 83.12 246 GLN A N 1
ATOM 1986 C CA . GLN A 1 246 ? -20.145 4.259 50.289 1.00 83.12 246 GLN A CA 1
ATOM 1987 C C . GLN A 1 246 ? -20.763 5.121 49.181 1.00 83.12 246 GLN A C 1
ATOM 1989 O O . GLN A 1 246 ? -21.246 6.225 49.427 1.00 83.12 246 GLN A O 1
ATOM 1994 N N . PHE A 1 247 ? -20.790 4.610 47.948 1.00 80.00 247 PHE A N 1
ATOM 1995 C CA . PHE A 1 247 ? -21.403 5.317 46.829 1.00 80.00 247 PHE A CA 1
ATOM 1996 C C . PHE A 1 247 ? -22.917 5.475 47.011 1.00 80.00 247 PHE A C 1
ATOM 1998 O O . PHE A 1 247 ? -23.482 6.517 46.687 1.00 80.00 247 PHE A O 1
ATOM 2005 N N . LYS A 1 248 ? -23.588 4.457 47.559 1.00 83.12 248 LYS A N 1
ATOM 2006 C CA . LYS A 1 248 ? -25.024 4.506 47.843 1.00 83.12 248 LYS A CA 1
ATOM 2007 C C . LYS A 1 248 ? -25.357 5.543 48.916 1.00 83.12 248 LYS A C 1
ATOM 2009 O O . LYS A 1 248 ? -26.361 6.235 48.764 1.00 83.12 248 LYS A O 1
ATOM 2014 N N . GLU A 1 249 ? -24.517 5.679 49.942 1.00 81.81 249 GLU A N 1
ATOM 2015 C CA . GLU A 1 249 ? -24.644 6.744 50.945 1.00 81.81 249 GLU A CA 1
ATOM 2016 C C . GLU A 1 249 ? -24.488 8.128 50.299 1.00 81.81 249 GLU A C 1
ATOM 2018 O O . GLU A 1 249 ? -25.382 8.960 50.432 1.00 81.81 249 GLU A O 1
ATOM 2023 N N . LEU A 1 250 ? -23.446 8.340 49.484 1.00 77.88 250 LEU A N 1
ATOM 2024 C CA . LEU A 1 250 ? -23.243 9.590 48.734 1.00 77.88 250 LEU A CA 1
ATOM 2025 C C . LEU A 1 250 ? -24.409 9.924 47.792 1.00 77.88 250 LEU A C 1
ATOM 2027 O O . LEU A 1 250 ? -24.850 11.071 47.727 1.00 77.88 250 LEU A O 1
ATOM 2031 N N . ALA A 1 251 ? -24.933 8.933 47.069 1.00 77.75 251 ALA A N 1
ATOM 2032 C CA . ALA A 1 251 ? -26.062 9.115 46.162 1.00 77.75 251 ALA A CA 1
ATOM 2033 C C . ALA A 1 251 ? -27.353 9.466 46.915 1.00 77.75 251 ALA A C 1
ATOM 2035 O O . ALA A 1 251 ? -28.156 10.256 46.419 1.00 77.75 251 ALA A O 1
ATOM 2036 N N . GLN A 1 252 ? -27.557 8.912 48.114 1.00 81.62 252 GLN A N 1
ATOM 2037 C CA . GLN A 1 252 ? -28.670 9.295 48.983 1.00 81.62 252 GLN A CA 1
ATOM 2038 C C . GLN A 1 252 ? -28.518 10.740 49.476 1.00 81.62 252 GLN A C 1
ATOM 2040 O O . GLN A 1 252 ? -29.480 11.501 49.376 1.00 81.62 252 GLN A O 1
ATOM 2045 N N . THR A 1 253 ? -27.312 11.154 49.880 1.00 78.75 253 THR A N 1
ATOM 2046 C CA . THR A 1 253 ? -27.026 12.544 50.278 1.00 78.75 253 THR A CA 1
ATOM 2047 C C . THR A 1 253 ? -27.211 13.529 49.116 1.00 78.75 253 THR A C 1
ATOM 2049 O O . THR A 1 253 ? -27.819 14.584 49.278 1.00 78.75 253 THR A O 1
ATOM 2052 N N . ALA A 1 254 ? -26.765 13.181 47.906 1.00 73.62 254 ALA A N 1
ATOM 2053 C CA . ALA A 1 254 ? -26.953 14.014 46.716 1.00 73.62 254 ALA A CA 1
ATOM 2054 C C . ALA A 1 254 ? -28.435 14.146 46.319 1.00 73.62 254 ALA A C 1
ATOM 2056 O O . ALA A 1 254 ? -28.869 15.208 45.868 1.00 73.62 254 ALA A O 1
ATOM 2057 N N . LYS A 1 255 ? -29.234 13.091 46.525 1.00 73.12 255 LYS A N 1
ATOM 2058 C CA . LYS A 1 255 ? -30.676 13.090 46.242 1.00 73.12 255 LYS A CA 1
ATOM 2059 C C . LYS A 1 255 ? -31.469 13.944 47.238 1.00 73.12 255 LYS A C 1
ATOM 2061 O O . LYS A 1 255 ? -32.454 14.561 46.839 1.00 73.12 255 LYS A O 1
ATOM 2066 N N . GLU A 1 256 ? -31.024 14.039 48.492 1.00 65.94 256 GLU A N 1
ATOM 2067 C CA . GLU A 1 256 ? -31.551 15.011 49.464 1.00 65.94 256 GLU A CA 1
ATOM 2068 C C . GLU A 1 256 ? -31.225 16.458 49.070 1.00 65.94 256 GLU A C 1
ATOM 2070 O O . GLU A 1 256 ? -32.077 17.334 49.208 1.00 65.94 256 GLU A O 1
ATOM 2075 N N . ILE A 1 257 ? -30.043 16.708 48.498 1.00 63.81 257 ILE A N 1
ATOM 2076 C CA . ILE A 1 257 ? -29.642 18.042 48.023 1.00 63.81 257 ILE A CA 1
ATOM 2077 C C . ILE A 1 257 ? -30.405 18.439 46.742 1.00 63.81 257 ILE A C 1
ATOM 2079 O O . ILE A 1 257 ? -30.807 19.593 46.594 1.00 63.81 257 ILE A O 1
ATOM 2083 N N . GLN A 1 258 ? -30.680 17.496 45.832 1.00 53.09 258 GLN A N 1
ATOM 2084 C CA . GLN A 1 258 ? -31.456 17.754 44.606 1.00 53.09 258 GLN A CA 1
ATOM 2085 C C . GLN A 1 258 ? -32.977 17.817 44.822 1.00 53.09 258 GLN A C 1
ATOM 2087 O O . GLN A 1 258 ? -33.676 18.435 44.020 1.00 53.09 258 GLN A O 1
ATOM 2092 N N . GLY A 1 259 ? -33.506 17.262 45.918 1.00 52.69 259 GLY A N 1
ATOM 2093 C CA . GLY A 1 259 ? -34.926 17.372 46.280 1.00 52.69 259 GLY A CA 1
ATOM 2094 C C . GLY A 1 259 ? -35.407 18.801 46.589 1.00 52.69 259 GLY A C 1
ATOM 2095 O O . GLY A 1 259 ? -36.610 19.016 46.724 1.00 52.69 259 GLY A O 1
ATOM 2096 N N . GLY A 1 260 ? -34.493 19.777 46.684 1.00 49.59 260 GLY A N 1
ATOM 2097 C CA . GLY A 1 260 ? -34.787 21.184 46.979 1.00 49.59 260 GLY A CA 1
ATOM 2098 C C . GLY A 1 260 ? -34.863 22.131 45.774 1.00 49.59 260 GLY A C 1
ATOM 2099 O O . GLY A 1 260 ? -35.226 23.290 45.956 1.00 49.59 260 GLY A O 1
ATOM 2100 N N . MET A 1 261 ? -34.550 21.690 44.551 1.00 44.47 261 MET A N 1
ATOM 2101 C CA . MET A 1 261 ? -34.575 22.554 43.360 1.00 44.47 261 MET A CA 1
ATOM 2102 C C . MET A 1 261 ? -35.575 22.037 42.325 1.00 44.47 261 MET A C 1
ATOM 2104 O O . MET A 1 261 ? -35.228 21.384 41.345 1.00 44.47 261 MET A O 1
ATOM 2108 N N . GLY A 1 262 ? -36.851 22.357 42.551 1.00 48.03 262 GLY A N 1
ATOM 2109 C CA . GLY A 1 262 ? -37.879 22.288 41.519 1.00 48.03 262 GLY A CA 1
ATOM 2110 C C . GLY A 1 262 ? -37.655 23.391 40.485 1.00 48.03 262 GLY A C 1
ATOM 2111 O O . GLY A 1 262 ? -37.930 24.557 40.753 1.00 48.03 262 GLY A O 1
ATOM 2112 N N . GLY A 1 263 ? -37.162 23.022 39.306 1.00 38.16 263 GLY A N 1
ATOM 2113 C CA . GLY A 1 263 ? -36.997 23.923 38.171 1.00 38.16 263 GLY A CA 1
ATOM 2114 C C . GLY A 1 263 ? -37.208 23.176 36.862 1.00 38.16 263 GLY A C 1
ATOM 2115 O O . GLY A 1 263 ? -36.397 22.336 36.486 1.00 38.16 263 GLY A O 1
ATOM 2116 N N . S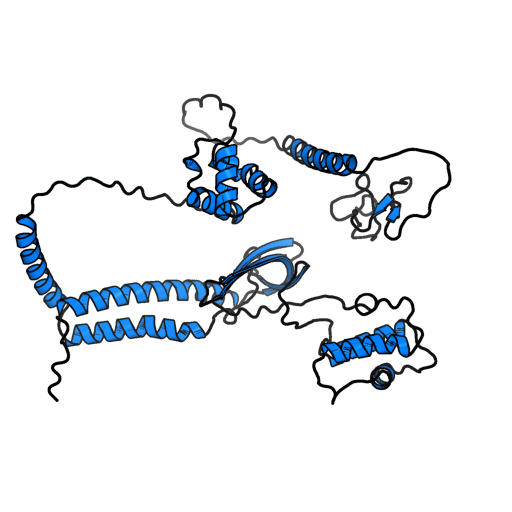ER A 1 264 ? -38.324 23.474 36.196 1.00 47.94 264 SER A N 1
ATOM 2117 C CA . SER A 1 264 ? -38.663 23.027 34.844 1.00 47.94 264 SER A CA 1
ATOM 2118 C C . SER A 1 264 ? -37.537 23.290 33.841 1.00 47.94 264 SER A C 1
ATOM 2120 O O . SER A 1 264 ? -37.033 24.407 33.762 1.00 47.94 264 SER A O 1
ATOM 2122 N N . GLY A 1 265 ? -37.234 22.305 32.995 1.00 35.41 265 GLY A N 1
ATOM 2123 C CA . GLY A 1 265 ? -36.395 22.472 31.807 1.00 35.41 265 GLY A CA 1
ATOM 2124 C C . GLY A 1 265 ? -36.621 21.343 30.790 1.00 35.41 265 GLY A C 1
ATOM 2125 O O . GLY A 1 265 ? -36.938 20.233 31.209 1.00 35.41 265 GLY A O 1
ATOM 2126 N N . PRO A 1 266 ? -36.554 21.621 29.473 1.00 43.06 266 PRO A N 1
ATOM 2127 C CA . PRO A 1 266 ? -37.316 20.911 28.447 1.00 43.06 266 PRO A CA 1
ATOM 2128 C C . PRO A 1 266 ? -36.620 19.676 27.859 1.00 43.06 266 PRO A C 1
ATOM 2130 O O . PRO A 1 266 ? -35.402 19.526 27.889 1.00 43.06 266 PRO A O 1
ATOM 2133 N N . ASN A 1 267 ? -37.447 18.814 27.267 1.00 37.88 267 ASN A N 1
ATOM 2134 C CA . ASN A 1 267 ? -37.067 17.595 26.561 1.00 37.88 267 ASN A CA 1
ATOM 2135 C C . ASN A 1 267 ? -36.225 17.897 25.311 1.00 37.88 267 ASN A C 1
ATOM 2137 O O . ASN A 1 267 ? -36.742 18.470 24.351 1.00 37.88 267 ASN A O 1
ATOM 2141 N N . HIS A 1 268 ? -34.979 17.418 25.278 1.00 32.84 268 HIS A N 1
ATOM 2142 C CA . HIS A 1 268 ? -34.225 17.264 24.036 1.00 32.84 268 HIS A CA 1
ATOM 2143 C C . HIS A 1 268 ? -34.311 15.809 23.563 1.00 32.84 268 HIS A C 1
ATOM 2145 O O . HIS A 1 268 ? -33.798 14.889 24.198 1.00 32.84 268 HIS A O 1
ATOM 2151 N N . VAL A 1 269 ? -35.002 15.613 22.442 1.00 36.09 269 VAL A N 1
ATOM 2152 C CA . VAL A 1 269 ? -35.069 14.347 21.708 1.00 36.09 269 VAL A CA 1
ATOM 2153 C C . VAL A 1 269 ? -33.753 14.170 20.955 1.00 36.09 269 VAL A C 1
ATOM 2155 O O . VAL A 1 269 ? -33.423 14.974 20.088 1.00 36.09 269 VAL A O 1
ATOM 2158 N N . GLN A 1 270 ? -33.006 13.122 21.294 1.00 32.81 270 GLN A N 1
ATOM 2159 C CA . GLN A 1 270 ? -31.776 12.728 20.613 1.00 32.81 270 GLN A CA 1
ATOM 2160 C C . GLN A 1 270 ? -32.123 11.619 19.609 1.00 32.81 270 GLN A C 1
ATOM 2162 O O . GLN A 1 270 ? -32.333 10.461 19.972 1.00 32.81 270 GLN A O 1
ATOM 2167 N N . SER A 1 271 ? -32.262 11.985 18.336 1.00 33.28 271 SER A N 1
ATOM 2168 C CA . SER A 1 271 ? -32.479 11.052 17.231 1.00 33.28 271 SER A CA 1
ATOM 2169 C C . SER A 1 271 ? -31.175 10.319 16.907 1.00 33.28 271 SER A C 1
ATOM 2171 O O . SER A 1 271 ? -30.210 10.891 16.410 1.00 33.28 271 SER A O 1
ATOM 2173 N N . ARG A 1 272 ? -31.152 9.017 17.200 1.00 28.62 272 ARG A N 1
ATOM 2174 C CA . ARG A 1 272 ? -30.061 8.099 16.862 1.00 28.62 272 ARG A CA 1
ATOM 2175 C C . ARG A 1 272 ? -30.176 7.716 15.383 1.00 28.62 272 ARG A C 1
ATOM 2177 O O . ARG A 1 272 ? -31.115 7.016 15.007 1.00 28.62 272 ARG A O 1
ATOM 2184 N N . ALA A 1 273 ? -29.243 8.181 14.554 1.00 33.81 273 ALA A N 1
ATOM 2185 C CA . ALA A 1 273 ? -29.169 7.806 13.145 1.00 33.81 273 ALA A CA 1
ATOM 2186 C C . ALA A 1 273 ? -28.845 6.308 13.003 1.00 33.81 273 ALA A C 1
ATOM 2188 O O . ALA A 1 273 ? -27.924 5.777 13.630 1.00 33.81 273 ALA A O 1
ATOM 2189 N N . ARG A 1 274 ? -29.658 5.622 12.201 1.00 34.03 274 ARG A N 1
ATOM 2190 C CA . ARG A 1 274 ? -29.579 4.191 11.903 1.00 34.03 274 ARG A CA 1
ATOM 2191 C C . ARG A 1 274 ? -28.499 4.005 10.831 1.00 34.03 274 ARG A C 1
ATOM 2193 O O . ARG A 1 274 ? -28.655 4.523 9.733 1.00 34.03 274 ARG A O 1
ATOM 2200 N N . ARG A 1 275 ? -27.396 3.322 11.158 1.00 32.56 275 ARG A N 1
ATOM 2201 C CA . ARG A 1 275 ? -26.341 2.980 10.189 1.00 32.56 275 ARG A CA 1
ATOM 2202 C C . ARG A 1 275 ? -26.867 1.904 9.238 1.00 32.56 275 ARG A C 1
ATOM 2204 O O . ARG A 1 275 ? -27.171 0.799 9.683 1.00 32.56 275 ARG A O 1
ATOM 2211 N N . THR A 1 276 ? -26.977 2.240 7.961 1.00 37.69 276 THR A N 1
ATOM 2212 C CA . THR A 1 276 ? -27.224 1.297 6.867 1.00 37.69 276 THR A CA 1
ATOM 2213 C C . THR A 1 276 ? -25.856 0.872 6.334 1.00 37.69 276 THR A C 1
ATOM 2215 O O . THR A 1 276 ? -25.110 1.707 5.832 1.00 37.69 276 THR A O 1
ATOM 2218 N N . ALA A 1 277 ? -25.485 -0.392 6.530 1.00 37.31 277 ALA A N 1
ATOM 2219 C CA . ALA A 1 277 ? -24.270 -0.976 5.967 1.00 37.31 277 ALA A CA 1
ATOM 2220 C C . ALA A 1 277 ? -24.557 -1.409 4.521 1.00 37.31 277 ALA A C 1
ATOM 2222 O O . ALA A 1 277 ? -25.557 -2.092 4.301 1.00 37.31 277 ALA A O 1
ATOM 2223 N N . GLY A 1 278 ? -23.718 -0.998 3.562 1.00 41.72 278 GLY A N 1
ATOM 2224 C CA . GLY A 1 278 ? -23.797 -1.495 2.180 1.00 41.72 278 GLY A CA 1
ATOM 2225 C C . GLY A 1 278 ? -23.346 -0.562 1.048 1.00 41.72 278 GLY A C 1
ATOM 2226 O O . GLY A 1 278 ? -23.400 -0.997 -0.091 1.00 41.72 278 GLY A O 1
ATOM 2227 N N . GLY A 1 279 ? -22.924 0.681 1.311 1.00 48.56 279 GLY A N 1
ATOM 2228 C CA . GLY A 1 279 ? -22.477 1.587 0.240 1.00 48.56 279 GLY A CA 1
ATOM 2229 C C . GLY A 1 279 ? -21.008 1.397 -0.153 1.00 48.56 279 GLY A C 1
ATOM 2230 O O . GLY A 1 279 ? -20.171 1.124 0.718 1.00 48.56 279 GLY A O 1
ATOM 2231 N N . THR A 1 280 ? -20.709 1.579 -1.442 1.00 67.31 280 THR A N 1
ATOM 2232 C CA . THR A 1 280 ? -19.341 1.632 -1.998 1.00 67.31 280 THR A CA 1
ATOM 2233 C C . THR A 1 280 ? -18.514 2.752 -1.335 1.00 67.31 280 THR A C 1
ATOM 2235 O O . THR A 1 280 ? -19.082 3.691 -0.765 1.00 67.31 280 THR A O 1
ATOM 2238 N N . SER A 1 281 ? -17.172 2.679 -1.359 1.00 69.50 281 SER A N 1
ATOM 2239 C CA . SER A 1 281 ? -16.297 3.677 -0.698 1.00 69.50 281 SER A CA 1
ATOM 2240 C C . SER A 1 281 ? -16.638 5.118 -1.122 1.00 69.50 281 SER A C 1
ATOM 2242 O O . SER A 1 281 ? -16.844 6.008 -0.288 1.00 69.50 281 SER A O 1
ATOM 2244 N N . ARG A 1 282 ? -16.898 5.301 -2.422 1.00 74.56 282 ARG A N 1
ATOM 2245 C CA . ARG A 1 282 ? -17.337 6.561 -3.030 1.00 74.56 282 ARG A CA 1
ATOM 2246 C C . ARG A 1 282 ? -18.681 7.072 -2.484 1.00 74.56 282 ARG A C 1
ATOM 2248 O O . ARG A 1 282 ? -18.819 8.260 -2.193 1.00 74.56 282 ARG A O 1
ATOM 2255 N N . GLU A 1 283 ? -19.664 6.200 -2.262 1.00 82.81 283 GLU A N 1
ATOM 2256 C CA . GLU A 1 283 ? -20.953 6.575 -1.653 1.00 82.81 283 GLU A CA 1
ATOM 2257 C C . GLU A 1 283 ? -20.812 6.987 -0.184 1.00 82.81 283 GLU A C 1
ATOM 2259 O O . GLU A 1 283 ? -21.516 7.889 0.283 1.00 82.81 283 GLU A O 1
ATOM 2264 N N . ARG A 1 284 ? -19.895 6.357 0.563 1.00 76.88 284 ARG A N 1
ATOM 2265 C CA . ARG A 1 284 ? -19.597 6.744 1.952 1.00 76.88 284 ARG A CA 1
ATOM 2266 C C . ARG A 1 284 ? -18.996 8.146 2.015 1.00 76.88 284 ARG A C 1
ATOM 2268 O O . ARG A 1 284 ? -19.428 8.934 2.861 1.00 76.88 284 ARG A O 1
ATOM 2275 N N . SER A 1 285 ? -18.091 8.474 1.092 1.00 78.88 285 SER A N 1
ATOM 2276 C CA . SER A 1 285 ? -17.518 9.819 0.966 1.00 78.88 285 SER A CA 1
ATOM 2277 C C . SER A 1 285 ? -18.598 10.865 0.651 1.00 78.88 285 SER A C 1
ATOM 2279 O O . SER A 1 285 ? -18.764 11.833 1.401 1.00 78.88 285 SER A O 1
ATOM 2281 N N . TYR A 1 286 ? -19.456 10.613 -0.347 1.00 90.50 286 TYR A N 1
ATOM 2282 C CA . TYR A 1 286 ? -20.584 11.503 -0.655 1.00 90.50 286 TYR A CA 1
ATOM 2283 C C . TYR A 1 286 ? -21.535 11.692 0.535 1.00 90.50 286 TYR A C 1
ATOM 2285 O O . TYR A 1 286 ? -21.923 12.819 0.850 1.00 90.50 286 TYR A O 1
ATOM 2293 N N . ASN A 1 287 ? -21.875 10.616 1.250 1.00 87.75 287 ASN A N 1
ATOM 2294 C CA . ASN A 1 287 ? -22.726 10.692 2.438 1.00 87.75 287 ASN A CA 1
ATOM 2295 C C . ASN A 1 287 ? -22.074 11.493 3.577 1.00 87.75 287 ASN A C 1
ATOM 2297 O O . ASN A 1 287 ? -22.778 12.179 4.321 1.00 87.75 287 ASN A O 1
ATOM 2301 N N . SER A 1 288 ? -20.749 11.431 3.724 1.00 85.00 288 SER A N 1
ATOM 2302 C CA . SER A 1 288 ? -20.012 12.239 4.699 1.00 85.00 288 SER A CA 1
ATOM 2303 C C . SER A 1 288 ? -20.153 13.730 4.392 1.00 85.00 288 SER A C 1
ATOM 2305 O O . SER A 1 288 ? -20.567 14.501 5.259 1.00 85.00 288 SER A O 1
ATOM 2307 N N . VAL A 1 289 ? -19.929 14.126 3.134 1.00 88.75 289 VAL A N 1
ATOM 2308 C CA . VAL A 1 289 ? -20.064 15.520 2.679 1.00 88.75 289 VAL A CA 1
ATOM 2309 C C . VAL A 1 289 ? -21.501 16.025 2.841 1.00 88.75 289 VAL A C 1
ATOM 2311 O O . VAL A 1 289 ? -21.721 17.095 3.414 1.00 88.75 289 VAL A O 1
ATOM 2314 N N . ILE A 1 290 ? -22.492 15.230 2.419 1.00 92.12 290 ILE A N 1
ATOM 2315 C CA . ILE A 1 290 ? -23.922 15.560 2.543 1.00 92.12 290 ILE A CA 1
ATOM 2316 C C . ILE A 1 290 ? -24.313 15.819 4.003 1.00 92.12 290 ILE A C 1
ATOM 2318 O O . ILE A 1 290 ? -24.998 16.804 4.298 1.00 92.12 290 ILE A O 1
ATOM 2322 N N . ASN A 1 291 ? -23.865 14.958 4.920 1.00 90.00 291 ASN A N 1
ATOM 2323 C CA . ASN A 1 291 ? -24.168 15.086 6.342 1.00 90.00 291 ASN A CA 1
ATOM 2324 C C . ASN A 1 291 ? -23.407 16.245 6.995 1.00 90.00 291 ASN A C 1
ATOM 2326 O O . ASN A 1 291 ? -24.004 17.008 7.754 1.00 90.00 291 ASN A O 1
ATOM 2330 N N . ARG A 1 292 ? -22.115 16.411 6.681 1.00 88.31 292 ARG A N 1
ATOM 2331 C CA . ARG A 1 292 ? -21.256 17.463 7.249 1.00 88.31 292 ARG A CA 1
ATOM 2332 C C . ARG A 1 292 ? -21.771 18.858 6.913 1.00 88.31 292 ARG A C 1
ATOM 2334 O O . ARG A 1 292 ? -21.800 19.726 7.780 1.00 88.31 292 ARG A O 1
ATOM 2341 N N . LEU A 1 293 ? -22.220 19.058 5.676 1.00 90.50 293 LEU A N 1
ATOM 2342 C CA . LEU A 1 293 ? -22.786 20.327 5.222 1.00 90.50 293 LEU A CA 1
ATOM 2343 C C . LEU A 1 293 ? -24.286 20.468 5.509 1.00 90.50 293 LEU A C 1
ATOM 2345 O O . LEU A 1 293 ? -24.870 21.512 5.216 1.00 90.50 293 LEU A O 1
ATOM 2349 N N . ASN A 1 294 ? -24.918 19.437 6.078 1.00 92.00 294 ASN A N 1
ATOM 2350 C CA . ASN A 1 294 ? -26.358 19.380 6.316 1.00 92.00 294 ASN A CA 1
ATOM 2351 C C . ASN A 1 294 ? -27.177 19.715 5.049 1.00 92.00 294 ASN A C 1
ATOM 2353 O O . ASN A 1 294 ? -28.171 20.448 5.104 1.00 92.00 294 ASN A O 1
ATOM 2357 N N . LEU A 1 295 ? -26.768 19.182 3.890 1.00 92.06 295 LEU A N 1
ATOM 2358 C CA . LEU A 1 295 ? -27.367 19.524 2.589 1.00 92.06 295 LEU A CA 1
ATOM 2359 C C . LEU A 1 295 ? -28.842 19.115 2.488 1.00 92.06 295 LEU A C 1
ATOM 2361 O O . LEU A 1 295 ? -29.604 19.724 1.742 1.00 92.06 295 LEU A O 1
ATOM 2365 N N . HIS A 1 296 ? -29.288 18.155 3.305 1.00 90.44 296 HIS A N 1
ATOM 2366 C CA . HIS A 1 296 ? -30.704 17.796 3.429 1.00 90.44 296 HIS A CA 1
ATOM 2367 C C . HIS A 1 296 ? -31.604 18.977 3.834 1.00 90.44 296 HIS A C 1
ATOM 2369 O O . HIS A 1 296 ? -32.797 18.973 3.530 1.00 90.44 296 HIS A O 1
ATOM 2375 N N . SER A 1 297 ? -31.054 19.990 4.513 1.00 87.38 297 SER A N 1
ATOM 2376 C CA . SER A 1 297 ? -31.802 21.178 4.939 1.00 87.38 297 SER A CA 1
ATOM 2377 C C . SER A 1 297 ? -32.068 22.190 3.820 1.00 87.38 297 SER A C 1
ATOM 2379 O O . SER A 1 297 ? -32.968 23.016 3.963 1.00 87.38 297 SER A O 1
ATOM 2381 N N . LEU A 1 298 ? -31.355 22.098 2.692 1.00 86.62 298 LEU A N 1
ATOM 2382 C CA . LEU A 1 298 ? -31.413 23.064 1.586 1.00 86.62 298 LEU A CA 1
ATOM 2383 C C . LEU A 1 298 ? -32.543 22.782 0.570 1.00 86.62 298 LEU A C 1
ATOM 2385 O O . LEU A 1 298 ? -32.536 23.320 -0.529 1.00 86.62 298 LEU A O 1
ATOM 2389 N N . GLN A 1 299 ? -33.529 21.949 0.933 1.00 72.12 299 GLN A N 1
ATOM 2390 C CA . GLN A 1 299 ? -34.813 21.749 0.228 1.00 72.12 299 GLN A CA 1
ATOM 2391 C C . GLN A 1 299 ? -34.741 21.673 -1.313 1.00 72.12 299 GLN A C 1
ATOM 2393 O O . GLN A 1 299 ? -35.561 22.268 -2.007 1.00 72.12 299 GLN A O 1
ATOM 2398 N N . LYS A 1 300 ? -33.815 20.871 -1.851 1.00 83.88 300 LYS A N 1
ATOM 2399 C CA . LYS A 1 300 ? -33.652 20.619 -3.298 1.00 8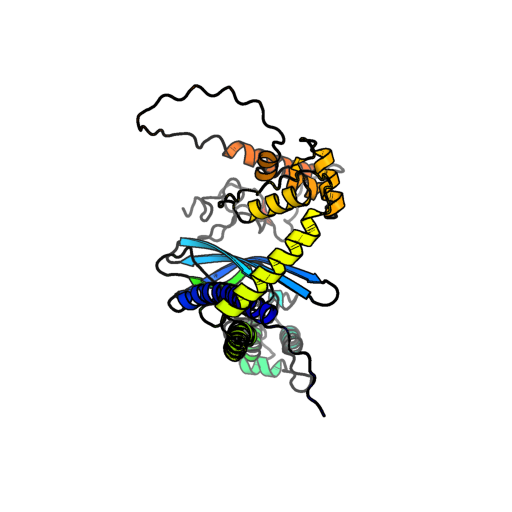3.88 300 LYS A CA 1
ATOM 2400 C C . LYS A 1 300 ? -33.207 21.828 -4.137 1.00 83.88 300 LYS A C 1
ATOM 2402 O O . LYS A 1 300 ? -33.296 21.763 -5.362 1.00 83.88 300 LYS A O 1
ATOM 2407 N N . ASP A 1 301 ? -32.735 22.904 -3.515 1.00 90.44 301 ASP A N 1
ATOM 2408 C CA . ASP A 1 301 ? -32.170 24.041 -4.238 1.00 90.44 301 ASP A CA 1
ATOM 2409 C C . ASP A 1 301 ? -30.733 23.722 -4.676 1.00 90.44 301 ASP A C 1
ATOM 2411 O O . ASP A 1 301 ? -29.792 23.750 -3.881 1.00 90.44 301 ASP A O 1
ATOM 2415 N N . GLU A 1 302 ? -30.582 23.380 -5.957 1.00 93.06 302 GLU A N 1
ATOM 2416 C CA . GLU A 1 302 ? -29.300 23.007 -6.557 1.00 93.06 302 GLU A CA 1
ATOM 2417 C C . GLU A 1 302 ? -28.268 24.144 -6.472 1.00 93.06 302 GLU A C 1
ATOM 2419 O O . GLU A 1 302 ? -27.094 23.887 -6.203 1.00 93.06 302 GLU A O 1
ATOM 2424 N N . HIS A 1 303 ? -28.704 25.402 -6.610 1.00 93.12 303 HIS A N 1
ATOM 2425 C CA . HIS A 1 303 ? -27.820 26.563 -6.503 1.00 93.12 303 HIS A CA 1
ATOM 2426 C C . HIS A 1 303 ? -27.349 26.774 -5.065 1.00 93.12 303 HIS A C 1
ATOM 2428 O O . HIS A 1 303 ? -26.155 26.944 -4.836 1.00 93.12 303 HIS A O 1
ATOM 2434 N N . ALA A 1 304 ? -28.250 26.669 -4.084 1.00 93.38 304 ALA A N 1
ATOM 2435 C CA . ALA A 1 304 ? -27.871 26.805 -2.677 1.00 93.38 304 ALA A CA 1
ATOM 2436 C C . ALA A 1 304 ? -26.922 25.686 -2.212 1.00 93.38 304 ALA A C 1
ATOM 2438 O O . ALA A 1 304 ? -26.026 25.928 -1.402 1.00 93.38 304 ALA A O 1
ATOM 2439 N N . ILE A 1 305 ? -27.101 24.461 -2.720 1.00 94.56 305 ILE A N 1
ATOM 2440 C CA . ILE A 1 305 ? -26.192 23.337 -2.452 1.00 94.56 305 ILE A CA 1
ATOM 2441 C C . ILE A 1 305 ? -24.814 23.612 -3.063 1.00 94.56 305 ILE A C 1
ATOM 2443 O O . ILE A 1 305 ? -23.803 23.416 -2.387 1.00 94.56 305 ILE A O 1
ATOM 2447 N N . LYS A 1 306 ? -24.775 24.103 -4.307 1.00 95.12 306 LYS A N 1
ATOM 2448 C CA . LYS A 1 306 ? -23.538 24.456 -5.010 1.00 95.12 306 LYS A CA 1
ATOM 2449 C C . LYS A 1 306 ? -22.750 25.522 -4.262 1.00 95.12 306 LYS A C 1
ATOM 2451 O O . LYS A 1 306 ? -21.587 25.292 -3.943 1.00 95.12 306 LYS A O 1
ATOM 2456 N N . ASP A 1 307 ? -23.404 26.626 -3.914 1.00 94.56 307 ASP A N 1
ATOM 2457 C CA . ASP A 1 307 ? -22.778 27.738 -3.200 1.00 94.56 307 ASP A CA 1
ATOM 2458 C C . ASP A 1 307 ? -22.241 27.283 -1.836 1.00 94.56 307 ASP A C 1
ATOM 2460 O O . ASP A 1 307 ? -21.129 27.637 -1.456 1.00 94.56 307 ASP A O 1
ATOM 2464 N N . ARG A 1 308 ? -22.985 26.428 -1.117 1.00 93.94 308 ARG A N 1
ATOM 2465 C CA . ARG A 1 308 ? -22.568 25.915 0.197 1.00 93.94 308 ARG A CA 1
ATOM 2466 C C . ARG A 1 308 ? -21.364 24.977 0.128 1.00 93.94 308 ARG A C 1
ATOM 2468 O O . ARG A 1 308 ? -20.563 24.953 1.056 1.00 93.94 308 ARG A O 1
ATOM 2475 N N . ILE A 1 309 ? -21.264 24.175 -0.927 1.00 92.62 309 ILE A N 1
ATOM 2476 C CA . ILE A 1 309 ? -20.122 23.281 -1.146 1.00 92.62 309 ILE A CA 1
ATOM 2477 C C . ILE A 1 309 ? -18.886 24.091 -1.538 1.00 92.62 309 ILE A C 1
ATOM 2479 O O . ILE A 1 309 ? -17.812 23.846 -0.994 1.00 92.62 309 ILE A O 1
ATOM 2483 N N . MET A 1 310 ? -19.048 25.066 -2.437 1.00 93.75 310 MET A N 1
ATOM 2484 C CA . MET A 1 310 ? -17.960 25.953 -2.852 1.00 93.75 310 MET A CA 1
ATOM 2485 C C . MET A 1 310 ? -17.407 26.760 -1.672 1.00 93.75 310 MET A C 1
ATOM 2487 O O . MET A 1 310 ? -16.197 26.849 -1.531 1.00 93.75 310 MET A O 1
ATOM 2491 N N . ASP A 1 311 ? -18.277 27.280 -0.801 1.00 93.19 311 ASP A N 1
ATOM 2492 C CA . ASP A 1 311 ? -17.900 28.085 0.373 1.00 93.19 311 ASP A CA 1
ATOM 2493 C C . ASP A 1 311 ? -17.126 27.297 1.444 1.00 93.19 311 ASP A C 1
ATOM 2495 O O . ASP A 1 311 ? -16.273 27.854 2.123 1.00 93.19 311 ASP A O 1
ATOM 2499 N N . VAL A 1 312 ? -17.413 26.000 1.621 1.00 90.94 312 VAL A N 1
ATOM 2500 C CA . VAL A 1 312 ? -16.797 25.203 2.702 1.00 90.94 312 VAL A CA 1
ATOM 2501 C C . VAL A 1 312 ? -15.555 24.433 2.253 1.00 90.94 312 VAL A C 1
ATOM 2503 O O . VAL A 1 312 ? -14.701 24.137 3.086 1.00 90.94 312 VAL A O 1
ATOM 2506 N N . PHE A 1 313 ? -15.461 24.080 0.971 1.00 88.12 313 PHE A N 1
ATOM 2507 C CA . PHE A 1 313 ? -14.381 23.241 0.441 1.00 88.12 313 PHE A CA 1
ATOM 2508 C C . PHE A 1 313 ? -13.501 23.947 -0.600 1.00 88.12 313 PHE A C 1
ATOM 2510 O O . PHE A 1 313 ? -12.690 23.280 -1.234 1.00 88.12 313 PHE A O 1
ATOM 2517 N N . ASP A 1 314 ? -13.679 25.256 -0.813 1.00 89.81 314 ASP A N 1
ATOM 2518 C CA . ASP A 1 314 ? -12.946 26.058 -1.808 1.00 89.81 314 ASP A CA 1
ATOM 2519 C C . ASP A 1 314 ? -12.947 25.439 -3.226 1.00 89.81 314 ASP A C 1
ATOM 2521 O O . ASP A 1 314 ? -12.003 25.573 -4.005 1.00 89.81 314 ASP A O 1
ATOM 2525 N N . LEU A 1 315 ? -14.033 24.742 -3.584 1.00 88.62 315 LEU A N 1
ATOM 2526 C CA . LEU A 1 315 ? -14.154 24.055 -4.871 1.00 88.62 315 LEU A CA 1
ATOM 2527 C C . LEU A 1 315 ? -14.482 25.020 -6.012 1.00 88.62 315 LEU A C 1
ATOM 2529 O O . LEU A 1 315 ? -15.261 25.966 -5.870 1.00 88.62 315 LEU A O 1
ATOM 2533 N N . THR A 1 316 ? -13.969 24.711 -7.203 1.00 91.56 316 THR A N 1
ATOM 2534 C CA . THR A 1 316 ? -14.358 25.428 -8.423 1.00 91.56 316 THR A CA 1
ATOM 2535 C C . THR A 1 316 ? -15.837 25.178 -8.767 1.00 91.56 316 THR A C 1
ATOM 2537 O O . THR A 1 316 ? -16.391 24.119 -8.440 1.00 91.56 316 THR A O 1
ATOM 2540 N N . PRO A 1 317 ? -16.499 26.095 -9.506 1.00 91.62 317 PRO A N 1
ATOM 2541 C CA . PRO A 1 317 ? -17.884 25.905 -9.943 1.00 91.62 317 PRO A CA 1
ATOM 2542 C C . PRO A 1 317 ? -18.128 24.597 -10.708 1.00 91.62 317 PRO A C 1
ATOM 2544 O O . PRO A 1 317 ? -19.239 24.065 -10.660 1.00 91.62 317 PRO A O 1
ATOM 2547 N N . THR A 1 318 ? -17.115 24.092 -11.417 1.00 86.88 318 THR A N 1
ATOM 2548 C CA . THR A 1 318 ? -17.174 22.853 -12.206 1.00 86.88 318 THR A CA 1
ATOM 2549 C C . THR A 1 318 ? -17.094 21.614 -11.314 1.00 86.88 318 THR A C 1
ATOM 2551 O O . THR A 1 318 ? -17.896 20.696 -11.472 1.00 86.88 318 THR A O 1
ATOM 2554 N N . GLN A 1 319 ? -16.203 21.606 -10.317 1.00 85.31 319 GLN A N 1
ATOM 2555 C CA . GLN A 1 319 ? -16.102 20.516 -9.336 1.00 85.31 319 GLN A CA 1
ATOM 2556 C C . GLN A 1 319 ? -17.374 20.402 -8.488 1.00 85.31 319 GLN A C 1
ATOM 2558 O O . GLN A 1 319 ? -17.916 19.309 -8.323 1.00 85.31 319 GLN A O 1
ATOM 2563 N N . ALA A 1 320 ? -17.909 21.536 -8.021 1.00 91.62 320 ALA A N 1
ATOM 2564 C CA . ALA A 1 320 ? -19.170 21.559 -7.284 1.00 91.62 320 ALA A CA 1
ATOM 2565 C C . ALA A 1 320 ? -20.347 21.055 -8.143 1.00 91.62 320 ALA A C 1
ATOM 2567 O O . ALA A 1 320 ? -21.217 20.339 -7.647 1.00 91.62 320 ALA A O 1
ATOM 2568 N N . GLN A 1 321 ? -20.351 21.363 -9.448 1.00 93.12 321 GLN A N 1
ATOM 2569 C CA . GLN A 1 321 ? -21.353 20.841 -10.381 1.00 93.12 321 GLN A CA 1
ATOM 2570 C C . GLN A 1 321 ? -21.230 19.322 -10.568 1.00 93.12 321 GLN A C 1
ATOM 2572 O O . GLN A 1 321 ? -22.247 18.633 -10.545 1.00 93.12 321 GLN A O 1
ATOM 2577 N N . SER A 1 322 ? -20.008 18.798 -10.700 1.00 89.50 322 SER A N 1
ATOM 2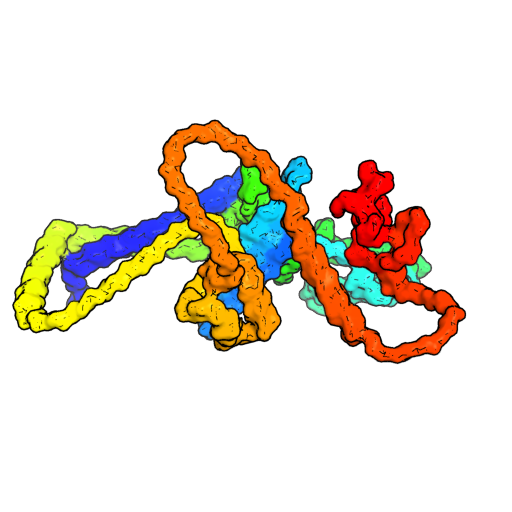578 C CA . SER A 1 322 ? -19.746 17.357 -10.818 1.00 89.50 322 SER A CA 1
ATOM 2579 C C . SER A 1 322 ? -20.241 16.582 -9.588 1.00 89.50 322 SER A C 1
ATOM 2581 O O . SER A 1 322 ? -20.929 15.569 -9.720 1.00 89.50 322 SER A O 1
ATOM 2583 N N . PHE A 1 323 ? -20.009 17.112 -8.378 1.00 93.56 323 PHE A N 1
ATOM 2584 C CA . PHE A 1 323 ? -20.552 16.541 -7.140 1.00 93.56 323 PHE A CA 1
ATOM 2585 C C . PHE A 1 323 ? -22.086 16.458 -7.170 1.00 93.56 323 PHE A C 1
ATOM 2587 O O . PHE A 1 323 ? -22.660 15.416 -6.866 1.00 93.56 323 PHE A O 1
ATOM 2594 N N . ILE A 1 324 ? -22.757 17.542 -7.563 1.00 93.81 324 ILE A N 1
ATOM 2595 C CA . ILE A 1 324 ? -24.224 17.620 -7.621 1.00 93.81 324 ILE A CA 1
ATOM 2596 C C . ILE A 1 324 ? -24.812 16.709 -8.706 1.00 93.81 324 ILE A C 1
ATOM 2598 O O . ILE A 1 324 ? -25.925 16.206 -8.550 1.00 93.81 324 ILE A O 1
ATOM 2602 N N . GLN A 1 325 ? -24.088 16.501 -9.806 1.00 93.25 325 GLN A N 1
ATOM 2603 C CA . GLN A 1 325 ? -24.513 15.645 -10.913 1.00 93.25 325 GLN A CA 1
ATOM 2604 C C . GLN A 1 325 ? -24.342 14.148 -10.632 1.00 93.25 325 GLN A C 1
ATOM 2606 O O . GLN A 1 325 ? -24.970 13.346 -11.322 1.00 93.25 325 GLN A O 1
ATOM 2611 N N . SER A 1 326 ? -23.570 13.766 -9.610 1.00 92.69 326 SER A N 1
ATOM 2612 C CA . SER A 1 326 ? -23.440 12.372 -9.172 1.00 92.69 326 SER A CA 1
ATOM 2613 C C . SER A 1 326 ? -24.811 11.740 -8.910 1.00 92.69 326 SER A C 1
ATOM 2615 O O . SER A 1 326 ? -25.614 12.269 -8.136 1.00 92.69 326 SER A O 1
ATOM 2617 N N . GLU A 1 327 ? -25.076 10.583 -9.526 1.00 90.50 327 GLU A N 1
ATOM 2618 C CA . GLU A 1 327 ? -26.345 9.855 -9.397 1.00 90.50 327 GLU A CA 1
ATOM 2619 C C . GLU A 1 327 ? -26.713 9.621 -7.925 1.00 90.50 327 GLU A C 1
ATOM 2621 O O . GLU A 1 327 ? -27.833 9.915 -7.499 1.00 90.50 327 GLU A O 1
ATOM 2626 N N . HIS A 1 328 ? -25.736 9.201 -7.116 1.00 91.81 328 HIS A N 1
ATOM 2627 C CA . HIS A 1 328 ? -25.919 8.970 -5.684 1.00 91.81 328 HIS A CA 1
ATOM 2628 C C . HIS A 1 328 ? -26.328 10.239 -4.927 1.00 91.81 328 HIS A C 1
ATOM 2630 O O . HIS A 1 328 ? -27.239 10.208 -4.096 1.00 91.81 328 HIS A O 1
ATOM 2636 N N . VAL A 1 329 ? -25.697 11.379 -5.227 1.00 92.44 329 VAL A N 1
ATOM 2637 C CA . VAL A 1 329 ? -26.005 12.670 -4.588 1.00 92.44 329 VAL A CA 1
ATOM 2638 C C . VAL A 1 329 ? -27.407 13.130 -4.977 1.00 92.44 329 VAL A C 1
ATOM 2640 O O . VAL A 1 329 ? -28.185 13.537 -4.110 1.00 92.44 329 VAL A O 1
ATOM 2643 N N . ARG A 1 330 ? -27.777 12.992 -6.255 1.00 92.88 330 ARG A N 1
ATOM 2644 C CA . ARG A 1 330 ? -29.116 13.343 -6.743 1.00 92.88 330 ARG A CA 1
ATOM 2645 C C . ARG A 1 330 ? -30.205 12.485 -6.115 1.00 92.88 330 ARG A C 1
ATOM 2647 O O . ARG A 1 330 ? -31.228 13.029 -5.699 1.00 92.88 330 ARG A O 1
ATOM 2654 N N . LEU A 1 331 ? -29.988 11.176 -5.988 1.00 89.94 331 LEU A N 1
ATOM 2655 C CA . LEU A 1 331 ? -30.922 10.266 -5.319 1.00 89.94 331 LEU A CA 1
ATOM 2656 C C . LEU A 1 331 ? -31.049 10.593 -3.826 1.00 89.94 331 LEU A C 1
ATOM 2658 O O . LEU A 1 331 ? -32.162 10.727 -3.312 1.00 89.94 331 LEU A O 1
ATOM 2662 N N . THR A 1 332 ? -29.921 10.799 -3.146 1.00 89.88 332 THR A N 1
ATOM 2663 C CA . THR A 1 332 ? -29.866 11.053 -1.698 1.00 89.88 332 THR A CA 1
ATOM 2664 C C . THR A 1 332 ? -30.490 12.399 -1.319 1.00 89.88 332 THR A C 1
ATOM 2666 O O . THR A 1 332 ? -31.215 12.498 -0.326 1.00 89.88 332 THR A O 1
ATOM 2669 N N . LEU A 1 333 ? -30.266 13.438 -2.128 1.00 92.25 333 LEU A N 1
ATOM 2670 C CA . LEU A 1 333 ? -30.844 14.774 -1.941 1.00 92.25 333 LEU A CA 1
ATOM 2671 C C . LEU A 1 333 ? -32.202 14.947 -2.641 1.00 92.25 333 LEU A C 1
ATOM 2673 O O . LEU A 1 333 ? -32.836 15.995 -2.508 1.00 92.25 333 LEU A O 1
ATOM 2677 N N . GLN A 1 334 ? -32.680 13.914 -3.345 1.00 91.06 334 GLN A N 1
ATOM 2678 C CA . GLN A 1 334 ? -33.920 13.916 -4.129 1.00 91.06 334 GLN A CA 1
ATOM 2679 C C . GLN A 1 334 ? -33.991 15.061 -5.155 1.00 91.06 334 GLN A C 1
ATOM 2681 O O . GLN A 1 334 ? -35.057 15.656 -5.373 1.00 91.06 334 GLN A O 1
ATOM 2686 N N . LEU A 1 335 ? -32.851 15.369 -5.775 1.00 85.19 335 LEU A N 1
ATOM 2687 C CA . LEU A 1 335 ? -32.706 16.369 -6.826 1.00 85.19 335 LEU A CA 1
ATOM 2688 C C . LEU A 1 335 ? -33.217 15.764 -8.143 1.00 85.19 335 LEU A C 1
ATOM 2690 O O . LEU A 1 335 ? -32.524 15.009 -8.819 1.00 85.19 335 LEU A O 1
ATOM 2694 N N . GLY A 1 336 ? -34.466 16.080 -8.495 1.00 70.38 336 GLY A N 1
ATOM 2695 C CA . GLY A 1 336 ? -35.007 15.831 -9.836 1.00 70.38 336 GLY A CA 1
ATOM 2696 C C . GLY A 1 336 ? -35.771 14.523 -10.080 1.00 70.38 336 GLY A C 1
ATOM 2697 O O . GLY A 1 336 ? -35.732 14.025 -11.200 1.00 70.38 336 GLY A O 1
ATOM 2698 N N . THR A 1 337 ? -36.518 13.972 -9.119 1.00 52.28 337 THR A N 1
ATOM 2699 C CA . THR A 1 337 ? -37.452 12.872 -9.434 1.00 52.28 337 THR A CA 1
ATOM 2700 C C . THR A 1 337 ? -38.795 13.381 -9.974 1.00 52.28 337 THR A C 1
ATOM 2702 O O . THR A 1 337 ? -39.545 14.082 -9.291 1.00 52.28 337 THR A O 1
ATOM 2705 N N . HIS A 1 338 ? -39.124 12.985 -11.210 1.00 45.56 338 HIS A N 1
ATOM 2706 C CA . HIS A 1 338 ? -40.501 12.938 -11.710 1.00 45.56 338 HIS A CA 1
ATOM 2707 C C . HIS A 1 338 ? -41.382 12.064 -10.789 1.00 45.56 338 HIS A C 1
ATOM 2709 O O . HIS A 1 338 ? -40.882 11.109 -10.189 1.00 45.56 338 HIS A O 1
ATOM 2715 N N . PRO A 1 339 ? -42.690 12.366 -10.653 1.00 39.56 339 PRO A N 1
ATOM 2716 C CA . PRO A 1 339 ? -43.573 11.652 -9.736 1.00 39.56 339 PRO A CA 1
ATOM 2717 C C . PRO A 1 339 ? -43.744 10.194 -10.177 1.00 39.56 339 PRO A C 1
ATOM 2719 O O . PRO A 1 339 ? -44.274 9.923 -11.253 1.00 39.56 339 PRO A O 1
ATOM 2722 N N . MET A 1 340 ? -43.323 9.249 -9.336 1.00 42.78 340 MET A N 1
ATOM 2723 C CA . MET A 1 340 ? -43.659 7.837 -9.527 1.00 42.78 340 MET A CA 1
ATOM 2724 C C . MET A 1 340 ? -45.174 7.620 -9.331 1.00 42.78 340 MET A C 1
ATOM 2726 O O . MET A 1 340 ? -45.761 8.226 -8.427 1.00 42.78 340 MET A O 1
ATOM 2730 N N . PRO A 1 341 ? -45.829 6.768 -10.144 1.00 42.53 341 PRO A N 1
ATOM 2731 C CA . PRO A 1 341 ? -47.244 6.446 -9.977 1.00 42.53 341 PRO A CA 1
ATOM 2732 C C . PRO A 1 341 ? -47.494 5.657 -8.674 1.00 42.53 341 PRO A C 1
ATOM 2734 O O . PRO A 1 341 ? -46.586 4.995 -8.164 1.00 42.53 341 PRO A O 1
ATOM 2737 N N . PRO A 1 342 ? -48.717 5.719 -8.112 1.00 40.59 342 PRO A N 1
ATOM 2738 C CA . PRO A 1 342 ? -49.025 5.132 -6.813 1.00 40.59 342 PRO A CA 1
ATOM 2739 C C . PRO A 1 342 ? -48.945 3.601 -6.855 1.00 40.59 342 PRO A C 1
ATOM 2741 O O . PRO A 1 342 ? -49.478 2.953 -7.754 1.00 40.59 342 PRO A O 1
ATOM 2744 N N . MET A 1 343 ? -48.292 3.037 -5.841 1.00 34.72 343 MET A N 1
ATOM 2745 C CA . MET A 1 343 ? -48.112 1.597 -5.644 1.00 34.72 343 MET A CA 1
ATOM 2746 C C . MET A 1 343 ? -49.474 0.883 -5.464 1.00 34.72 343 MET A C 1
ATOM 2748 O O . MET A 1 343 ? -50.316 1.398 -4.720 1.00 34.72 343 MET A O 1
ATOM 2752 N N . PRO A 1 344 ? -49.720 -0.294 -6.078 1.00 38.03 344 PRO A N 1
ATOM 2753 C CA . PRO A 1 344 ? -50.908 -1.097 -5.789 1.00 38.03 344 PRO A CA 1
ATOM 2754 C C . PRO A 1 344 ? -50.771 -1.816 -4.432 1.00 38.03 344 PRO A C 1
ATOM 2756 O O . PRO A 1 344 ? -49.651 -2.071 -3.985 1.00 38.03 344 PRO A O 1
ATOM 2759 N N . PRO A 1 345 ? -51.885 -2.161 -3.757 1.00 36.50 345 PRO A N 1
ATOM 2760 C CA . PRO A 1 345 ? -51.838 -2.756 -2.426 1.00 36.50 345 PRO A CA 1
ATOM 2761 C C . PRO A 1 345 ? -51.312 -4.197 -2.465 1.00 36.50 345 PRO A C 1
ATOM 2763 O O . PRO A 1 345 ? -51.666 -4.975 -3.353 1.00 36.50 345 PRO A O 1
ATOM 2766 N N . LEU A 1 346 ? -50.499 -4.547 -1.460 1.00 39.12 346 LEU A N 1
ATOM 2767 C CA . LEU A 1 346 ? -49.963 -5.892 -1.248 1.00 39.12 346 LEU A CA 1
ATOM 2768 C C . LEU A 1 346 ? -51.082 -6.942 -1.232 1.00 39.12 346 LEU A C 1
ATOM 2770 O O . LEU A 1 346 ? -52.025 -6.846 -0.447 1.00 39.12 346 LEU A O 1
ATOM 2774 N N . SER A 1 347 ? -50.924 -7.976 -2.054 1.00 31.11 347 SER A N 1
ATOM 2775 C CA . SER A 1 347 ? -51.612 -9.257 -1.899 1.00 31.11 347 SER A CA 1
ATOM 2776 C C . SER A 1 347 ? -50.565 -10.363 -1.838 1.00 31.11 347 SER A C 1
ATOM 2778 O O . SER A 1 347 ? -49.648 -10.402 -2.655 1.00 31.11 347 SER A O 1
ATOM 2780 N N . ASP A 1 348 ? -50.704 -11.220 -0.831 1.00 35.66 348 ASP A N 1
ATOM 2781 C CA . ASP A 1 348 ? -49.833 -12.352 -0.547 1.00 35.66 348 ASP A CA 1
ATOM 2782 C C . ASP A 1 348 ? -49.780 -13.378 -1.690 1.00 35.66 348 ASP A C 1
ATOM 2784 O O . ASP A 1 348 ? -50.794 -13.732 -2.295 1.00 35.66 348 ASP A O 1
ATOM 2788 N N . THR A 1 349 ? -48.610 -14.014 -1.778 1.00 30.84 349 THR A N 1
ATOM 2789 C CA . THR A 1 349 ? -48.314 -15.350 -2.332 1.00 30.84 349 THR A CA 1
ATOM 2790 C C . THR A 1 349 ? -47.839 -15.457 -3.790 1.00 30.84 349 THR A C 1
ATOM 2792 O O . THR A 1 349 ? -48.584 -15.256 -4.744 1.00 30.84 349 THR A O 1
ATOM 2795 N N . THR A 1 350 ? -46.651 -16.070 -3.889 1.00 29.14 350 THR A N 1
ATOM 2796 C CA . THR A 1 350 ? -46.153 -17.028 -4.902 1.00 29.14 350 THR A CA 1
ATOM 2797 C C . THR A 1 350 ? -45.055 -16.525 -5.843 1.00 29.14 350 THR A C 1
ATOM 2799 O O . THR A 1 350 ? -45.219 -15.592 -6.618 1.00 29.14 350 THR A O 1
ATOM 2802 N N . ILE A 1 351 ? -43.928 -17.234 -5.750 1.00 40.91 351 ILE A N 1
ATOM 2803 C CA . ILE A 1 351 ? -42.695 -17.156 -6.535 1.00 40.91 351 ILE A CA 1
ATOM 2804 C C . ILE A 1 351 ? -42.987 -17.321 -8.031 1.00 40.91 351 ILE A C 1
ATOM 2806 O O . ILE A 1 351 ? -43.513 -18.358 -8.435 1.00 40.91 351 ILE A O 1
ATOM 2810 N N . GLN A 1 352 ? -42.556 -16.355 -8.844 1.00 28.05 352 GLN A N 1
ATOM 2811 C CA . GLN A 1 352 ? -42.231 -16.542 -10.262 1.00 28.05 352 GLN A CA 1
ATOM 2812 C C . GLN A 1 352 ? -41.291 -15.421 -10.739 1.00 28.05 352 GLN A C 1
ATOM 2814 O O . GLN A 1 352 ? -41.605 -14.241 -10.606 1.00 28.05 352 GLN A O 1
ATOM 2819 N N . SER A 1 353 ? -40.127 -15.802 -11.273 1.00 36.75 353 SER A N 1
ATOM 2820 C CA . SER A 1 353 ? -39.182 -14.913 -11.966 1.00 36.75 353 SER A CA 1
ATOM 2821 C C . SER A 1 353 ? -39.773 -14.338 -13.262 1.00 36.75 353 SER A C 1
ATOM 2823 O O . SER A 1 353 ? -40.542 -15.025 -13.937 1.00 36.75 353 SER A O 1
ATOM 2825 N N . PRO A 1 354 ? -39.344 -13.129 -13.660 1.00 33.03 354 PRO A N 1
ATOM 2826 C CA . PRO A 1 354 ? -38.922 -12.857 -15.050 1.00 33.03 354 PRO A CA 1
ATOM 2827 C C . PRO A 1 354 ? -37.619 -12.010 -15.062 1.00 33.03 354 PRO A C 1
ATOM 2829 O O . PRO A 1 354 ? -37.402 -11.216 -14.157 1.00 33.03 354 PRO A O 1
ATOM 2832 N N . VAL A 1 355 ? -36.587 -12.253 -15.880 1.00 33.28 355 VAL A N 1
ATOM 2833 C CA . VAL A 1 355 ? -36.413 -12.079 -17.343 1.00 33.28 355 VAL A CA 1
ATOM 2834 C C . VAL A 1 355 ? -36.747 -10.666 -17.875 1.00 33.28 355 VAL A C 1
ATOM 2836 O O . VAL A 1 355 ? -37.910 -10.281 -17.890 1.00 33.28 355 VAL A O 1
ATOM 2839 N N . GLN A 1 356 ? -35.688 -10.022 -18.413 1.00 33.06 356 GLN A N 1
ATOM 2840 C CA . GLN A 1 356 ? -35.571 -8.893 -19.371 1.00 33.06 356 GLN A CA 1
ATOM 2841 C C . GLN A 1 356 ? -35.611 -7.422 -18.888 1.00 33.06 356 GLN A C 1
ATOM 2843 O O . GLN A 1 356 ? -36.653 -6.925 -18.473 1.00 33.06 356 GLN A O 1
ATOM 2848 N N . ASN A 1 357 ? -34.483 -6.699 -19.066 1.00 29.20 357 ASN A N 1
ATOM 2849 C CA . ASN A 1 357 ? -34.297 -5.616 -20.066 1.00 29.20 357 ASN A CA 1
ATOM 2850 C C . ASN A 1 357 ? -32.926 -4.907 -19.896 1.00 29.20 357 ASN A C 1
ATOM 2852 O O . ASN A 1 357 ? -32.784 -4.039 -19.042 1.00 29.20 357 ASN A O 1
ATOM 2856 N N . GLU A 1 358 ? -31.937 -5.249 -20.731 1.00 35.22 358 GLU A N 1
ATOM 2857 C CA . GLU A 1 358 ? -30.551 -4.723 -20.688 1.00 35.22 358 GLU A CA 1
ATOM 2858 C C . GLU A 1 358 ? -30.211 -3.728 -21.820 1.00 35.22 358 GLU A C 1
ATOM 2860 O O . GLU A 1 358 ? -29.074 -3.295 -21.954 1.00 35.22 358 GLU A O 1
ATOM 2865 N N . GLU A 1 359 ? -31.178 -3.308 -22.641 1.00 36.53 359 GLU A N 1
ATOM 2866 C CA . GLU A 1 359 ? -30.871 -2.619 -23.910 1.00 36.53 359 GLU A CA 1
ATOM 2867 C C . GLU A 1 359 ? -31.068 -1.089 -23.898 1.00 36.53 359 GLU A C 1
ATOM 2869 O O . GLU A 1 359 ? -30.869 -0.431 -24.915 1.00 36.53 359 GLU A O 1
ATOM 2874 N N . GLN A 1 360 ? -31.435 -0.479 -22.762 1.00 32.56 360 GLN A N 1
ATOM 2875 C CA . GLN A 1 360 ? -31.751 0.962 -22.704 1.00 32.56 360 GLN A CA 1
ATOM 2876 C C . GLN A 1 360 ? -30.721 1.821 -21.945 1.00 32.56 360 GLN A C 1
ATOM 2878 O O . GLN A 1 360 ? -30.782 3.047 -22.011 1.00 32.56 360 GLN A O 1
ATOM 2883 N N . VAL A 1 361 ? -29.745 1.206 -21.268 1.00 39.12 361 VAL A N 1
ATOM 2884 C CA . VAL A 1 361 ? -28.730 1.922 -20.464 1.00 39.12 361 VAL A CA 1
ATOM 2885 C C . VAL A 1 361 ? -27.563 2.439 -21.323 1.00 39.12 361 VAL A C 1
ATOM 2887 O O . VAL A 1 361 ? -26.948 3.444 -20.983 1.00 39.12 361 VAL A O 1
ATOM 2890 N N . ASN A 1 362 ? -27.317 1.838 -22.492 1.00 41.03 362 ASN A N 1
ATOM 2891 C CA . ASN A 1 362 ? -26.138 2.145 -23.313 1.00 41.03 362 ASN A CA 1
ATOM 2892 C C . ASN A 1 362 ? -26.250 3.461 -24.121 1.00 41.03 362 ASN A C 1
ATOM 2894 O O . ASN A 1 362 ? -25.245 4.062 -24.490 1.00 41.03 362 ASN A O 1
ATOM 2898 N N . ASN A 1 363 ? -27.469 3.959 -24.365 1.00 38.41 363 ASN A N 1
ATOM 2899 C CA . ASN A 1 363 ? -27.675 5.128 -25.234 1.00 38.41 363 ASN A CA 1
ATOM 2900 C C . ASN A 1 363 ? -27.424 6.473 -24.531 1.00 38.41 363 ASN A C 1
ATOM 2902 O O . ASN A 1 363 ? -27.073 7.445 -25.189 1.00 38.41 363 ASN A O 1
ATOM 2906 N N . ASN A 1 364 ? -27.545 6.535 -23.200 1.00 38.75 364 ASN A N 1
ATOM 2907 C CA . ASN A 1 364 ? -27.357 7.789 -22.457 1.00 38.75 364 ASN A CA 1
ATOM 2908 C C . ASN A 1 364 ? -25.882 8.061 -22.104 1.00 38.75 364 ASN A C 1
ATOM 2910 O O . ASN A 1 364 ? -25.521 9.202 -21.827 1.00 38.75 364 ASN A O 1
ATOM 2914 N N . GLN A 1 365 ? -25.025 7.032 -22.130 1.00 41.28 365 GLN A N 1
ATOM 2915 C CA . GLN A 1 365 ? -23.586 7.161 -21.874 1.00 41.28 365 GLN A CA 1
ATOM 2916 C C . GLN A 1 365 ? -22.825 7.692 -23.105 1.00 41.28 365 GLN A C 1
ATOM 2918 O O . GLN A 1 365 ? -21.840 8.412 -22.954 1.00 41.28 365 GLN A O 1
ATOM 2923 N N . MET A 1 366 ? -23.315 7.402 -24.319 1.00 42.91 366 MET A N 1
ATOM 2924 C CA . MET A 1 366 ? -22.736 7.882 -25.584 1.00 42.91 366 MET A CA 1
ATOM 2925 C C . MET A 1 366 ? -22.998 9.372 -25.852 1.00 42.91 366 MET A C 1
ATOM 2927 O O . MET A 1 366 ? -22.139 10.049 -26.415 1.00 42.91 366 MET A O 1
ATOM 2931 N N . ASP A 1 367 ? -24.141 9.900 -25.406 1.00 41.41 367 ASP A N 1
ATOM 2932 C CA . ASP A 1 367 ? -24.540 11.285 -25.692 1.00 41.41 367 ASP A CA 1
ATOM 2933 C C . ASP A 1 367 ? -23.679 12.311 -24.927 1.00 41.41 367 ASP A C 1
ATOM 2935 O O . ASP A 1 367 ? -23.385 13.390 -25.435 1.00 41.41 367 ASP A O 1
ATOM 2939 N N . MET A 1 368 ? -23.178 11.968 -23.731 1.00 45.16 368 MET A N 1
ATOM 2940 C CA . MET A 1 368 ? -22.340 12.886 -22.944 1.00 45.16 368 MET A CA 1
ATOM 2941 C C . MET A 1 368 ? -20.888 12.982 -23.433 1.00 45.16 368 MET A C 1
ATOM 2943 O O . MET A 1 368 ? -20.297 14.054 -23.323 1.00 45.16 368 MET A O 1
ATOM 2947 N N . MET A 1 369 ? -20.318 11.917 -24.012 1.00 42.72 369 MET A N 1
ATOM 2948 C CA . MET A 1 369 ? -18.982 11.984 -24.629 1.00 42.72 369 MET A CA 1
ATOM 2949 C C . MET A 1 369 ? -19.002 12.742 -25.961 1.00 42.72 369 MET A C 1
ATOM 2951 O O . MET A 1 369 ? -18.068 13.487 -26.245 1.00 42.72 369 MET A O 1
ATOM 2955 N N . ALA A 1 370 ? -20.080 12.618 -26.744 1.00 42.38 370 ALA A N 1
ATOM 2956 C CA . ALA A 1 370 ? -20.252 13.381 -27.981 1.00 42.38 370 ALA A CA 1
ATOM 2957 C C . ALA A 1 370 ? -20.378 14.890 -27.708 1.00 42.38 370 ALA A C 1
ATOM 2959 O O . ALA A 1 370 ? -19.739 15.694 -28.382 1.00 42.38 370 ALA A O 1
ATOM 2960 N N . VAL A 1 371 ? -21.120 15.278 -26.663 1.00 49.22 371 VAL A N 1
ATOM 2961 C CA . VAL A 1 371 ? -21.232 16.682 -26.230 1.00 49.22 371 VAL A CA 1
ATOM 2962 C C . VAL A 1 371 ? -19.886 17.238 -25.746 1.00 49.22 371 VAL A C 1
ATOM 2964 O O . VAL A 1 371 ? -19.577 18.399 -26.009 1.00 49.22 371 VAL A O 1
ATOM 2967 N N . PHE A 1 372 ? -19.058 16.416 -25.093 1.00 40.34 372 PHE A N 1
ATOM 2968 C CA . PHE A 1 372 ? -17.720 16.817 -24.646 1.00 40.34 372 PHE A CA 1
ATOM 2969 C C . PHE A 1 372 ? -16.735 16.987 -25.813 1.00 40.34 372 PHE A C 1
ATOM 2971 O O . PHE A 1 372 ? -15.968 17.948 -25.830 1.00 40.34 372 PHE A O 1
ATOM 2978 N N . ALA A 1 373 ? -16.796 16.105 -26.816 1.00 44.16 373 ALA A N 1
ATOM 2979 C CA . ALA A 1 373 ? -15.988 16.209 -28.030 1.00 44.16 373 ALA A CA 1
ATOM 2980 C C . ALA A 1 373 ? -16.375 17.439 -28.873 1.00 44.16 373 ALA A C 1
ATOM 2982 O O . ALA A 1 373 ? -15.503 18.208 -29.272 1.00 44.16 373 ALA A O 1
ATOM 2983 N N . SER A 1 374 ? -17.676 17.699 -29.060 1.00 46.00 374 SER A N 1
ATOM 2984 C CA . SER A 1 374 ? -18.152 18.866 -29.818 1.00 46.00 374 SER A CA 1
ATOM 2985 C C . SER A 1 374 ? -17.832 20.206 -29.142 1.00 46.00 374 SER A C 1
ATOM 2987 O O . SER A 1 374 ? -17.527 21.176 -29.830 1.00 46.00 374 SER A O 1
ATOM 2989 N N . ALA A 1 375 ? -17.833 20.271 -27.805 1.00 41.84 375 ALA A N 1
ATOM 2990 C CA . ALA A 1 375 ? -17.474 21.486 -27.062 1.00 41.84 375 ALA A CA 1
ATOM 2991 C C . ALA A 1 375 ? -15.962 21.795 -27.083 1.00 41.84 375 ALA A C 1
ATOM 2993 O O . ALA A 1 375 ? -15.549 22.939 -26.866 1.00 41.84 375 ALA A O 1
ATOM 2994 N N . MET A 1 376 ? -15.126 20.786 -27.342 1.00 44.50 376 MET A N 1
ATOM 2995 C CA . MET A 1 376 ? -13.676 20.945 -27.471 1.00 44.50 376 MET A CA 1
ATOM 2996 C C . MET A 1 376 ? -13.272 21.383 -28.891 1.00 44.50 376 MET A C 1
ATOM 2998 O O . MET A 1 376 ? -12.284 22.095 -29.053 1.00 44.50 376 MET A O 1
ATOM 3002 N N . GLU A 1 377 ? -14.079 21.035 -29.898 1.00 46.69 377 GLU A N 1
ATOM 3003 C CA . GLU A 1 377 ? -13.877 21.392 -31.309 1.00 46.69 377 GLU A CA 1
ATOM 3004 C C . GLU A 1 377 ? -14.358 22.825 -31.641 1.00 46.69 377 GLU A C 1
ATOM 3006 O O . GLU A 1 377 ? -13.770 23.501 -32.481 1.00 46.69 377 GLU A O 1
ATOM 3011 N N . GLU A 1 378 ? -15.336 23.362 -30.897 1.00 39.09 378 GLU A N 1
ATOM 3012 C CA . GLU A 1 378 ? -15.865 24.732 -31.076 1.00 39.09 378 GLU A CA 1
ATOM 3013 C C . GLU A 1 378 ? -14.887 25.848 -30.624 1.00 39.09 378 GLU A C 1
ATOM 3015 O O . GLU A 1 378 ? -15.053 27.013 -30.983 1.00 39.09 378 GLU A O 1
ATOM 3020 N N . ASN A 1 379 ? -13.824 25.518 -29.877 1.00 36.16 379 ASN A N 1
ATOM 3021 C CA . ASN A 1 379 ? -12.856 26.498 -29.357 1.00 36.16 379 ASN A CA 1
ATOM 3022 C C . ASN A 1 379 ? -11.619 26.727 -30.253 1.00 36.16 379 ASN A C 1
ATOM 3024 O O . ASN A 1 379 ? -10.701 27.441 -29.841 1.00 36.16 379 ASN A O 1
ATOM 3028 N N . LEU A 1 380 ? -11.569 26.153 -31.464 1.00 37.91 380 LEU A N 1
ATOM 3029 C CA . LEU A 1 380 ? -10.379 26.213 -32.331 1.00 37.91 380 LEU A CA 1
ATOM 3030 C C . LEU A 1 380 ? -10.584 26.779 -33.747 1.00 37.91 380 LEU A C 1
ATOM 3032 O O . LEU A 1 380 ? -9.637 26.769 -34.533 1.00 37.91 380 LEU A O 1
ATOM 3036 N N . GLU A 1 381 ? -11.736 27.357 -34.087 1.00 33.66 381 GLU A N 1
ATOM 3037 C CA . GLU A 1 381 ? -11.931 27.927 -35.430 1.00 33.66 381 GLU A CA 1
ATOM 3038 C C . GLU A 1 381 ? -11.776 29.456 -35.492 1.00 33.66 381 GLU A C 1
ATOM 3040 O O . GLU A 1 381 ? -12.681 30.201 -35.118 1.00 33.66 381 GLU A O 1
ATOM 3045 N N . VAL A 1 382 ? -10.658 29.923 -36.075 1.00 35.16 382 VAL A N 1
ATOM 3046 C CA . VAL A 1 382 ? -10.590 31.191 -36.831 1.00 35.16 382 VAL A CA 1
ATOM 3047 C C . VAL A 1 382 ? -9.729 31.029 -38.106 1.00 35.16 382 VAL A C 1
ATOM 3049 O O . VAL A 1 382 ? -8.513 30.875 -38.039 1.00 35.16 382 VAL A O 1
ATOM 3052 N N . ASP A 1 383 ? -10.432 31.142 -39.243 1.00 31.09 383 ASP A N 1
ATOM 3053 C CA . ASP A 1 383 ? -10.094 31.596 -40.612 1.00 31.09 383 ASP A CA 1
ATOM 3054 C C . ASP A 1 383 ? -9.240 30.783 -41.631 1.00 31.09 383 ASP A C 1
ATOM 3056 O O . ASP A 1 383 ? -8.036 30.970 -41.770 1.00 31.09 383 ASP A O 1
ATOM 3060 N N . SER A 1 384 ? -9.981 30.074 -42.512 1.00 35.16 384 SER A N 1
ATOM 3061 C CA . SER A 1 384 ? -10.124 30.267 -43.989 1.00 35.16 384 SER A CA 1
ATOM 3062 C C . SER A 1 384 ? -8.994 29.915 -45.005 1.00 35.16 384 SER A C 1
ATOM 3064 O O . SER A 1 384 ? -7.827 29.799 -44.649 1.00 35.16 384 SER A O 1
ATOM 3066 N N . PRO A 1 385 ? -9.338 29.681 -46.304 1.00 48.47 385 PRO A N 1
ATOM 3067 C CA . PRO A 1 385 ? -8.853 28.536 -47.084 1.00 48.47 385 PRO A CA 1
ATOM 3068 C C . PRO A 1 385 ? -7.953 28.910 -48.277 1.00 48.47 385 PRO A C 1
ATOM 3070 O O . PRO A 1 385 ? -8.185 29.931 -48.915 1.00 48.47 385 PRO A O 1
ATOM 3073 N N . ASP A 1 386 ? -6.992 28.051 -48.637 1.00 29.25 386 ASP A N 1
ATOM 3074 C CA . ASP A 1 386 ? -6.810 27.535 -50.009 1.00 29.25 386 ASP A CA 1
ATOM 3075 C C . ASP A 1 386 ? -5.591 26.596 -50.140 1.00 29.25 386 ASP A C 1
ATOM 3077 O O . ASP A 1 386 ? -4.588 26.718 -49.440 1.00 29.25 386 ASP A O 1
ATOM 3081 N N . SER A 1 387 ? -5.665 25.760 -51.177 1.00 29.72 387 SER A N 1
ATOM 3082 C CA . SER A 1 387 ? -4.581 25.022 -51.846 1.00 29.72 387 SER A CA 1
ATOM 3083 C C . SER A 1 387 ? -4.224 23.604 -51.352 1.00 29.72 387 SER A C 1
ATOM 3085 O O . SER A 1 387 ? -3.777 23.358 -50.234 1.00 29.72 387 SER A O 1
ATOM 3087 N N . PHE A 1 388 ? -4.426 22.673 -52.288 1.00 42.34 388 PHE A N 1
ATOM 3088 C CA . PHE A 1 388 ? -4.090 21.255 -52.277 1.00 42.34 388 PHE A CA 1
ATOM 3089 C C . PHE A 1 388 ? -2.571 21.020 -52.256 1.00 42.34 388 PHE A C 1
ATOM 3091 O O . PHE A 1 388 ? -1.917 21.258 -53.266 1.00 42.34 388 PHE A O 1
ATOM 3098 N N . GLU A 1 389 ? -2.051 20.436 -51.175 1.00 31.70 389 GLU A N 1
ATOM 3099 C CA . GLU A 1 389 ? -0.899 19.515 -51.179 1.00 31.70 389 GLU A CA 1
ATOM 3100 C C . GLU A 1 389 ? -0.855 18.754 -49.832 1.00 31.70 389 GLU A C 1
ATOM 3102 O O . GLU A 1 389 ? -1.096 19.366 -48.788 1.00 31.70 389 GLU A O 1
ATOM 3107 N N . PRO A 1 390 ? -0.615 17.424 -49.803 1.00 38.41 390 PRO A N 1
ATOM 3108 C CA . PRO A 1 390 ? -0.636 16.662 -48.557 1.00 38.41 390 PRO A CA 1
ATOM 3109 C C . PRO A 1 390 ? 0.591 17.002 -47.700 1.00 38.41 390 PRO A C 1
ATOM 3111 O O . PRO A 1 390 ? 1.730 16.710 -48.061 1.00 38.41 390 PRO A O 1
ATOM 3114 N N . LYS A 1 391 ? 0.336 17.627 -46.548 1.00 33.03 391 LYS A N 1
ATOM 3115 C CA . LYS A 1 391 ? 1.327 17.909 -45.503 1.00 33.03 391 LYS A CA 1
ATOM 3116 C C . LYS A 1 391 ? 1.819 16.583 -44.887 1.00 33.03 391 LYS A C 1
ATOM 3118 O O . LYS A 1 391 ? 0.989 15.700 -44.665 1.00 33.03 391 LYS A O 1
ATOM 3123 N N . PRO A 1 392 ? 3.120 16.420 -44.585 1.00 41.53 392 PRO A N 1
ATOM 3124 C CA . PRO A 1 392 ? 3.597 15.255 -43.841 1.00 41.53 392 PRO A CA 1
ATOM 3125 C C . PRO A 1 392 ? 2.946 15.216 -42.449 1.00 41.53 392 PRO A C 1
ATOM 3127 O O . PRO A 1 392 ? 2.799 16.262 -41.812 1.00 41.53 392 PRO A O 1
ATOM 3130 N N . LEU A 1 393 ? 2.528 14.023 -42.005 1.00 51.28 393 LEU A N 1
ATOM 3131 C CA . LEU A 1 393 ? 1.943 13.825 -40.677 1.00 51.28 393 LEU A CA 1
ATOM 3132 C C . LEU A 1 393 ? 2.933 14.282 -39.597 1.00 51.28 393 LEU A C 1
ATOM 3134 O O . LEU A 1 393 ? 4.129 14.000 -39.672 1.00 51.28 393 LEU A O 1
ATOM 3138 N N . SER A 1 394 ? 2.409 15.001 -38.604 1.00 51.19 394 SER A N 1
ATOM 3139 C CA . SER A 1 394 ? 3.153 15.406 -37.411 1.00 51.19 394 SER A CA 1
ATOM 3140 C C . SER A 1 394 ? 3.610 14.171 -36.626 1.00 51.19 394 SER A C 1
ATOM 3142 O O . SER A 1 394 ? 2.906 13.159 -36.611 1.00 51.19 394 SER A O 1
ATOM 3144 N N . SER A 1 395 ? 4.773 14.259 -35.975 1.00 49.09 395 SER A N 1
ATOM 3145 C CA . SER A 1 395 ? 5.339 13.174 -35.162 1.00 49.09 395 SER A CA 1
ATOM 3146 C C . SER A 1 395 ? 4.301 12.649 -34.156 1.00 49.09 395 SER A C 1
ATOM 3148 O O . SER A 1 395 ? 3.758 13.430 -33.377 1.00 49.09 395 SER A O 1
ATOM 3150 N N . GLY A 1 396 ? 3.986 11.349 -34.215 1.00 60.34 396 GLY A N 1
ATOM 3151 C CA . GLY A 1 396 ? 3.018 10.683 -33.326 1.00 60.34 396 GLY A CA 1
ATOM 3152 C C . GLY A 1 396 ? 1.640 10.356 -33.922 1.00 60.34 396 GLY A C 1
ATOM 3153 O O . GLY A 1 396 ? 0.804 9.792 -33.216 1.00 60.34 396 GLY A O 1
ATOM 3154 N N . MET A 1 397 ? 1.388 10.662 -35.201 1.00 71.19 397 MET A N 1
ATOM 3155 C CA . MET A 1 397 ? 0.182 10.217 -35.916 1.00 71.19 397 MET A CA 1
ATOM 3156 C C . MET A 1 397 ? 0.527 9.176 -36.991 1.00 71.19 397 MET A C 1
ATOM 3158 O O . MET A 1 397 ? 1.447 9.366 -37.786 1.00 71.19 397 MET A O 1
ATOM 3162 N N . SER A 1 398 ? -0.235 8.086 -37.037 1.00 83.00 398 SER A N 1
ATOM 3163 C CA . SER A 1 398 ? -0.153 7.034 -38.059 1.00 83.00 398 SER A CA 1
ATOM 3164 C C . SER A 1 398 ? -1.520 6.826 -38.720 1.00 83.00 398 SER A C 1
ATOM 3166 O O . SER A 1 398 ? -2.487 7.499 -38.374 1.00 83.00 398 SER A O 1
ATOM 3168 N N . TYR A 1 399 ? -1.620 5.958 -39.724 1.00 90.12 399 TYR A N 1
ATOM 3169 C CA . TYR A 1 399 ? -2.910 5.596 -40.321 1.00 90.12 399 TYR A CA 1
ATOM 3170 C C . TYR A 1 399 ? -3.442 4.313 -39.688 1.00 90.12 399 TYR A C 1
ATOM 3172 O O . TYR A 1 399 ? -2.664 3.427 -39.340 1.00 90.12 399 TYR A O 1
ATOM 3180 N N . CYS A 1 400 ? -4.766 4.206 -39.569 1.00 89.44 400 CYS A N 1
ATOM 3181 C CA . CYS A 1 400 ? -5.425 2.988 -39.118 1.00 89.44 400 CYS A CA 1
ATOM 3182 C C . CYS A 1 400 ? -4.967 1.791 -39.962 1.00 89.44 400 CYS A C 1
ATOM 3184 O O . CYS A 1 400 ? -5.070 1.805 -41.186 1.00 89.44 400 CYS A O 1
ATOM 3186 N N . GLU A 1 401 ? -4.535 0.717 -39.305 1.00 88.69 401 GLU A N 1
ATOM 3187 C CA . GLU A 1 401 ? -4.006 -0.465 -39.995 1.00 88.69 401 GLU A CA 1
ATOM 3188 C C . GLU A 1 401 ? -5.085 -1.428 -40.528 1.00 88.69 401 GLU A C 1
ATOM 3190 O O . GLU A 1 401 ? -4.784 -2.559 -40.914 1.00 88.69 401 GLU A O 1
ATOM 3195 N N . HIS A 1 402 ? -6.351 -1.000 -40.585 1.00 87.62 402 HIS A N 1
ATOM 3196 C CA . HIS A 1 402 ? -7.408 -1.775 -41.231 1.00 87.62 402 HIS A CA 1
ATOM 3197 C C . HIS A 1 402 ? -7.328 -1.611 -42.759 1.00 87.62 402 HIS A C 1
ATOM 3199 O O . HIS A 1 402 ? -7.318 -0.475 -43.249 1.00 87.62 402 HIS A O 1
ATOM 3205 N N . PRO A 1 403 ? -7.351 -2.702 -43.551 1.00 85.94 403 PRO A N 1
ATOM 3206 C CA . PRO A 1 403 ? -7.342 -2.614 -45.007 1.00 85.94 403 PRO A CA 1
ATOM 3207 C C . PRO A 1 403 ? -8.467 -1.708 -45.531 1.00 85.94 403 PRO A C 1
ATOM 3209 O O . PRO A 1 403 ? -9.648 -1.958 -45.291 1.00 85.94 403 PRO A O 1
ATOM 3212 N N . GLY A 1 404 ? -8.102 -0.644 -46.249 1.00 86.88 404 GLY A N 1
ATOM 3213 C CA . GLY A 1 404 ? -9.056 0.313 -46.822 1.00 86.88 404 GLY A CA 1
ATOM 3214 C C . GLY A 1 404 ? -9.499 1.447 -45.889 1.00 86.88 404 GLY A C 1
ATOM 3215 O O . GLY A 1 404 ? -10.352 2.238 -46.290 1.00 86.88 404 GLY A O 1
ATOM 3216 N N . CYS A 1 405 ? -8.927 1.563 -44.688 1.00 89.19 405 CYS A N 1
ATOM 3217 C CA . CYS A 1 405 ? -9.147 2.701 -43.801 1.00 89.19 405 CYS A CA 1
ATOM 3218 C C . CYS A 1 405 ? -8.001 3.720 -43.924 1.00 89.19 405 CYS A C 1
ATOM 3220 O O . CYS A 1 405 ? -6.842 3.370 -43.751 1.00 89.19 405 CYS A O 1
ATOM 3222 N N . ASN A 1 406 ? -8.333 4.988 -44.189 1.00 90.00 406 ASN A N 1
ATOM 3223 C CA . ASN A 1 406 ? -7.373 6.105 -44.242 1.00 90.00 406 ASN A CA 1
ATOM 3224 C C . ASN A 1 406 ? -7.558 7.091 -43.073 1.00 90.00 406 ASN A C 1
ATOM 3226 O O . ASN A 1 406 ? -7.142 8.246 -43.159 1.00 90.00 406 ASN A O 1
ATOM 3230 N N . VAL A 1 407 ? -8.211 6.659 -41.992 1.00 90.50 407 VAL A N 1
ATOM 3231 C CA . VAL A 1 407 ? -8.374 7.475 -40.782 1.00 90.50 407 VAL A CA 1
ATOM 3232 C C . VAL A 1 407 ? -7.028 7.568 -40.066 1.00 90.50 407 VAL A C 1
ATOM 3234 O O . VAL A 1 407 ? -6.334 6.561 -39.919 1.00 90.50 407 VAL A O 1
ATOM 3237 N N . THR A 1 408 ? -6.648 8.770 -39.644 1.00 88.75 408 THR A N 1
ATOM 3238 C CA . THR A 1 408 ? -5.454 8.999 -38.825 1.00 88.75 408 THR A CA 1
ATOM 3239 C C . THR A 1 408 ? -5.703 8.540 -37.394 1.00 88.75 408 THR A C 1
ATOM 3241 O O . THR A 1 408 ? -6.754 8.839 -36.834 1.00 88.75 408 THR A O 1
ATOM 3244 N N . VAL A 1 409 ? -4.734 7.841 -36.818 1.00 89.56 409 VAL A N 1
ATOM 3245 C CA . VAL A 1 409 ? -4.747 7.323 -35.450 1.00 89.56 409 VAL A CA 1
ATOM 3246 C C . VAL A 1 409 ? -3.523 7.830 -34.688 1.00 89.56 409 VAL A C 1
ATOM 3248 O O . VAL A 1 409 ? -2.446 8.002 -35.267 1.00 89.56 409 VAL A O 1
ATOM 3251 N N . SER A 1 410 ? -3.683 8.100 -33.400 1.00 87.31 410 SER A N 1
ATOM 3252 C CA . SER A 1 410 ? -2.610 8.513 -32.493 1.00 87.31 410 SER A CA 1
ATOM 3253 C C . SER A 1 410 ? -2.099 7.328 -31.665 1.00 87.31 410 SER A C 1
ATOM 3255 O O . SER A 1 410 ? -2.658 6.231 -31.686 1.00 87.31 410 SER A O 1
ATOM 3257 N N . ASN A 1 411 ? -1.044 7.552 -30.879 1.00 78.00 411 ASN A N 1
ATOM 3258 C CA . ASN A 1 411 ? -0.536 6.558 -29.927 1.00 78.00 411 ASN A CA 1
ATOM 3259 C C . ASN A 1 411 ? -1.522 6.219 -28.788 1.00 78.00 411 ASN A C 1
ATOM 3261 O O . ASN A 1 411 ? -1.297 5.245 -28.076 1.00 78.00 411 ASN A O 1
ATOM 3265 N N . THR A 1 412 ? -2.592 7.001 -28.610 1.00 80.94 412 THR A N 1
ATOM 3266 C CA . THR A 1 412 ? -3.628 6.762 -27.589 1.00 80.94 412 THR A CA 1
ATOM 3267 C C . THR A 1 412 ? -4.817 5.957 -28.117 1.00 80.94 412 THR A C 1
ATOM 3269 O O . THR A 1 412 ? -5.720 5.631 -27.349 1.00 80.94 412 THR A O 1
ATOM 3272 N N . ASP A 1 413 ? -4.852 5.654 -29.418 1.00 87.31 413 ASP A N 1
ATOM 3273 C CA . ASP A 1 413 ? -5.905 4.839 -30.022 1.00 87.31 413 ASP A CA 1
ATOM 3274 C C . ASP A 1 413 ? -5.728 3.340 -29.731 1.00 87.31 413 ASP A C 1
ATOM 3276 O O . ASP A 1 413 ? -4.681 2.868 -29.282 1.00 87.31 413 ASP A O 1
ATOM 3280 N N . PHE A 1 414 ? -6.782 2.559 -29.990 1.00 88.44 414 PHE A N 1
ATOM 3281 C CA . PHE A 1 414 ? -6.808 1.128 -29.694 1.00 88.44 414 PHE A CA 1
ATOM 3282 C C . PHE A 1 414 ? -5.669 0.375 -30.396 1.00 88.44 414 PHE A C 1
ATOM 3284 O O . PHE A 1 414 ? -5.587 0.334 -31.628 1.00 88.44 414 PHE A O 1
ATOM 3291 N N . ARG A 1 415 ? -4.841 -0.311 -29.600 1.00 89.31 415 ARG A N 1
ATOM 3292 C CA . ARG A 1 415 ? -3.754 -1.170 -30.073 1.00 89.31 415 ARG A CA 1
ATOM 3293 C C . ARG A 1 415 ? -4.072 -2.631 -29.777 1.00 89.31 415 ARG A C 1
ATOM 3295 O O . ARG A 1 415 ? -4.264 -3.020 -28.630 1.00 89.31 415 ARG A O 1
ATOM 3302 N N . CYS A 1 416 ? -4.124 -3.460 -30.816 1.00 86.81 416 CYS A N 1
ATOM 3303 C CA . CYS A 1 416 ? -4.430 -4.882 -30.658 1.00 86.81 416 CYS A CA 1
ATOM 3304 C C . CYS A 1 416 ? -3.318 -5.603 -29.885 1.00 86.81 416 CYS A C 1
ATOM 3306 O O . CYS A 1 416 ? -2.159 -5.559 -30.300 1.00 86.81 416 CYS A O 1
ATOM 3308 N N . PHE A 1 417 ? -3.668 -6.353 -28.837 1.00 85.94 417 PHE A N 1
ATOM 3309 C CA . PHE A 1 417 ? -2.678 -7.040 -28.001 1.00 85.94 417 PHE A CA 1
ATOM 3310 C C . PHE A 1 417 ? -1.894 -8.125 -28.762 1.00 85.94 417 PHE A C 1
ATOM 3312 O O . PHE A 1 417 ? -0.704 -8.322 -28.529 1.00 85.94 417 PHE A O 1
ATOM 3319 N N . LYS A 1 418 ? -2.536 -8.806 -29.724 1.00 85.81 418 LYS A N 1
ATOM 3320 C CA . LYS A 1 418 ? -1.904 -9.891 -30.497 1.00 85.81 418 LYS A CA 1
ATOM 3321 C C . LYS A 1 418 ? -0.969 -9.399 -31.601 1.00 85.81 418 LYS A C 1
ATOM 3323 O O . LYS A 1 418 ? 0.128 -9.926 -31.738 1.00 85.81 418 LYS A O 1
ATOM 3328 N N . CYS A 1 419 ? -1.400 -8.441 -32.423 1.00 89.12 419 CYS A N 1
ATOM 3329 C CA . CYS A 1 419 ? -0.627 -8.003 -33.594 1.00 89.12 419 CYS A CA 1
ATOM 3330 C C . CYS A 1 419 ? 0.080 -6.655 -33.410 1.00 89.12 419 CYS A C 1
ATOM 3332 O O . CYS A 1 419 ? 0.816 -6.244 -34.300 1.00 89.12 419 CYS A O 1
ATOM 3334 N N . ARG A 1 420 ? -0.132 -5.971 -32.275 1.00 88.56 420 ARG A N 1
ATOM 3335 C CA . ARG A 1 420 ? 0.430 -4.651 -31.927 1.00 88.56 420 ARG A CA 1
ATOM 3336 C C . ARG A 1 420 ? 0.138 -3.521 -32.924 1.00 88.56 420 ARG A C 1
ATOM 3338 O O . ARG A 1 420 ? 0.747 -2.457 -32.813 1.00 88.56 420 ARG A O 1
ATOM 3345 N N . ARG A 1 421 ? -0.807 -3.734 -33.843 1.00 90.19 421 ARG A N 1
ATOM 3346 C CA . ARG A 1 421 ? -1.300 -2.742 -34.808 1.00 90.19 421 ARG A CA 1
ATOM 3347 C C . ARG A 1 421 ? -2.311 -1.797 -34.165 1.00 90.19 421 ARG A C 1
ATOM 3349 O O . ARG A 1 421 ? -3.077 -2.231 -33.296 1.00 90.19 421 ARG A O 1
ATOM 3356 N N . THR A 1 422 ? -2.336 -0.549 -34.625 1.00 89.94 422 THR A N 1
ATOM 3357 C CA . THR A 1 422 ? -3.237 0.504 -34.129 1.00 89.94 422 THR A CA 1
ATOM 3358 C C . THR A 1 422 ? -4.447 0.667 -35.053 1.00 89.94 422 THR A C 1
ATOM 3360 O O . THR A 1 422 ? -4.313 0.715 -36.280 1.00 89.94 422 THR A O 1
ATOM 3363 N N . PHE A 1 423 ? -5.646 0.744 -34.474 1.00 91.12 423 PHE A N 1
ATOM 3364 C CA . PHE A 1 423 ? -6.908 0.851 -35.209 1.00 91.12 423 PHE A CA 1
ATOM 3365 C C . PHE A 1 423 ? -7.724 2.049 -34.725 1.00 91.12 423 PHE A C 1
ATOM 3367 O O . PHE A 1 423 ? -7.738 2.358 -33.537 1.00 91.12 423 PHE A O 1
ATOM 3374 N N . CYS A 1 424 ? -8.439 2.702 -35.645 1.00 91.25 424 CYS A N 1
ATOM 3375 C CA . CYS A 1 424 ? -9.381 3.755 -35.284 1.00 91.25 424 CYS A CA 1
ATOM 3376 C C . CYS A 1 424 ? -10.599 3.172 -34.555 1.00 91.25 424 CYS A C 1
ATOM 3378 O O . CYS A 1 424 ? -10.837 1.961 -34.566 1.00 91.25 424 CYS A O 1
ATOM 3380 N N . TYR A 1 425 ? -11.407 4.050 -33.963 1.00 84.69 425 TYR A N 1
ATOM 3381 C CA . TYR A 1 425 ? -12.594 3.671 -33.197 1.00 84.69 425 TYR A CA 1
ATOM 3382 C C . TYR A 1 425 ? -13.549 2.732 -33.955 1.00 84.69 425 TYR A C 1
ATOM 3384 O O . TYR A 1 425 ? -14.067 1.792 -33.356 1.00 84.69 425 TYR A O 1
ATOM 3392 N N . ASP A 1 426 ? -13.731 2.938 -35.262 1.00 86.31 426 ASP A N 1
ATOM 3393 C CA . ASP A 1 426 ? -14.634 2.132 -36.100 1.00 86.31 426 ASP A CA 1
ATOM 3394 C C . ASP A 1 426 ? -14.114 0.712 -36.373 1.00 86.31 426 ASP A C 1
ATOM 3396 O O . ASP A 1 426 ? -14.889 -0.185 -36.703 1.00 86.31 426 ASP A O 1
ATOM 3400 N N . HIS A 1 427 ? -12.804 0.494 -36.228 1.00 88.50 427 HIS A N 1
ATOM 3401 C CA . HIS A 1 427 ? -12.144 -0.787 -36.493 1.00 88.50 427 HIS A CA 1
ATOM 3402 C C . HIS A 1 427 ? -11.534 -1.419 -35.235 1.00 88.50 427 HIS A C 1
ATOM 3404 O O . HIS A 1 427 ? -10.814 -2.420 -35.335 1.00 88.50 427 HIS A O 1
ATOM 3410 N N . LYS A 1 428 ? -11.817 -0.871 -34.046 1.00 80.81 428 LYS A N 1
ATOM 3411 C CA . LYS A 1 428 ? -11.446 -1.516 -32.784 1.00 80.81 428 LYS A CA 1
ATOM 3412 C C . LYS A 1 428 ? -12.219 -2.833 -32.659 1.00 80.81 428 LYS A C 1
ATOM 3414 O O . LYS A 1 428 ? -13.419 -2.889 -32.921 1.00 80.81 428 LYS A O 1
ATOM 3419 N N . GLY A 1 429 ? -11.518 -3.912 -32.326 1.00 73.75 429 GLY A N 1
ATOM 3420 C CA . GLY A 1 429 ? -12.153 -5.218 -32.149 1.00 73.75 429 GLY A CA 1
ATOM 3421 C C . GLY A 1 429 ? -12.796 -5.355 -30.773 1.00 73.75 429 GLY A C 1
ATOM 3422 O O . GLY A 1 429 ? -13.249 -4.375 -30.181 1.00 73.75 429 GLY A O 1
ATOM 3423 N N . THR A 1 430 ? -12.816 -6.574 -30.234 1.00 70.88 430 THR A N 1
ATOM 3424 C CA . THR A 1 430 ? -13.092 -6.748 -28.800 1.00 70.88 430 THR A CA 1
ATOM 3425 C C . THR A 1 430 ? -12.026 -5.989 -28.003 1.00 70.88 430 THR A C 1
ATOM 3427 O O . THR A 1 430 ? -10.937 -5.745 -28.525 1.00 70.88 430 THR A O 1
ATOM 3430 N N . SER A 1 431 ? -12.320 -5.588 -26.760 1.00 69.75 431 SER A N 1
ATOM 3431 C CA . SER A 1 431 ? -11.492 -4.669 -25.948 1.00 69.75 431 SER A CA 1
ATOM 3432 C C . SER A 1 431 ? -10.007 -5.043 -25.820 1.00 69.75 431 SER A C 1
ATOM 3434 O O . SER A 1 431 ? -9.216 -4.216 -25.381 1.00 69.75 431 SER A O 1
ATOM 3436 N N . VAL A 1 432 ? -9.613 -6.249 -26.236 1.00 78.88 432 VAL A N 1
ATOM 3437 C CA . VAL A 1 432 ? -8.243 -6.763 -26.174 1.00 78.88 432 VAL A CA 1
ATOM 3438 C C . VAL A 1 432 ? -7.687 -7.178 -27.555 1.00 78.88 432 VAL A C 1
ATOM 3440 O O . VAL A 1 432 ? -6.470 -7.240 -27.740 1.00 78.88 432 VAL A O 1
ATOM 3443 N N . VAL A 1 433 ? -8.529 -7.461 -28.563 1.00 84.56 433 VAL A N 1
ATOM 3444 C CA . VAL A 1 433 ? -8.096 -8.091 -29.830 1.00 84.56 433 VAL A CA 1
ATOM 3445 C C . VAL A 1 433 ? -8.837 -7.522 -31.047 1.00 84.56 433 VAL A C 1
ATOM 3447 O O . VAL A 1 433 ? -10.061 -7.434 -31.046 1.00 84.56 433 VAL A O 1
ATOM 3450 N N . CYS A 1 434 ? -8.114 -7.165 -32.119 1.00 83.25 434 CYS A N 1
ATOM 3451 C CA . CYS A 1 434 ? -8.723 -6.683 -33.366 1.00 83.25 434 CYS A CA 1
ATOM 3452 C C . CYS A 1 434 ? -9.543 -7.776 -34.086 1.00 83.25 434 CYS A C 1
ATOM 3454 O O . CYS A 1 434 ? -9.275 -8.964 -33.888 1.00 83.25 434 CYS A O 1
ATOM 3456 N N . PRO A 1 435 ? -10.491 -7.411 -34.973 1.00 80.06 435 PRO A N 1
ATOM 3457 C CA . PRO A 1 435 ? -11.356 -8.376 -35.661 1.00 80.06 435 PRO A CA 1
ATOM 3458 C C . PRO A 1 435 ? -10.597 -9.420 -36.492 1.00 80.06 435 PRO A C 1
ATOM 3460 O O . PRO A 1 435 ? -11.067 -10.540 -36.648 1.00 80.06 435 PRO A O 1
ATOM 3463 N N . GLU A 1 436 ? -9.412 -9.074 -37.002 1.00 79.69 436 GLU A N 1
ATOM 3464 C CA . GLU A 1 436 ? -8.562 -10.000 -37.766 1.00 79.69 436 GLU A CA 1
ATOM 3465 C C . GLU A 1 436 ? -7.862 -11.050 -36.886 1.00 79.69 436 GLU A C 1
ATOM 3467 O O . GLU A 1 436 ? -7.424 -12.084 -37.384 1.00 79.69 436 GLU A O 1
ATOM 3472 N N . CYS A 1 437 ? -7.713 -10.776 -35.587 1.00 82.12 437 CYS A N 1
ATOM 3473 C CA . CYS A 1 437 ? -6.985 -11.610 -34.626 1.00 82.12 437 CYS A CA 1
ATOM 3474 C C . CYS A 1 437 ? -7.906 -12.327 -33.621 1.00 82.12 437 CYS A C 1
ATOM 3476 O O . CYS A 1 437 ? -7.403 -13.056 -32.747 1.00 82.12 437 CYS A O 1
ATOM 3478 N N . SER A 1 438 ? -9.214 -12.061 -33.703 1.00 75.56 438 SER A N 1
ATOM 3479 C CA . SER A 1 438 ? -10.237 -12.554 -32.780 1.00 75.56 438 SER A CA 1
ATOM 3480 C C . SER A 1 438 ? -10.699 -13.973 -33.081 1.00 75.56 438 SER A C 1
ATOM 3482 O O . SER A 1 438 ? -10.582 -14.429 -34.239 1.00 75.56 438 SER A O 1
#